Protein AF-0000000085163314 (afdb_homodimer)

Structure (mmCIF, N/CA/C/O backbone):
data_AF-0000000085163314-model_v1
#
loop_
_entity.id
_entity.type
_entity.pdbx_description
1 polymer 'UDP-glucose 4-epimerase'
#
loop_
_atom_site.group_PDB
_atom_site.id
_atom_site.type_symbol
_atom_site.label_atom_id
_atom_site.label_alt_id
_atom_site.label_comp_id
_atom_site.label_asym_id
_atom_site.label_entity_id
_atom_site.label_seq_id
_atom_site.pdbx_PDB_ins_code
_atom_site.Cartn_x
_atom_site.Cartn_y
_atom_site.Cartn_z
_atom_site.occupancy
_atom_site.B_iso_or_equiv
_atom_site.auth_seq_id
_atom_site.auth_comp_id
_atom_site.auth_asym_id
_atom_site.auth_atom_id
_atom_site.pdbx_PDB_model_num
ATOM 1 N N . MET A 1 1 ? 26.562 -18.359 -7.746 1 85.06 1 MET A N 1
ATOM 2 C CA . MET A 1 1 ? 25.188 -17.859 -7.719 1 85.06 1 MET A CA 1
ATOM 3 C C . MET A 1 1 ? 24.25 -18.922 -7.148 1 85.06 1 MET A C 1
ATOM 5 O O . MET A 1 1 ? 24.266 -20.078 -7.586 1 85.06 1 MET A O 1
ATOM 9 N N . ALA A 1 2 ? 23.703 -18.656 -6.047 1 96.19 2 ALA A N 1
ATOM 10 C CA . ALA A 1 2 ? 22.75 -19.578 -5.438 1 96.19 2 ALA A CA 1
ATOM 11 C C . ALA A 1 2 ? 21.375 -18.922 -5.281 1 96.19 2 ALA A C 1
ATOM 13 O O . ALA A 1 2 ? 21.266 -17.703 -5.23 1 96.19 2 ALA A O 1
ATOM 14 N N . PHE A 1 3 ? 20.406 -19.781 -5.359 1 98.44 3 PHE A N 1
ATOM 15 C CA . PHE A 1 3 ? 19.047 -19.328 -5.168 1 98.44 3 PHE A CA 1
ATOM 16 C C . PHE A 1 3 ? 18.625 -19.453 -3.709 1 98.44 3 PHE A C 1
ATOM 18 O O . PHE A 1 3 ? 18.922 -20.469 -3.062 1 98.44 3 PHE A O 1
ATOM 25 N N . ARG A 1 4 ? 18.031 -18.406 -3.135 1 98.56 4 ARG A N 1
ATOM 26 C CA . ARG A 1 4 ? 17.375 -18.438 -1.839 1 98.56 4 ARG A CA 1
ATOM 27 C C . ARG A 1 4 ? 15.859 -18.266 -1.997 1 98.56 4 ARG A C 1
ATOM 29 O O . ARG A 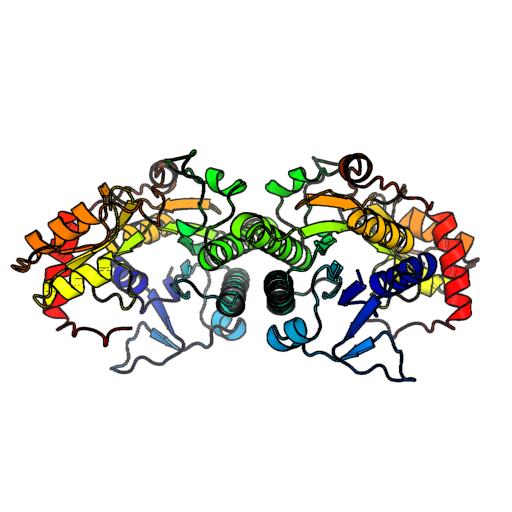1 4 ? 15.398 -17.25 -2.539 1 98.56 4 ARG A O 1
ATOM 36 N N . ILE A 1 5 ? 15.102 -19.25 -1.49 1 98.31 5 ILE A N 1
ATOM 37 C CA . ILE A 1 5 ? 13.68 -19.297 -1.825 1 98.31 5 ILE A CA 1
ATOM 38 C C . ILE A 1 5 ? 12.844 -19.219 -0.548 1 98.31 5 ILE A C 1
ATOM 40 O O . ILE A 1 5 ? 12.953 -20.094 0.319 1 98.31 5 ILE A O 1
ATOM 44 N N . THR A 1 6 ? 12.062 -18.172 -0.422 1 97 6 THR A N 1
ATOM 45 C CA . THR A 1 6 ? 10.969 -18.234 0.545 1 97 6 THR A CA 1
ATOM 46 C C . THR A 1 6 ? 9.711 -18.812 -0.093 1 97 6 THR A C 1
ATOM 48 O O . THR A 1 6 ? 9.461 -18.609 -1.283 1 97 6 THR A O 1
ATOM 51 N N . GLY A 1 7 ? 8.93 -19.547 0.738 1 93.81 7 GLY A N 1
ATOM 52 C CA . GLY A 1 7 ? 7.762 -20.188 0.165 1 93.81 7 GLY A CA 1
ATOM 53 C C . GLY A 1 7 ? 8.102 -21.391 -0.697 1 93.81 7 GLY A C 1
ATOM 54 O O . GLY A 1 7 ? 7.32 -21.781 -1.564 1 93.81 7 GLY A O 1
ATOM 55 N N . GLY A 1 8 ? 9.281 -21.938 -0.494 1 93.62 8 GLY A N 1
ATOM 56 C CA . GLY A 1 8 ? 9.773 -23.031 -1.317 1 93.62 8 GLY A CA 1
ATOM 57 C C . GLY A 1 8 ? 9.031 -24.328 -1.086 1 93.62 8 GLY A C 1
ATOM 58 O O . GLY A 1 8 ? 9.125 -25.266 -1.893 1 93.62 8 GLY A O 1
ATOM 59 N N . THR A 1 9 ? 8.289 -24.438 -0.004 1 89.38 9 THR A N 1
ATOM 60 C CA . THR A 1 9 ? 7.559 -25.656 0.309 1 89.38 9 THR A CA 1
ATOM 61 C C . THR A 1 9 ? 6.125 -25.578 -0.208 1 89.38 9 THR A C 1
ATOM 63 O O . THR A 1 9 ? 5.375 -26.562 -0.123 1 89.38 9 THR A O 1
ATOM 66 N N . GLY A 1 10 ? 5.758 -24.469 -0.712 1 90.56 10 GLY A N 1
ATOM 67 C CA . GLY A 1 10 ? 4.43 -24.312 -1.284 1 90.56 10 GLY A CA 1
ATOM 68 C C . GLY A 1 10 ? 4.332 -24.797 -2.715 1 90.56 10 GLY A C 1
ATOM 69 O O . GLY A 1 10 ? 5.289 -25.359 -3.252 1 90.56 10 GLY A O 1
ATOM 70 N N . LEU A 1 11 ? 3.199 -24.625 -3.334 1 91.88 11 LEU A N 1
ATOM 71 C CA . LEU A 1 11 ? 2.914 -25.141 -4.676 1 91.88 11 LEU A CA 1
ATOM 72 C C . LEU A 1 11 ? 3.975 -24.656 -5.668 1 91.88 11 LEU A C 1
ATOM 74 O O . LEU A 1 11 ? 4.707 -25.484 -6.23 1 91.88 11 LEU A O 1
ATOM 78 N N . LEU A 1 12 ? 4.074 -23.328 -5.812 1 95.75 12 LEU A N 1
ATOM 79 C CA . LEU A 1 12 ? 4.98 -22.797 -6.816 1 95.75 12 LEU A CA 1
ATOM 80 C C . LEU A 1 12 ? 6.434 -23.062 -6.441 1 95.75 12 LEU A C 1
ATOM 82 O O . LEU A 1 12 ? 7.262 -23.344 -7.312 1 95.75 12 LEU A O 1
ATOM 86 N N . GLY A 1 13 ? 6.707 -23.016 -5.141 1 95.62 13 GLY A N 1
ATOM 87 C CA . GLY A 1 13 ? 8.055 -23.281 -4.668 1 95.62 13 GLY A CA 1
ATOM 88 C C . GLY A 1 13 ? 8.539 -24.688 -5.012 1 95.62 13 GLY A C 1
ATOM 89 O O . GLY A 1 13 ? 9.68 -24.859 -5.434 1 95.62 13 GLY A O 1
ATOM 90 N N . ARG A 1 14 ? 7.723 -25.656 -4.852 1 93.25 14 ARG A N 1
ATOM 91 C CA . ARG A 1 14 ? 8.078 -27.047 -5.156 1 93.25 14 ARG A CA 1
ATOM 92 C C . ARG A 1 14 ? 8.375 -27.219 -6.641 1 93.25 14 ARG A C 1
ATOM 94 O O . ARG A 1 14 ? 9.344 -27.875 -7.012 1 93.25 14 ARG A O 1
ATOM 101 N N . TYR A 1 15 ? 7.555 -26.641 -7.469 1 96.44 15 TYR A N 1
ATOM 102 C CA . TYR A 1 15 ? 7.793 -26.734 -8.906 1 96.44 15 TYR A CA 1
ATOM 103 C C . TYR A 1 15 ? 9.078 -26.016 -9.289 1 96.44 15 TYR A C 1
ATOM 105 O O . TYR A 1 15 ? 9.805 -26.469 -10.18 1 96.44 15 TYR A O 1
ATOM 113 N N . PHE A 1 16 ? 9.398 -24.922 -8.633 1 97.94 16 PHE A N 1
ATOM 114 C CA . PHE A 1 16 ? 10.578 -24.156 -8.984 1 97.94 16 PHE A CA 1
ATOM 115 C C . PHE A 1 16 ? 11.852 -24.891 -8.578 1 97.94 16 PHE A C 1
ATOM 117 O O . PHE A 1 16 ? 12.852 -24.859 -9.289 1 97.94 16 PHE A O 1
ATOM 124 N N . THR A 1 17 ? 11.812 -25.531 -7.379 1 96.69 17 THR A N 1
ATOM 125 C CA . THR A 1 17 ? 12.992 -26.281 -6.961 1 96.69 17 THR A CA 1
ATOM 126 C C . THR A 1 17 ? 13.289 -27.406 -7.945 1 96.69 17 THR A C 1
ATOM 128 O O . THR A 1 17 ? 14.453 -27.75 -8.18 1 96.69 17 THR A O 1
ATOM 131 N N . GLU A 1 18 ? 12.25 -27.984 -8.555 1 95.94 18 GLU A N 1
ATOM 132 C CA . GLU A 1 18 ? 12.445 -29 -9.586 1 95.94 18 GLU A CA 1
ATOM 133 C C . GLU A 1 18 ? 13.148 -28.406 -10.812 1 95.94 18 GLU A C 1
ATOM 135 O O . GLU A 1 18 ? 14.039 -29.031 -11.383 1 95.94 18 GLU A O 1
ATOM 140 N N . VAL A 1 19 ? 12.711 -27.219 -11.195 1 97.19 19 VAL A N 1
ATOM 141 C CA . VAL A 1 19 ? 13.344 -26.531 -12.32 1 97.19 19 VAL A CA 1
ATOM 142 C C . VAL A 1 19 ? 14.812 -26.281 -12.008 1 97.19 19 VAL A C 1
ATOM 144 O O . VAL A 1 19 ? 15.68 -26.484 -12.875 1 97.19 19 VAL A O 1
ATOM 147 N N . LEU A 1 20 ? 15.102 -25.875 -10.789 1 97.75 20 LEU A N 1
ATOM 148 C CA . LEU A 1 20 ? 16.484 -25.594 -10.391 1 97.75 20 LEU A CA 1
ATOM 149 C C . LEU A 1 20 ? 17.312 -26.875 -10.43 1 97.75 20 LEU A C 1
ATOM 151 O O . LEU A 1 20 ? 18.469 -26.844 -10.859 1 97.75 20 LEU A O 1
ATOM 155 N N . GLN A 1 21 ? 16.75 -27.953 -9.992 1 96.25 21 GLN A N 1
ATOM 156 C CA . GLN A 1 21 ? 17.453 -29.234 -10.023 1 96.25 21 GLN A CA 1
ATOM 157 C C . GLN A 1 21 ? 17.766 -29.641 -11.461 1 96.25 21 GLN A C 1
ATOM 159 O O . GLN A 1 21 ? 18.859 -30.141 -11.742 1 96.25 21 GLN A O 1
ATOM 164 N N . GLU A 1 22 ? 16.859 -29.438 -12.305 1 96.31 22 GLU A N 1
ATOM 165 C CA . GLU A 1 22 ? 17.047 -29.766 -13.711 1 96.31 22 GLU A CA 1
ATOM 166 C C . GLU A 1 22 ? 18.203 -28.969 -14.312 1 96.31 22 GLU A C 1
ATOM 168 O O . GLU A 1 22 ? 18.906 -29.453 -15.203 1 96.31 22 GLU A O 1
ATOM 173 N N . HIS A 1 23 ? 18.391 -27.781 -13.844 1 96.31 23 HIS A N 1
ATOM 174 C CA . HIS A 1 23 ? 19.438 -26.922 -14.367 1 96.31 23 HIS A CA 1
ATOM 175 C C . HIS A 1 23 ? 20.719 -27.062 -13.555 1 96.31 23 HIS A C 1
ATOM 177 O O . HIS A 1 23 ? 21.719 -26.391 -13.828 1 96.31 23 HIS A O 1
ATOM 183 N N . GLY A 1 24 ? 20.734 -27.875 -12.523 1 96.12 24 GLY A N 1
ATOM 184 C CA . GLY A 1 24 ? 21.906 -28.078 -11.68 1 96.12 24 GLY A CA 1
ATOM 185 C C . GLY A 1 24 ? 22.266 -26.859 -10.859 1 96.12 24 GLY A C 1
ATOM 186 O O . GLY A 1 24 ? 23.453 -26.625 -10.578 1 96.12 24 GLY A O 1
ATOM 187 N N . SER A 1 25 ? 21.266 -26.078 -10.531 1 96.25 25 SER A N 1
ATOM 188 C CA . SER A 1 25 ? 21.516 -24.844 -9.789 1 96.25 25 SER A CA 1
ATOM 189 C C . SER A 1 25 ? 21.469 -25.094 -8.281 1 96.25 25 SER A C 1
ATOM 191 O O . SER A 1 25 ? 20.656 -25.875 -7.801 1 96.25 25 SER A O 1
ATOM 193 N N . ASP A 1 26 ? 22.344 -24.422 -7.578 1 96.38 26 ASP A N 1
ATOM 194 C CA . ASP A 1 26 ? 22.328 -24.484 -6.117 1 96.38 26 ASP A CA 1
ATOM 195 C C . ASP A 1 26 ? 21.188 -23.625 -5.551 1 96.38 26 ASP A C 1
ATOM 197 O O . ASP A 1 26 ? 20.922 -22.531 -6.039 1 96.38 26 ASP A O 1
ATOM 201 N N . TYR A 1 27 ? 20.531 -24.234 -4.582 1 97.5 27 TYR A N 1
ATOM 202 C CA . TYR A 1 27 ? 19.438 -23.469 -3.98 1 97.5 27 TYR A CA 1
ATOM 203 C C . TYR A 1 27 ? 19.25 -23.844 -2.52 1 97.5 27 TYR A C 1
ATOM 205 O O . TYR A 1 27 ? 19.719 -24.891 -2.078 1 97.5 27 TYR A O 1
ATOM 213 N N . THR A 1 28 ? 18.688 -22.953 -1.745 1 96.25 28 THR A N 1
ATOM 214 C CA . THR A 1 28 ? 18.25 -23.156 -0.365 1 96.25 28 THR A CA 1
ATOM 215 C C . THR A 1 28 ? 16.812 -22.703 -0.169 1 96.25 28 THR A C 1
ATOM 217 O O . THR A 1 28 ? 16.438 -21.594 -0.577 1 96.25 28 THR A O 1
ATOM 220 N N . VAL A 1 29 ? 16.031 -23.594 0.431 1 96.62 29 VAL A N 1
ATOM 221 C CA . VAL A 1 29 ? 14.656 -23.266 0.787 1 96.62 29 VAL A CA 1
ATOM 222 C C . VAL A 1 29 ? 14.602 -22.766 2.23 1 96.62 29 VAL A C 1
ATOM 224 O O . VAL A 1 29 ? 15.078 -23.438 3.145 1 96.62 29 VAL A O 1
ATOM 227 N N . LEU A 1 30 ? 14.031 -21.578 2.389 1 96.31 30 LEU A N 1
ATOM 228 C CA . LEU A 1 30 ? 13.867 -21 3.715 1 96.31 30 LEU A CA 1
ATOM 229 C C . LEU A 1 30 ? 12.484 -21.328 4.281 1 96.31 30 LEU A C 1
ATOM 231 O O . LEU A 1 30 ? 11.477 -21.219 3.58 1 96.31 30 LEU A O 1
ATOM 235 N N . SER A 1 31 ? 12.453 -21.766 5.539 1 92.56 31 SER A N 1
ATOM 236 C CA . SER A 1 31 ? 11.188 -22.094 6.188 1 92.56 31 SER A CA 1
ATOM 237 C C . SER A 1 31 ? 11.227 -21.766 7.676 1 92.56 31 SER A C 1
ATOM 239 O O . SER A 1 31 ? 12.297 -21.75 8.289 1 92.56 31 SER A O 1
ATOM 241 N N . ARG A 1 32 ? 9.984 -21.438 8.211 1 89.56 32 ARG A N 1
ATOM 242 C CA . ARG A 1 32 ? 9.906 -21.188 9.648 1 89.56 32 ARG A CA 1
ATOM 243 C C . ARG A 1 32 ? 10.039 -22.484 10.438 1 89.56 32 ARG A C 1
ATOM 245 O O . ARG A 1 32 ? 10.414 -22.469 11.609 1 89.56 32 ARG A O 1
ATOM 252 N N . LYS A 1 33 ? 9.594 -23.547 9.867 1 81.75 33 LYS A N 1
ATOM 253 C CA . LYS A 1 33 ? 9.625 -24.844 10.539 1 81.75 33 LYS A CA 1
ATOM 254 C C . LYS A 1 33 ? 10.664 -25.766 9.914 1 81.75 33 LYS A C 1
ATOM 256 O O . LYS A 1 33 ? 10.93 -25.672 8.711 1 81.75 33 LYS A O 1
ATOM 261 N N . LEU A 1 34 ? 11.312 -26.453 10.883 1 69.62 34 LEU A N 1
ATOM 262 C CA . LEU A 1 34 ? 12.25 -27.469 10.398 1 69.62 34 LEU A CA 1
ATOM 263 C C . LEU A 1 34 ? 11.508 -28.625 9.75 1 69.62 34 LEU A C 1
ATOM 265 O O . LEU A 1 34 ? 10.422 -28.984 10.188 1 69.62 34 LEU A O 1
ATOM 269 N N . GLY A 1 35 ? 11.625 -28.828 8.484 1 61.84 35 GLY A N 1
ATOM 270 C CA . GLY A 1 35 ? 11 -29.953 7.816 1 61.84 35 GLY A CA 1
ATOM 271 C C . GLY A 1 35 ? 11.039 -31.234 8.633 1 61.84 35 GLY A C 1
ATOM 272 O O . GLY A 1 35 ? 11.883 -31.375 9.523 1 61.84 35 GLY A O 1
ATOM 273 N N . ALA A 1 36 ? 9.773 -31.844 8.805 1 52.97 36 ALA A N 1
ATOM 274 C CA . ALA A 1 36 ? 9.711 -33.094 9.57 1 52.97 36 ALA A CA 1
ATOM 275 C C . ALA A 1 36 ? 10.875 -34 9.227 1 52.97 36 ALA A C 1
ATOM 277 O O . ALA A 1 36 ? 11.539 -34.531 10.117 1 52.97 36 ALA A O 1
ATOM 278 N N . GLN A 1 37 ? 10.719 -34.562 8.039 1 47.38 37 GLN A N 1
ATOM 279 C CA . GLN A 1 37 ? 11.445 -35.781 7.668 1 47.38 37 GLN A CA 1
ATOM 280 C C . GLN A 1 37 ? 12.766 -35.438 6.984 1 47.38 37 GLN A C 1
ATOM 282 O O . GLN A 1 37 ? 12.781 -34.812 5.918 1 47.38 37 GLN A O 1
ATOM 287 N N . GLY A 1 38 ? 13.906 -35.969 7.492 1 54.16 38 GLY A N 1
ATOM 288 C CA . GLY A 1 38 ? 15.297 -36.094 7.094 1 54.16 38 GLY A CA 1
ATOM 289 C C . GLY A 1 38 ? 15.938 -34.781 6.73 1 54.16 38 GLY A C 1
ATOM 290 O O . GLY A 1 38 ? 15.234 -33.781 6.527 1 54.16 38 GLY A O 1
ATOM 291 N N . VAL A 1 39 ? 17.234 -34.594 6.961 1 57.91 39 VAL A N 1
ATOM 292 C CA . VAL A 1 39 ? 18.125 -33.469 6.734 1 57.91 39 VAL A CA 1
ATOM 293 C C . VAL A 1 39 ? 18.062 -33.031 5.27 1 57.91 39 VAL A C 1
ATOM 295 O O . VAL A 1 39 ? 18.516 -33.781 4.383 1 57.91 39 VAL A O 1
ATOM 298 N N . ASP A 1 40 ? 16.906 -32.375 4.77 1 67.31 40 ASP A N 1
ATOM 299 C CA . ASP A 1 40 ? 17 -31.781 3.443 1 67.31 40 ASP A CA 1
ATOM 300 C C . ASP A 1 40 ? 18.094 -30.719 3.396 1 67.31 40 ASP A C 1
ATOM 302 O O . ASP A 1 40 ? 18 -29.688 4.066 1 67.31 40 ASP A O 1
ATOM 306 N N . SER A 1 41 ? 19.141 -31.109 2.787 1 78 41 SER A N 1
ATOM 307 C CA . SER A 1 41 ? 20.344 -30.281 2.723 1 78 41 SER A CA 1
ATOM 308 C C . SER A 1 41 ? 20.047 -28.938 2.072 1 78 41 SER A C 1
ATOM 310 O O . SER A 1 41 ? 20.844 -28 2.186 1 78 41 SER A O 1
ATOM 312 N N . HIS A 1 42 ? 18.844 -28.859 1.527 1 89.94 42 HIS A N 1
ATOM 313 C CA . HIS A 1 42 ? 18.547 -27.609 0.833 1 89.94 42 HIS A CA 1
ATOM 314 C C . HIS A 1 42 ? 17.578 -26.75 1.643 1 89.94 42 HIS A C 1
ATOM 316 O O . HIS A 1 42 ? 17.047 -25.75 1.132 1 89.94 42 HIS A O 1
ATOM 322 N N . ARG A 1 43 ? 17.359 -27.094 2.938 1 92.06 43 ARG A N 1
ATOM 323 C CA . ARG A 1 43 ? 16.422 -26.328 3.738 1 92.06 43 ARG A CA 1
ATOM 324 C C . ARG A 1 43 ? 17.109 -25.688 4.934 1 92.06 43 ARG A C 1
ATOM 326 O O . ARG A 1 43 ? 17.922 -26.328 5.613 1 92.06 43 ARG A O 1
ATOM 333 N N . ILE A 1 44 ? 16.844 -24.469 5.168 1 92.88 44 ILE A N 1
ATOM 334 C CA . ILE A 1 44 ? 17.344 -23.734 6.32 1 92.88 44 ILE A CA 1
ATOM 335 C C . ILE A 1 44 ? 16.172 -23.125 7.102 1 92.88 44 ILE A C 1
ATOM 337 O O . ILE A 1 44 ? 15.242 -22.578 6.508 1 92.88 44 ILE A O 1
ATOM 341 N N . GLN A 1 45 ? 16.188 -23.281 8.367 1 93.44 45 GLN A N 1
ATOM 342 C CA . GLN A 1 45 ? 15.18 -22.672 9.227 1 93.44 45 GLN A CA 1
ATOM 343 C C . GLN A 1 45 ? 15.5 -21.203 9.5 1 93.44 45 GLN A C 1
ATOM 345 O O . GLN A 1 45 ? 16.656 -20.844 9.734 1 93.44 45 GLN A O 1
ATOM 350 N N . THR A 1 46 ? 14.516 -20.328 9.445 1 94.88 46 THR A N 1
ATOM 351 C CA . THR A 1 46 ? 14.672 -18.891 9.703 1 94.88 46 THR A CA 1
ATOM 352 C C . THR A 1 46 ? 13.359 -18.281 10.188 1 94.88 46 THR A C 1
ATOM 354 O O . THR A 1 46 ? 12.281 -18.75 9.82 1 94.88 46 THR A O 1
ATOM 357 N N . ASP A 1 47 ? 13.414 -17.281 11.031 1 94.44 47 ASP A N 1
ATOM 358 C CA . ASP A 1 47 ? 12.234 -16.516 11.43 1 94.44 47 ASP A CA 1
ATOM 359 C C . ASP A 1 47 ? 11.992 -15.344 10.484 1 94.44 47 ASP A C 1
ATOM 361 O O . ASP A 1 47 ? 11.109 -14.516 10.734 1 94.44 47 ASP A O 1
ATOM 365 N N . TYR A 1 48 ? 12.781 -15.219 9.508 1 94.88 48 TYR A N 1
ATOM 366 C CA . TYR A 1 48 ? 12.68 -14.234 8.438 1 94.88 48 TYR A CA 1
ATOM 367 C C . TYR A 1 48 ? 12.953 -12.828 8.953 1 94.88 48 TYR A C 1
ATOM 369 O O . TYR A 1 48 ? 12.555 -11.836 8.336 1 94.88 48 TYR A O 1
ATOM 377 N N . SER A 1 49 ? 13.578 -12.719 10.148 1 95.88 49 SER A N 1
ATOM 378 C CA . SER A 1 49 ? 14.062 -11.406 10.57 1 95.88 49 SER A CA 1
ATOM 379 C C . SER A 1 49 ? 15.156 -10.898 9.641 1 95.88 49 SER A C 1
ATOM 381 O O . SER A 1 49 ? 15.836 -11.688 8.977 1 95.88 49 SER A O 1
ATOM 383 N N . LYS A 1 50 ? 15.273 -9.602 9.602 1 95.5 50 LYS A N 1
ATOM 384 C CA . LYS A 1 50 ? 16.328 -9.023 8.773 1 95.5 50 LYS A CA 1
ATOM 385 C C . LYS A 1 50 ? 17.688 -9.609 9.141 1 95.5 50 LYS A C 1
ATOM 387 O O . LYS A 1 50 ? 18.469 -9.992 8.258 1 95.5 50 LYS A O 1
ATOM 392 N N . THR A 1 51 ? 17.953 -9.711 10.422 1 96.81 51 THR A N 1
ATOM 393 C CA . THR A 1 51 ? 19.219 -10.227 10.906 1 96.81 51 THR A CA 1
ATOM 394 C C . THR A 1 51 ? 19.438 -11.664 10.445 1 96.81 51 THR A C 1
ATOM 396 O O . THR A 1 51 ? 20.516 -12.016 9.969 1 96.81 51 THR A O 1
ATOM 399 N N . SER A 1 52 ? 18.453 -12.445 10.586 1 97.56 52 SER A N 1
ATOM 400 C CA . SER A 1 52 ? 18.562 -13.844 10.156 1 97.56 52 SER A CA 1
ATOM 401 C C . SER A 1 52 ? 18.812 -13.945 8.656 1 97.56 52 SER A C 1
ATOM 403 O O . SER A 1 52 ? 19.688 -14.703 8.227 1 97.56 52 SER A O 1
ATOM 405 N N . LEU A 1 53 ? 18.141 -13.18 7.879 1 98.25 53 LEU A N 1
ATOM 406 C CA . LEU A 1 53 ? 18.281 -13.219 6.426 1 98.25 53 LEU A CA 1
ATOM 407 C C . LEU A 1 53 ? 19.656 -12.727 5.996 1 98.25 53 LEU A C 1
ATOM 409 O O . LEU A 1 53 ? 20.25 -13.266 5.055 1 98.25 53 LEU A O 1
ATOM 413 N N . GLU A 1 54 ? 20.172 -11.75 6.684 1 97.94 54 GLU A N 1
ATOM 414 C CA . GLU A 1 54 ? 21.5 -11.242 6.383 1 97.94 54 GLU A CA 1
ATOM 415 C C . GLU A 1 54 ? 22.562 -12.305 6.625 1 97.94 54 GLU A C 1
ATOM 417 O O . GLU A 1 54 ? 23.625 -12.297 5.98 1 97.94 54 GLU A O 1
ATOM 422 N N . THR A 1 55 ? 22.266 -13.148 7.547 1 97.56 55 THR A N 1
ATOM 423 C CA . THR A 1 55 ? 23.203 -14.227 7.824 1 97.56 55 THR A CA 1
ATOM 424 C C . THR A 1 55 ? 23.141 -15.297 6.738 1 97.56 55 THR A C 1
ATOM 426 O O . THR A 1 55 ? 24.156 -15.938 6.426 1 97.56 55 THR A O 1
ATOM 429 N N . ILE A 1 56 ? 22.016 -15.43 6.105 1 97.44 56 ILE A N 1
ATOM 430 C CA . ILE A 1 56 ? 21.781 -16.5 5.141 1 97.44 56 ILE A CA 1
ATOM 431 C C . ILE A 1 56 ? 22.188 -16.031 3.744 1 97.44 56 ILE A C 1
ATOM 433 O O . ILE A 1 56 ? 22.812 -16.797 2.992 1 97.44 56 ILE A O 1
ATOM 437 N N . PHE A 1 57 ? 21.812 -14.82 3.344 1 98.5 57 PHE A N 1
ATOM 438 C CA . PHE A 1 57 ? 22.062 -14.297 2.004 1 98.5 57 PHE A CA 1
ATOM 439 C C . PHE A 1 57 ? 23.547 -14.047 1.776 1 98.5 57 PHE A C 1
ATOM 441 O O . PHE A 1 57 ? 24.281 -13.75 2.719 1 98.5 57 PHE A O 1
ATOM 448 N N . GLN A 1 58 ? 2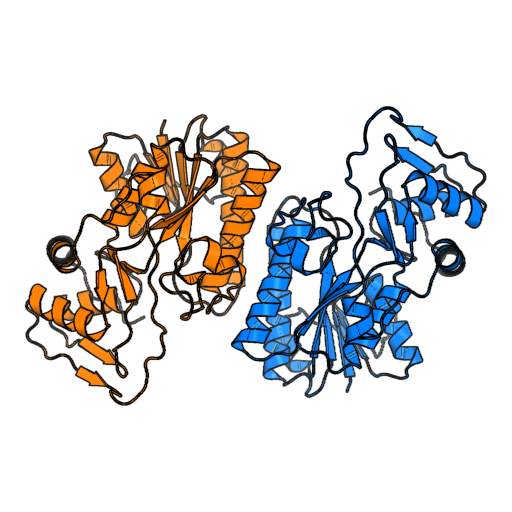3.984 -14.242 0.573 1 98.19 58 GLN A N 1
ATOM 449 C CA . GLN A 1 58 ? 25.359 -13.992 0.16 1 98.19 58 GLN A CA 1
ATOM 450 C C . GLN A 1 58 ? 25.406 -13.141 -1.108 1 98.19 58 GLN A C 1
ATOM 452 O O . GLN A 1 58 ? 24.406 -13.023 -1.823 1 98.19 58 GLN A O 1
ATOM 457 N N . GLU A 1 59 ? 26.547 -12.641 -1.31 1 98 59 GLU A N 1
ATOM 458 C CA . GLU A 1 59 ? 26.766 -11.844 -2.512 1 98 59 GLU A CA 1
ATOM 459 C C . GLU A 1 59 ? 26.422 -12.633 -3.771 1 98 59 GLU A C 1
ATOM 461 O O . GLU A 1 59 ? 26.75 -13.82 -3.873 1 98 59 GLU A O 1
ATOM 466 N N . ASP A 1 60 ? 25.688 -12.008 -4.684 1 97.12 60 ASP A N 1
ATOM 467 C CA . ASP A 1 60 ? 25.375 -12.523 -6.012 1 97.12 60 ASP A CA 1
ATOM 468 C C . ASP A 1 60 ? 24.281 -13.578 -5.949 1 97.12 60 ASP A C 1
ATOM 470 O O . ASP A 1 60 ? 23.922 -14.18 -6.965 1 97.12 60 ASP A O 1
ATOM 474 N N . ASP A 1 61 ? 23.641 -13.773 -4.738 1 98.31 61 ASP A N 1
ATOM 475 C CA . ASP A 1 61 ? 22.484 -14.648 -4.648 1 98.31 61 ASP A CA 1
ATOM 476 C C . ASP A 1 61 ? 21.312 -14.102 -5.469 1 98.31 61 ASP A C 1
ATOM 478 O O . ASP A 1 61 ? 21.234 -12.891 -5.699 1 98.31 61 ASP A O 1
ATOM 482 N N . VAL A 1 62 ? 20.484 -15.016 -5.965 1 98.5 62 VAL A N 1
ATOM 483 C CA . VAL A 1 62 ? 19.156 -14.672 -6.477 1 98.5 62 VAL A CA 1
ATOM 484 C C . VAL A 1 62 ? 18.094 -15.047 -5.449 1 98.5 62 VAL A C 1
ATOM 486 O O . VAL A 1 62 ? 17.969 -16.219 -5.066 1 98.5 62 VAL A O 1
ATOM 489 N N . ILE A 1 63 ? 17.422 -14.055 -4.973 1 98.75 63 ILE A N 1
ATOM 490 C CA . ILE A 1 63 ? 16.375 -14.289 -3.984 1 98.75 63 ILE A CA 1
ATOM 491 C C . ILE A 1 63 ? 15.031 -14.461 -4.691 1 98.75 63 ILE A C 1
ATOM 493 O O . ILE A 1 63 ? 14.656 -13.648 -5.543 1 98.75 63 ILE A O 1
ATOM 497 N N . VAL A 1 64 ? 14.336 -15.531 -4.434 1 98.81 64 VAL A N 1
ATOM 498 C CA . VAL A 1 64 ? 13 -15.781 -4.965 1 98.81 64 VAL A CA 1
ATOM 499 C C . VAL A 1 64 ? 11.984 -15.773 -3.826 1 98.81 64 VAL A C 1
ATOM 501 O O . VAL A 1 64 ? 11.922 -16.719 -3.037 1 98.81 64 VAL A O 1
ATOM 504 N N . HIS A 1 65 ? 11.227 -14.711 -3.793 1 98.56 65 HIS A N 1
ATOM 505 C CA . HIS A 1 65 ? 10.266 -14.516 -2.715 1 98.56 65 HIS A CA 1
ATOM 506 C C . HIS A 1 65 ? 8.867 -14.969 -3.135 1 98.56 65 HIS A C 1
ATOM 508 O O . HIS A 1 65 ? 8.102 -14.18 -3.695 1 98.56 65 HIS A O 1
ATOM 514 N N . LEU A 1 66 ? 8.484 -16.156 -2.668 1 97.19 66 LEU A N 1
ATOM 515 C CA . LEU A 1 66 ? 7.191 -16.734 -3.025 1 97.19 66 LEU A CA 1
ATOM 516 C C . LEU A 1 66 ? 6.285 -16.844 -1.805 1 97.19 66 LEU A C 1
ATOM 518 O O . LEU A 1 66 ? 5.098 -17.141 -1.933 1 97.19 66 LEU A O 1
ATOM 522 N N . ALA A 1 67 ? 6.867 -16.609 -0.64 1 93.12 67 ALA A N 1
ATOM 523 C CA . ALA A 1 67 ? 6.078 -16.734 0.583 1 93.12 67 ALA A CA 1
ATOM 524 C C . ALA A 1 67 ? 4.934 -15.734 0.611 1 93.12 67 ALA A C 1
ATOM 526 O O . ALA A 1 67 ? 5.113 -14.57 0.264 1 93.12 67 ALA A O 1
ATOM 527 N N . GLY A 1 68 ? 3.84 -16.109 1.015 1 85.62 68 GLY A N 1
ATOM 528 C CA . GLY A 1 68 ? 2.662 -15.273 1.146 1 85.62 68 GLY A CA 1
ATOM 529 C C . GLY A 1 68 ? 1.392 -16.062 1.406 1 85.62 68 GLY A C 1
ATOM 530 O O . GLY A 1 68 ? 1.353 -17.266 1.197 1 85.62 68 GLY A O 1
ATOM 531 N N . GLY A 1 69 ? 0.467 -15.391 2.033 1 75.62 69 GLY A N 1
ATOM 532 C CA . GLY A 1 69 ? -0.83 -16 2.262 1 75.62 69 GLY A CA 1
ATOM 533 C C . GLY A 1 69 ? -1.736 -15.953 1.046 1 75.62 69 GLY A C 1
ATOM 534 O O . GLY A 1 69 ? -1.69 -15 0.27 1 75.62 69 GLY A O 1
ATOM 535 N N . ARG A 1 70 ? -2.225 -17.219 0.703 1 65.5 70 ARG A N 1
ATOM 536 C CA . ARG A 1 70 ? -3.188 -17.234 -0.395 1 65.5 70 ARG A CA 1
ATOM 537 C C . ARG A 1 70 ? -4.617 -17.156 0.13 1 65.5 70 ARG A C 1
ATOM 539 O O . ARG A 1 70 ? -4.895 -17.578 1.257 1 65.5 70 ARG A O 1
ATOM 546 N N . GLY A 1 71 ? -5.43 -16.5 -0.623 1 66.44 71 GLY A N 1
ATOM 547 C CA . GLY A 1 71 ? -6.859 -16.484 -0.37 1 66.44 71 GLY A CA 1
ATOM 548 C C . GLY A 1 71 ? -7.34 -15.203 0.281 1 66.44 71 GLY A C 1
ATOM 549 O O . GLY A 1 71 ? -6.543 -14.453 0.848 1 66.44 71 GLY A O 1
ATOM 550 N N . PRO A 1 72 ? -8.531 -14.992 0.153 1 71.94 72 PRO A N 1
ATOM 551 C CA . PRO A 1 72 ? -9.133 -13.758 0.654 1 71.94 72 PRO A CA 1
ATOM 552 C C . PRO A 1 72 ? -9.227 -13.727 2.178 1 71.94 72 PRO A C 1
ATOM 554 O O . PRO A 1 72 ? -9.625 -14.711 2.797 1 71.94 72 PRO A O 1
ATOM 557 N N . GLN A 1 73 ? -8.531 -12.82 2.779 1 79.62 73 GLN A N 1
ATOM 558 C CA . GLN A 1 73 ? -8.695 -12.5 4.195 1 79.62 73 GLN A CA 1
ATOM 559 C C . GLN A 1 73 ? -9.484 -11.211 4.379 1 79.62 73 GLN A C 1
ATOM 561 O O . GLN A 1 73 ? -9.477 -10.344 3.506 1 79.62 73 GLN A O 1
ATOM 566 N N . GLN A 1 74 ? -10.148 -11.211 5.492 1 82.81 74 GLN A N 1
ATOM 567 C CA . GLN A 1 74 ? -10.977 -10.039 5.742 1 82.81 74 GLN A CA 1
ATOM 568 C C . GLN A 1 74 ? -10.18 -8.945 6.441 1 82.81 74 GLN A C 1
ATOM 570 O O . GLN A 1 74 ? -10.484 -7.758 6.293 1 82.81 74 GLN A O 1
ATOM 575 N N . ASP A 1 75 ? -9.234 -9.398 7.145 1 87.25 75 ASP A N 1
ATOM 576 C CA . ASP A 1 75 ? -8.453 -8.43 7.91 1 87.25 75 ASP A CA 1
ATOM 577 C C . ASP A 1 75 ? -7.121 -8.125 7.219 1 87.25 75 ASP A C 1
ATOM 579 O O . ASP A 1 75 ? -6.359 -9.039 6.898 1 87.25 75 ASP A O 1
ATOM 583 N N . ILE A 1 76 ? -6.848 -6.836 7.105 1 89 76 ILE A N 1
ATOM 584 C CA . ILE A 1 76 ? -5.656 -6.387 6.398 1 89 76 ILE A CA 1
ATOM 585 C C . ILE A 1 76 ? -4.406 -6.828 7.16 1 89 76 ILE A C 1
ATOM 587 O O . ILE A 1 76 ? -3.33 -6.953 6.574 1 89 76 ILE A O 1
ATOM 591 N N . SER A 1 77 ? -4.566 -7.074 8.492 1 82.69 77 SER A N 1
ATOM 592 C CA . SER A 1 77 ? -3.445 -7.461 9.336 1 82.69 77 SER A CA 1
ATOM 593 C C . SER A 1 77 ? -2.865 -8.805 8.906 1 82.69 77 SER A C 1
ATOM 595 O O . SER A 1 77 ? -1.694 -9.094 9.156 1 82.69 77 SER A O 1
ATOM 597 N N . ALA A 1 78 ? -3.68 -9.539 8.266 1 80.94 78 ALA A N 1
ATOM 598 C CA . ALA A 1 78 ? -3.186 -10.812 7.75 1 80.94 78 ALA A CA 1
ATOM 599 C C . ALA A 1 78 ? -2.135 -10.594 6.668 1 80.94 78 ALA A C 1
ATOM 601 O O . ALA A 1 78 ? -1.284 -11.453 6.438 1 80.94 78 ALA A O 1
ATOM 602 N N . TYR A 1 79 ? -2.207 -9.414 6.066 1 85.12 79 TYR A N 1
ATOM 603 C CA . TYR A 1 79 ? -1.335 -9.148 4.926 1 85.12 79 TYR A CA 1
ATOM 604 C C . TYR A 1 79 ? -0.177 -8.242 5.324 1 85.12 79 TYR A C 1
ATOM 606 O O . TYR A 1 79 ? 0.855 -8.211 4.648 1 85.12 79 TYR A O 1
ATOM 614 N N . THR A 1 80 ? -0.314 -7.527 6.383 1 84.25 80 THR A N 1
ATOM 615 C CA . THR A 1 80 ? 0.729 -6.582 6.77 1 84.25 80 THR A CA 1
ATOM 616 C C . THR A 1 80 ? 1.984 -7.324 7.223 1 84.25 80 THR A C 1
ATOM 618 O O . THR A 1 80 ? 3.096 -6.809 7.09 1 84.25 80 THR A O 1
ATOM 621 N N . GLU A 1 81 ? 1.857 -8.492 7.676 1 85 81 GLU A N 1
ATOM 622 C CA . GLU A 1 81 ? 3.018 -9.32 7.992 1 85 81 GLU A CA 1
ATOM 623 C C . GLU A 1 81 ? 3.814 -9.656 6.734 1 85 81 GLU A C 1
ATOM 625 O O . GLU A 1 81 ? 5.043 -9.758 6.781 1 85 81 GLU A O 1
ATOM 630 N N . GLU A 1 82 ? 3.15 -9.758 5.68 1 90.75 82 GLU A N 1
ATOM 631 C CA . GLU A 1 82 ? 3.811 -10.047 4.41 1 90.75 82 GLU A CA 1
ATOM 632 C C . GLU A 1 82 ? 4.617 -8.852 3.918 1 90.75 82 GLU A C 1
ATOM 634 O O . GLU A 1 82 ? 5.676 -9.016 3.305 1 90.75 82 GLU A O 1
ATOM 639 N N . LEU A 1 83 ? 4.086 -7.684 4.191 1 93.44 83 LEU A N 1
ATOM 640 C CA . LEU A 1 83 ? 4.812 -6.473 3.826 1 93.44 83 LEU A CA 1
ATOM 641 C C . LEU A 1 83 ? 6.121 -6.367 4.598 1 93.44 83 LEU A C 1
ATOM 643 O O . LEU A 1 83 ? 7.152 -5.992 4.035 1 93.44 83 LEU A O 1
ATOM 647 N N . GLN A 1 84 ? 6.051 -6.691 5.848 1 93.31 84 GLN A N 1
ATOM 648 C CA . GLN A 1 84 ? 7.254 -6.676 6.672 1 93.31 84 GLN A CA 1
ATOM 649 C C . GLN A 1 84 ? 8.266 -7.711 6.188 1 93.31 84 GLN A C 1
ATOM 651 O O . GLN A 1 84 ? 9.461 -7.43 6.113 1 93.31 84 GLN A O 1
ATOM 656 N N . LEU A 1 85 ? 7.789 -8.844 5.918 1 94.94 85 LEU A N 1
ATOM 657 C CA . LEU A 1 85 ? 8.664 -9.883 5.391 1 94.94 85 LEU A CA 1
ATOM 658 C C . LEU A 1 85 ? 9.344 -9.422 4.109 1 94.94 85 LEU A C 1
ATOM 660 O O . LEU A 1 85 ? 10.555 -9.594 3.949 1 94.94 85 LEU A O 1
ATOM 664 N N . ALA A 1 86 ? 8.594 -8.875 3.219 1 96.75 86 ALA A N 1
ATOM 665 C CA . ALA A 1 86 ? 9.156 -8.367 1.972 1 96.75 86 ALA A CA 1
ATOM 666 C C . ALA A 1 86 ? 10.242 -7.332 2.242 1 96.75 86 ALA A C 1
ATOM 668 O O . ALA A 1 86 ? 11.328 -7.391 1.65 1 96.75 86 ALA A O 1
ATOM 669 N N . GLN A 1 87 ? 9.945 -6.414 3.141 1 97 87 GLN A N 1
ATOM 670 C CA . GLN A 1 87 ? 10.953 -5.406 3.461 1 97 87 GLN A CA 1
ATOM 671 C C . GLN A 1 87 ? 12.227 -6.055 3.986 1 97 87 GLN A C 1
ATOM 673 O O . GLN A 1 87 ? 13.328 -5.672 3.592 1 97 87 GLN A O 1
ATOM 678 N N . ASN A 1 88 ? 12.055 -6.984 4.961 1 97.38 88 ASN A N 1
ATOM 679 C CA . ASN A 1 88 ? 13.227 -7.664 5.5 1 97.38 88 ASN A CA 1
ATOM 680 C C . ASN A 1 88 ? 14.07 -8.297 4.398 1 97.38 88 ASN A C 1
ATOM 682 O O . ASN A 1 88 ? 15.297 -8.227 4.426 1 97.38 88 ASN A O 1
ATOM 686 N N . ILE A 1 89 ? 13.422 -8.883 3.471 1 98.44 89 ILE A N 1
ATOM 687 C CA . ILE A 1 89 ? 14.094 -9.531 2.346 1 98.44 89 ILE A CA 1
ATOM 688 C C . ILE A 1 89 ? 14.836 -8.484 1.521 1 98.44 89 ILE A C 1
ATOM 690 O O . ILE A 1 89 ? 16.016 -8.68 1.181 1 98.44 89 ILE A O 1
ATOM 694 N N . PHE A 1 90 ? 14.188 -7.391 1.192 1 98.31 90 PHE A N 1
ATOM 695 C CA . PHE A 1 90 ? 14.789 -6.352 0.367 1 98.31 90 PHE A CA 1
ATOM 696 C C . PHE A 1 90 ? 15.992 -5.73 1.07 1 98.31 90 PHE A C 1
ATOM 698 O O . PHE A 1 90 ? 17.047 -5.531 0.456 1 98.31 90 PHE A O 1
ATOM 705 N N . GLU A 1 91 ? 15.844 -5.492 2.367 1 98 91 GLU A N 1
ATOM 706 C CA . GLU A 1 91 ? 16.938 -4.898 3.141 1 98 91 GLU A CA 1
ATOM 707 C C . GLU A 1 91 ? 18.125 -5.844 3.223 1 98 91 GLU A C 1
ATOM 709 O O . GLU A 1 91 ? 19.266 -5.418 3.057 1 98 91 GLU A O 1
ATOM 714 N N . ALA A 1 92 ? 17.859 -7.078 3.51 1 98.44 92 ALA A N 1
ATOM 715 C CA . ALA A 1 92 ? 18.922 -8.07 3.584 1 98.44 92 ALA A CA 1
ATOM 716 C C . ALA A 1 92 ? 19.609 -8.242 2.229 1 98.44 92 ALA A C 1
ATOM 718 O O . ALA A 1 92 ? 20.828 -8.352 2.148 1 98.44 92 ALA A O 1
ATOM 719 N N . ALA A 1 93 ? 18.797 -8.328 1.159 1 98.56 93 ALA A N 1
ATOM 720 C CA . ALA A 1 93 ? 19.344 -8.461 -0.189 1 98.56 93 ALA A CA 1
ATOM 721 C C . ALA A 1 93 ? 20.25 -7.285 -0.529 1 98.56 93 ALA A C 1
ATOM 723 O O . ALA A 1 93 ? 21.312 -7.469 -1.143 1 98.56 93 ALA A O 1
ATOM 724 N N . GLN A 1 94 ? 19.812 -6.105 -0.167 1 97.38 94 GLN A N 1
ATOM 725 C CA . GLN A 1 94 ? 20.625 -4.918 -0.382 1 97.38 94 GLN A CA 1
ATOM 726 C C . GLN A 1 94 ? 21.938 -4.992 0.403 1 97.38 94 GLN A C 1
ATOM 728 O O . GLN A 1 94 ? 23.016 -4.789 -0.156 1 97.38 94 GLN A O 1
ATOM 733 N N . ALA A 1 95 ? 21.844 -5.301 1.644 1 97.44 95 ALA A N 1
ATOM 734 C CA . ALA A 1 95 ? 23 -5.344 2.545 1 97.44 95 ALA A CA 1
ATOM 735 C C . ALA A 1 95 ? 24.031 -6.359 2.066 1 97.44 95 ALA A C 1
ATOM 737 O O . ALA A 1 95 ? 25.234 -6.145 2.211 1 97.44 95 ALA A O 1
ATOM 738 N N . LYS A 1 96 ? 23.594 -7.41 1.475 1 98.19 96 LYS A N 1
ATOM 739 C CA . LYS A 1 96 ? 24.484 -8.508 1.112 1 98.19 96 LYS A CA 1
ATOM 740 C C . LYS A 1 96 ? 24.812 -8.484 -0.379 1 98.19 96 LYS A C 1
ATOM 742 O O . LYS A 1 96 ? 25.453 -9.391 -0.895 1 98.19 96 LYS A O 1
ATOM 747 N N . LYS A 1 97 ? 24.297 -7.422 -1.052 1 97.56 97 LYS A N 1
ATOM 748 C CA . LYS A 1 97 ? 24.578 -7.211 -2.469 1 97.56 97 LYS A CA 1
ATOM 749 C C . LYS A 1 97 ? 24.141 -8.414 -3.301 1 97.56 97 LYS A C 1
ATOM 751 O O . LYS A 1 97 ? 24.906 -8.914 -4.129 1 97.56 97 LYS A O 1
ATOM 756 N N . CYS A 1 98 ? 22.953 -8.875 -3.039 1 97.94 98 CYS A N 1
ATOM 757 C CA . CYS A 1 98 ? 22.375 -9.922 -3.869 1 97.94 98 CYS A CA 1
ATOM 758 C C . CYS A 1 98 ? 22.172 -9.438 -5.301 1 97.94 98 CYS A C 1
ATOM 760 O O . CYS A 1 98 ? 22.047 -8.234 -5.543 1 97.94 98 CYS A O 1
ATOM 762 N N . LYS A 1 99 ? 22.203 -10.414 -6.191 1 97.12 99 LYS A N 1
ATOM 763 C CA . LYS A 1 99 ? 22.156 -10.078 -7.609 1 97.12 99 LYS A CA 1
ATOM 764 C C . LYS A 1 99 ? 20.766 -9.562 -8 1 97.12 99 LYS A C 1
ATOM 766 O O . LYS A 1 99 ? 20.656 -8.586 -8.742 1 97.12 99 LYS A O 1
ATOM 771 N N . LYS A 1 100 ? 19.75 -10.289 -7.555 1 97.19 100 LYS A N 1
ATOM 772 C CA . LYS A 1 100 ? 18.375 -10.008 -7.977 1 97.19 100 LYS A CA 1
ATOM 773 C C . LYS A 1 100 ? 17.375 -10.594 -6.996 1 97.19 100 LYS A C 1
ATOM 775 O O . LYS A 1 100 ? 17.672 -11.57 -6.301 1 97.19 100 LYS A O 1
ATOM 780 N N . VAL A 1 101 ? 16.266 -9.898 -6.926 1 98.44 101 VAL A N 1
ATOM 781 C CA . VAL A 1 101 ? 15.117 -10.438 -6.195 1 98.44 101 VAL A CA 1
ATOM 782 C C . VAL A 1 101 ? 13.938 -10.641 -7.145 1 98.44 101 VAL A C 1
ATOM 784 O O . VAL A 1 101 ? 13.594 -9.734 -7.91 1 98.44 101 VAL A O 1
ATOM 787 N N . ILE A 1 102 ? 13.367 -11.797 -7.176 1 98.69 102 ILE A N 1
ATOM 788 C CA . ILE A 1 102 ? 12.141 -12.094 -7.91 1 98.69 102 ILE A CA 1
ATOM 789 C C . ILE A 1 102 ? 10.977 -12.234 -6.93 1 98.69 102 ILE A C 1
ATOM 791 O O . ILE A 1 102 ? 11.039 -13.031 -5.992 1 98.69 102 ILE A O 1
ATOM 795 N N . VAL A 1 103 ? 9.945 -11.469 -7.145 1 98.44 103 VAL A N 1
ATOM 796 C CA . VAL A 1 103 ? 8.828 -11.398 -6.211 1 98.44 103 VAL A CA 1
ATOM 797 C C . VAL A 1 103 ? 7.551 -11.875 -6.898 1 98.44 103 VAL A C 1
ATOM 799 O O . VAL A 1 103 ? 7.258 -11.477 -8.031 1 98.44 103 VAL A O 1
ATOM 802 N N . ALA A 1 104 ? 6.805 -12.719 -6.207 1 97.56 104 ALA A N 1
ATOM 803 C CA . ALA A 1 104 ? 5.516 -13.18 -6.711 1 97.56 104 ALA A CA 1
ATOM 804 C C . ALA A 1 104 ? 4.43 -12.133 -6.504 1 97.56 104 ALA A C 1
ATOM 806 O O . ALA A 1 104 ? 4.172 -11.711 -5.371 1 97.56 104 ALA A O 1
ATOM 807 N N . SER A 1 105 ? 3.869 -11.68 -7.52 1 97.19 105 SER A N 1
ATOM 808 C CA . SER A 1 105 ? 2.645 -10.891 -7.512 1 97.19 105 SER A CA 1
ATOM 809 C C . SER A 1 105 ? 1.483 -11.656 -8.133 1 97.19 105 SER A C 1
ATOM 811 O O . SER A 1 105 ? 1.474 -12.891 -8.117 1 97.19 105 SER A O 1
ATOM 813 N N . SER A 1 106 ? 0.431 -10.953 -8.516 1 95.94 106 SER A N 1
ATOM 814 C CA . SER A 1 106 ? -0.78 -11.695 -8.836 1 95.94 106 SER A CA 1
ATOM 815 C C . SER A 1 106 ? -1.652 -10.93 -9.828 1 95.94 106 SER A C 1
ATOM 817 O O . SER A 1 106 ? -1.684 -9.695 -9.812 1 95.94 106 SER A O 1
ATOM 819 N N . ILE A 1 107 ? -2.393 -11.688 -10.578 1 96.69 107 ILE A N 1
ATOM 820 C CA . ILE A 1 107 ? -3.412 -11.156 -11.477 1 96.69 107 ILE A CA 1
ATOM 821 C C . ILE A 1 107 ? -4.488 -10.438 -10.672 1 96.69 107 ILE A C 1
ATOM 823 O O . ILE A 1 107 ? -5.246 -9.633 -11.219 1 96.69 107 ILE A O 1
ATOM 827 N N . SER A 1 108 ? -4.559 -10.633 -9.375 1 94.44 108 SER A N 1
ATOM 828 C CA . SER A 1 108 ? -5.598 -10.094 -8.516 1 94.44 108 SER A CA 1
ATOM 829 C C . SER A 1 108 ? -5.441 -8.586 -8.336 1 94.44 108 SER A C 1
ATOM 831 O O . SER A 1 108 ? -6.297 -7.934 -7.734 1 94.44 108 SER A O 1
ATOM 833 N N . ILE A 1 109 ? -4.355 -8.008 -8.867 1 95.94 109 ILE A N 1
ATOM 834 C CA . ILE A 1 109 ? -4.172 -6.562 -8.773 1 95.94 109 ILE A CA 1
ATOM 835 C C . ILE A 1 109 ? -5.082 -5.859 -9.773 1 95.94 109 ILE A C 1
ATOM 837 O O . ILE A 1 109 ? -5.348 -4.66 -9.648 1 95.94 109 ILE A O 1
ATOM 841 N N . TYR A 1 110 ? -5.492 -6.617 -10.828 1 96.69 110 TYR A N 1
ATOM 842 C CA . TYR A 1 110 ? -6.352 -6.062 -11.867 1 96.69 110 TYR A CA 1
ATOM 843 C C . TYR A 1 110 ? -7.82 -6.168 -11.477 1 96.69 110 TYR A C 1
ATOM 845 O O . TYR A 1 110 ? -8.188 -6.996 -10.641 1 96.69 110 TYR A O 1
ATOM 853 N N . ALA A 1 111 ? -8.648 -5.293 -12.156 1 95.06 111 ALA A N 1
ATOM 854 C CA . ALA A 1 111 ? -10.047 -5.344 -11.742 1 95.06 111 ALA A CA 1
ATOM 855 C C . ALA A 1 111 ? -10.977 -4.969 -12.898 1 95.06 111 ALA A C 1
ATOM 857 O O . ALA A 1 111 ? -12.133 -5.391 -12.938 1 95.06 111 ALA A O 1
ATOM 858 N N . ASP A 1 112 ? -10.555 -4.199 -13.945 1 93.62 112 ASP A N 1
ATOM 859 C CA . ASP A 1 112 ? -11.445 -3.594 -14.93 1 93.62 112 ASP A CA 1
ATOM 860 C C . ASP A 1 112 ? -11.625 -4.504 -16.141 1 93.62 112 ASP A C 1
ATOM 862 O O . ASP A 1 112 ? -10.719 -4.652 -16.953 1 93.62 112 ASP A O 1
ATOM 866 N N . PRO A 1 113 ? -12.812 -5.012 -16.344 1 92.75 113 PRO A N 1
ATOM 867 C CA . 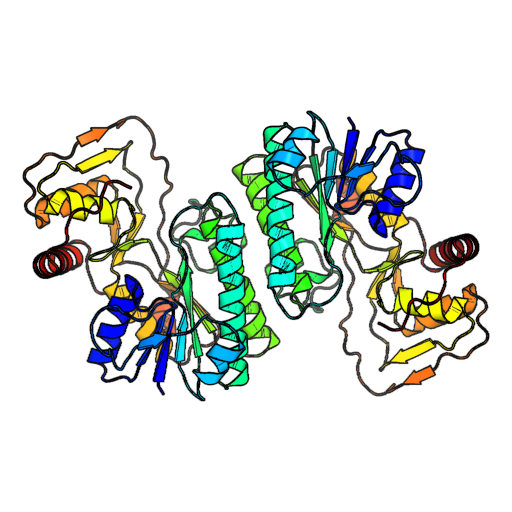PRO A 1 113 ? -13.023 -5.91 -17.484 1 92.75 113 PRO A CA 1
ATOM 868 C C . PRO A 1 113 ? -13 -5.18 -18.828 1 92.75 113 PRO A C 1
ATOM 870 O O . PRO A 1 113 ? -12.836 -5.809 -19.875 1 92.75 113 PRO A O 1
ATOM 873 N N . ASP A 1 114 ? -13.141 -3.912 -18.797 1 93.38 114 ASP A N 1
ATOM 874 C CA . ASP A 1 114 ? -13.211 -3.143 -20.031 1 93.38 114 ASP A CA 1
ATOM 875 C C . ASP A 1 114 ? -11.82 -2.98 -20.656 1 93.38 114 ASP A C 1
ATOM 877 O O . ASP A 1 114 ? -11.695 -2.584 -21.812 1 93.38 114 ASP A O 1
ATOM 881 N N . THR A 1 115 ? -10.836 -3.402 -19.922 1 95 115 THR A N 1
ATOM 882 C CA . THR A 1 115 ? -9.477 -3.215 -20.422 1 95 115 THR A CA 1
ATOM 883 C C . THR A 1 115 ? -8.82 -4.559 -20.719 1 95 115 THR A C 1
ATOM 885 O O . THR A 1 115 ? -7.594 -4.641 -20.844 1 95 115 THR A O 1
ATOM 888 N N . LEU A 1 116 ? -9.531 -5.625 -20.953 1 96.12 116 LEU A N 1
ATOM 889 C CA . LEU A 1 116 ? -9.008 -6.949 -21.266 1 96.12 116 LEU A CA 1
ATOM 890 C C . LEU A 1 116 ? -8.484 -7 -22.688 1 96.12 116 LEU A C 1
ATOM 892 O O . LEU A 1 116 ? -9.055 -6.371 -23.594 1 96.12 116 LEU A O 1
ATOM 896 N N . PRO A 1 117 ? -7.527 -7.789 -22.984 1 97.31 117 PRO A N 1
ATOM 897 C CA . PRO A 1 117 ? -6.656 -8.375 -21.969 1 97.31 117 PRO A CA 1
ATOM 898 C C . PRO A 1 117 ? -5.887 -7.328 -21.172 1 97.31 117 PRO A C 1
ATOM 900 O O . PRO A 1 117 ? -5.504 -6.293 -21.719 1 97.31 117 PRO A O 1
ATOM 903 N N . TRP A 1 118 ? -5.707 -7.586 -19.906 1 97.88 118 TRP A N 1
ATOM 904 C CA . TRP A 1 118 ? -5.031 -6.625 -19.047 1 97.88 118 TRP A CA 1
ATOM 905 C C . TRP A 1 118 ? -3.547 -6.535 -19.375 1 97.88 118 TRP A C 1
ATOM 907 O O . TRP A 1 118 ? -2.867 -7.559 -19.484 1 97.88 118 TRP A O 1
ATOM 917 N N . HIS A 1 119 ? -3.107 -5.344 -19.578 1 97.75 119 HIS A N 1
ATOM 918 C CA . HIS A 1 119 ? -1.688 -5.043 -19.719 1 97.75 119 HIS A CA 1
ATOM 919 C C . HIS A 1 119 ? -1.099 -4.543 -18.391 1 97.75 119 HIS A C 1
ATOM 921 O O . HIS A 1 119 ? -1.835 -4.133 -17.5 1 97.75 119 HIS A O 1
ATOM 927 N N . GLU A 1 120 ? 0.22 -4.613 -18.234 1 97.25 120 GLU A N 1
ATOM 928 C CA . GLU A 1 120 ? 0.849 -4.254 -16.969 1 97.25 120 GLU A CA 1
ATOM 929 C C . GLU A 1 120 ? 0.428 -2.857 -16.516 1 97.25 120 GLU A C 1
ATOM 931 O O . GLU A 1 120 ? 0.203 -2.623 -15.328 1 97.25 120 GLU A O 1
ATOM 936 N N . ASN A 1 121 ? 0.201 -1.952 -17.391 1 93.62 121 ASN A N 1
ATOM 937 C CA . ASN A 1 121 ? -0.146 -0.578 -17.047 1 93.62 121 ASN A CA 1
ATOM 938 C C . ASN A 1 121 ? -1.629 -0.442 -16.703 1 93.62 121 ASN A C 1
ATOM 940 O O . ASN A 1 121 ? -2.059 0.586 -16.188 1 93.62 121 ASN A O 1
ATOM 944 N N . SER A 1 122 ? -2.439 -1.489 -17.031 1 90.38 122 SER A N 1
ATOM 945 C CA . SER A 1 122 ? -3.869 -1.461 -16.734 1 90.38 122 SER A CA 1
ATOM 946 C C . SER A 1 122 ? -4.125 -1.327 -15.242 1 90.38 122 SER A C 1
ATOM 948 O O . SER A 1 122 ? -5.191 -0.869 -14.828 1 90.38 122 SER A O 1
ATOM 950 N N . ALA A 1 123 ? -3.186 -1.688 -14.469 1 90.69 123 ALA A N 1
ATOM 951 C CA . ALA A 1 123 ? -3.373 -1.762 -13.023 1 90.69 123 ALA A CA 1
ATOM 952 C C . ALA A 1 123 ? -3.314 -0.375 -12.391 1 90.69 123 ALA A C 1
ATOM 954 O O . ALA A 1 123 ? -3.703 -0.196 -11.234 1 90.69 123 ALA A O 1
ATOM 955 N N . VAL A 1 124 ? -2.854 0.577 -13.094 1 88.12 124 VAL A N 1
ATOM 956 C CA . VAL A 1 124 ? -2.562 1.896 -12.539 1 88.12 124 VAL A CA 1
ATOM 957 C C . VAL A 1 124 ? -3.836 2.508 -11.961 1 88.12 124 VAL A C 1
ATOM 959 O O . VAL A 1 124 ? -3.83 3.033 -10.844 1 88.12 124 VAL A O 1
ATOM 962 N N . GLU A 1 125 ? -4.91 2.293 -12.57 1 86.94 125 GLU A N 1
ATOM 963 C CA . GLU A 1 125 ? -6.156 2.914 -12.133 1 86.94 125 GLU A CA 1
ATOM 964 C C . GLU A 1 125 ? -7.09 1.892 -11.492 1 86.94 125 GLU A C 1
ATOM 966 O O . GLU A 1 125 ? -8.211 2.223 -11.109 1 86.94 125 GLU A O 1
ATOM 971 N N . ASP A 1 126 ? -6.652 0.744 -11.414 1 93.94 126 ASP A N 1
ATOM 972 C CA . ASP A 1 126 ? -7.527 -0.313 -10.914 1 93.94 126 ASP A CA 1
ATOM 973 C C . ASP A 1 126 ? -7.605 -0.292 -9.391 1 93.94 126 ASP A C 1
ATOM 975 O O . ASP A 1 126 ? -6.598 -0.072 -8.719 1 93.94 126 ASP A O 1
ATOM 979 N N . VAL A 1 127 ? -8.758 -0.504 -8.93 1 95.62 127 VAL A N 1
ATOM 980 C CA . VAL A 1 127 ? -8.984 -0.832 -7.527 1 95.62 127 VAL A CA 1
ATOM 981 C C . VAL A 1 127 ? -9.227 -2.332 -7.379 1 95.62 127 VAL A C 1
ATOM 983 O O . VAL A 1 127 ? -10.281 -2.836 -7.77 1 95.62 127 VAL A O 1
ATOM 986 N N . PRO A 1 128 ? -8.234 -3.018 -6.793 1 94.94 128 PRO A N 1
ATOM 987 C CA . PRO A 1 128 ? -8.383 -4.473 -6.688 1 94.94 128 PRO A CA 1
ATOM 988 C C . PRO A 1 128 ? -9.695 -4.887 -6.031 1 94.94 128 PRO A C 1
ATOM 990 O O . PRO A 1 128 ? -10.25 -4.137 -5.23 1 94.94 128 PRO A O 1
ATOM 993 N N . LYS A 1 129 ? -10.156 -6.09 -6.34 1 92.69 129 LYS A N 1
ATOM 994 C CA . LYS A 1 129 ? -11.461 -6.566 -5.895 1 92.69 129 LYS A CA 1
ATOM 995 C C . LYS A 1 129 ? -11.383 -7.191 -4.504 1 92.69 129 LYS A C 1
ATOM 997 O O . LYS A 1 129 ? -12.406 -7.496 -3.893 1 92.69 129 LYS A O 1
ATOM 1002 N N . SER A 1 130 ? -10.18 -7.41 -4.008 1 92.44 130 SER A N 1
ATOM 1003 C CA . SER A 1 130 ? -9.969 -8.055 -2.715 1 92.44 130 SER A CA 1
ATOM 1004 C C . SER A 1 130 ? -8.797 -7.418 -1.967 1 92.44 130 SER A C 1
ATOM 1006 O O . SER A 1 130 ? -7.957 -6.754 -2.57 1 92.44 130 SER A O 1
ATOM 1008 N N . LEU A 1 131 ? -8.82 -7.641 -0.623 1 93.75 131 LEU A N 1
ATOM 1009 C CA . LEU A 1 131 ? -7.68 -7.195 0.172 1 93.75 131 LEU A CA 1
ATOM 1010 C C . LEU A 1 131 ? -6.41 -7.938 -0.234 1 93.75 131 LEU A C 1
ATOM 1012 O O . LEU A 1 131 ? -5.309 -7.395 -0.132 1 93.75 131 LEU A O 1
ATOM 1016 N N . TYR A 1 132 ? -6.578 -9.164 -0.749 1 93.06 132 TYR A N 1
ATOM 1017 C CA . TYR A 1 132 ? -5.438 -9.891 -1.297 1 93.06 132 TYR A CA 1
ATOM 1018 C C . TYR A 1 132 ? -4.816 -9.125 -2.463 1 93.06 132 TYR A C 1
ATOM 1020 O O . TYR A 1 132 ? -3.605 -8.898 -2.486 1 93.06 132 TYR A O 1
ATOM 1028 N N . GLY A 1 133 ? -5.68 -8.781 -3.418 1 94.38 133 GLY A N 1
ATOM 1029 C CA . GLY A 1 133 ? -5.195 -7.98 -4.531 1 94.38 133 GLY A CA 1
ATOM 1030 C C . GLY A 1 133 ? -4.535 -6.684 -4.094 1 94.38 133 GLY A C 1
ATOM 1031 O O . GLY A 1 133 ? -3.504 -6.289 -4.641 1 94.38 133 GLY A O 1
ATOM 1032 N N . LEU A 1 134 ? -5.125 -6.062 -3.137 1 95 134 LEU A N 1
ATOM 1033 C CA . LEU A 1 134 ? -4.57 -4.824 -2.604 1 95 134 LEU A CA 1
ATOM 1034 C C . LEU A 1 134 ? -3.199 -5.07 -1.98 1 95 134 LEU A C 1
ATOM 1036 O O . LEU A 1 134 ? -2.285 -4.258 -2.141 1 95 134 LEU A O 1
ATOM 1040 N N . ASN A 1 135 ? -3.084 -6.125 -1.262 1 93.69 135 ASN A N 1
ATOM 1041 C CA . ASN A 1 135 ? -1.801 -6.477 -0.664 1 93.69 135 ASN A CA 1
ATOM 1042 C C . ASN A 1 135 ? -0.716 -6.645 -1.724 1 93.69 135 ASN A C 1
ATOM 1044 O O . ASN A 1 135 ? 0.415 -6.188 -1.539 1 93.69 135 ASN A O 1
ATOM 1048 N N . LYS A 1 136 ? -1.018 -7.348 -2.74 1 95.38 136 LYS A N 1
ATOM 1049 C CA . LYS A 1 136 ? -0.036 -7.527 -3.805 1 95.38 136 LYS A CA 1
ATOM 1050 C C . LYS A 1 136 ? 0.339 -6.191 -4.441 1 95.38 136 LYS A C 1
ATOM 1052 O O . LYS A 1 136 ? 1.494 -5.98 -4.82 1 95.38 136 LYS A O 1
ATOM 1057 N N . LYS A 1 137 ? -0.635 -5.34 -4.559 1 95.62 137 LYS A N 1
ATOM 1058 C CA . LYS A 1 137 ? -0.34 -3.988 -5.02 1 95.62 137 LYS A CA 1
ATOM 1059 C C . LYS A 1 137 ? 0.621 -3.281 -4.066 1 95.62 137 LYS A C 1
ATOM 1061 O O . LYS A 1 137 ? 1.534 -2.578 -4.508 1 95.62 137 LYS A O 1
ATOM 1066 N N . TYR A 1 138 ? 0.417 -3.418 -2.764 1 94.69 138 TYR A N 1
ATOM 1067 C CA . TYR A 1 138 ? 1.302 -2.832 -1.763 1 94.69 138 TYR A CA 1
ATOM 1068 C C . TYR A 1 138 ? 2.711 -3.4 -1.883 1 94.69 138 TYR A C 1
ATOM 1070 O O . TYR A 1 138 ? 3.693 -2.656 -1.82 1 94.69 138 TYR A O 1
ATOM 1078 N N . ILE A 1 139 ? 2.793 -4.645 -2.09 1 96 139 ILE A N 1
ATOM 1079 C CA . ILE A 1 139 ? 4.094 -5.297 -2.232 1 96 139 ILE A CA 1
ATOM 1080 C C . ILE A 1 139 ? 4.812 -4.746 -3.463 1 96 139 ILE A C 1
ATOM 1082 O O . ILE A 1 139 ? 6.004 -4.441 -3.406 1 96 139 ILE A O 1
ATOM 1086 N N . GLU A 1 140 ? 4.113 -4.629 -4.559 1 96.94 140 GLU A N 1
ATOM 1087 C CA . GLU A 1 140 ? 4.715 -4.066 -5.762 1 96.94 140 GLU A CA 1
ATOM 1088 C C . GLU A 1 140 ? 5.219 -2.646 -5.516 1 96.94 140 GLU A C 1
ATOM 1090 O O . GLU A 1 140 ? 6.297 -2.271 -5.988 1 96.94 140 GLU A O 1
ATOM 1095 N N . ALA A 1 141 ? 4.391 -1.867 -4.812 1 96.19 141 ALA A N 1
ATOM 1096 C CA . ALA A 1 141 ? 4.816 -0.506 -4.496 1 96.19 141 ALA A CA 1
ATOM 1097 C C . ALA A 1 141 ? 6.098 -0.511 -3.668 1 96.19 141 ALA A C 1
ATOM 1099 O O . ALA A 1 141 ? 6.988 0.315 -3.885 1 96.19 141 ALA A O 1
ATOM 1100 N N . LEU A 1 142 ? 6.18 -1.374 -2.75 1 96.56 142 LEU A N 1
ATOM 1101 C CA . LEU A 1 142 ? 7.379 -1.507 -1.929 1 96.56 142 LEU A CA 1
ATOM 1102 C C . LEU A 1 142 ? 8.578 -1.918 -2.777 1 96.56 142 LEU A C 1
ATOM 1104 O O . LEU A 1 142 ? 9.688 -1.424 -2.574 1 96.56 142 LEU A O 1
ATOM 1108 N N . THR A 1 143 ? 8.344 -2.838 -3.709 1 97.38 143 THR A N 1
ATOM 1109 C CA . THR A 1 143 ? 9.383 -3.248 -4.645 1 97.38 143 THR A CA 1
ATOM 1110 C C . THR A 1 143 ? 9.898 -2.049 -5.434 1 97.38 143 THR A C 1
ATOM 1112 O O . THR A 1 143 ? 11.117 -1.854 -5.547 1 97.38 143 THR A O 1
ATOM 1115 N N . GLU A 1 144 ? 9.023 -1.298 -5.973 1 96.56 144 GLU A N 1
ATOM 1116 C CA . GLU A 1 144 ? 9.406 -0.112 -6.734 1 96.56 144 GLU A CA 1
ATOM 1117 C C . GLU A 1 144 ? 10.203 0.866 -5.871 1 96.56 144 GLU A C 1
ATOM 1119 O O . GLU A 1 144 ? 11.172 1.462 -6.336 1 96.56 144 GLU A O 1
ATOM 1124 N N . TYR A 1 145 ? 9.766 1.021 -4.629 1 96.81 145 TYR A N 1
ATOM 1125 C CA . TYR A 1 145 ? 10.453 1.89 -3.686 1 96.81 145 TYR A CA 1
ATOM 1126 C C . TYR A 1 145 ? 11.914 1.477 -3.533 1 96.81 145 TYR A C 1
ATOM 1128 O O . TYR A 1 145 ? 12.82 2.305 -3.668 1 96.81 145 TYR A O 1
ATOM 1136 N N . TYR A 1 146 ? 12.211 0.234 -3.342 1 97.19 146 TYR A N 1
ATOM 1137 C CA . TYR A 1 146 ? 13.57 -0.234 -3.123 1 97.19 146 TYR A CA 1
ATOM 1138 C C . TYR A 1 146 ? 14.367 -0.232 -4.426 1 97.19 146 TYR A C 1
ATOM 1140 O O . TYR A 1 146 ? 15.578 -0.002 -4.418 1 97.19 146 TYR A O 1
ATOM 1148 N N . SER A 1 147 ? 13.688 -0.474 -5.52 1 97 147 SER A N 1
ATOM 1149 C CA . SER A 1 147 ? 14.359 -0.428 -6.812 1 97 147 SER A CA 1
ATOM 1150 C C . SER A 1 147 ? 14.789 0.993 -7.16 1 97 147 SER A C 1
ATOM 1152 O O . SER A 1 147 ? 15.945 1.229 -7.523 1 97 147 SER A O 1
ATOM 1154 N N . VAL A 1 148 ? 13.906 1.93 -6.988 1 95.12 148 VAL A N 1
ATOM 1155 C CA . VAL A 1 148 ? 14.125 3.309 -7.414 1 95.12 148 VAL A CA 1
ATOM 1156 C C . VAL A 1 148 ? 15.023 4.02 -6.406 1 95.12 148 VAL A C 1
ATOM 1158 O O . VAL A 1 148 ? 15.938 4.754 -6.793 1 95.12 148 VAL A O 1
ATOM 1161 N N . ARG A 1 149 ? 14.852 3.76 -5.152 1 92.56 149 ARG A N 1
ATOM 1162 C CA . ARG A 1 149 ? 15.539 4.547 -4.129 1 92.56 149 ARG A CA 1
ATOM 1163 C C . ARG A 1 149 ? 16.875 3.922 -3.764 1 92.56 149 ARG A C 1
ATOM 1165 O O . ARG A 1 149 ? 17.797 4.625 -3.346 1 92.56 149 ARG A O 1
ATOM 1172 N N . PHE A 1 150 ? 17.016 2.605 -3.963 1 94.5 150 PHE A N 1
ATOM 1173 C CA . PHE A 1 150 ? 18.219 1.954 -3.48 1 94.5 150 PHE A CA 1
ATOM 1174 C C . PHE A 1 150 ? 18.891 1.15 -4.59 1 94.5 150 PHE A C 1
ATOM 1176 O O . PHE A 1 150 ? 19.938 0.538 -4.379 1 94.5 150 PHE A O 1
ATOM 1183 N N . GLY A 1 151 ? 18.25 1.11 -5.711 1 95.75 151 GLY A N 1
ATOM 1184 C CA . GLY A 1 151 ? 18.875 0.484 -6.871 1 95.75 151 GLY A CA 1
ATOM 1185 C C . GLY A 1 151 ? 18.797 -1.031 -6.84 1 95.75 151 GLY A C 1
ATOM 1186 O O . GLY A 1 151 ? 19.5 -1.708 -7.594 1 95.75 151 GLY A O 1
ATOM 1187 N N . LEU A 1 152 ? 18.031 -1.617 -5.914 1 96.88 152 LEU A N 1
ATOM 1188 C CA . LEU A 1 152 ? 17.875 -3.066 -5.859 1 96.88 152 LEU A CA 1
ATOM 1189 C C . LEU A 1 152 ? 17.203 -3.586 -7.129 1 96.88 152 LEU A C 1
ATOM 1191 O O . LEU A 1 152 ? 16.203 -3.031 -7.578 1 96.88 152 LEU A O 1
ATOM 1195 N N . ASP A 1 153 ? 17.812 -4.562 -7.785 1 97.62 153 ASP A N 1
ATOM 1196 C CA . ASP A 1 153 ? 17.219 -5.18 -8.969 1 97.62 153 ASP A CA 1
ATOM 1197 C C . ASP A 1 153 ? 16.094 -6.152 -8.578 1 97.62 153 ASP A C 1
ATOM 1199 O O . ASP A 1 153 ? 16.375 -7.258 -8.102 1 97.62 153 ASP A O 1
ATOM 1203 N N . ILE A 1 154 ? 14.875 -5.777 -8.75 1 98.06 154 ILE A N 1
ATOM 1204 C CA . ILE A 1 154 ? 13.727 -6.586 -8.352 1 98.06 154 ILE A CA 1
ATOM 1205 C C . ILE A 1 154 ? 12.789 -6.781 -9.539 1 98.06 154 ILE A C 1
ATOM 1207 O O . ILE A 1 154 ? 12.414 -5.812 -10.203 1 98.06 154 ILE A O 1
ATOM 1211 N N . ILE A 1 155 ? 12.414 -7.984 -9.859 1 98.19 155 ILE A N 1
ATOM 1212 C CA . ILE A 1 155 ? 11.414 -8.305 -10.867 1 98.19 155 ILE A CA 1
ATOM 1213 C C . ILE A 1 155 ? 10.148 -8.844 -10.195 1 98.19 155 ILE A C 1
ATOM 1215 O O . ILE A 1 155 ? 10.211 -9.797 -9.43 1 98.19 155 ILE A O 1
ATOM 1219 N N . CYS A 1 156 ? 9.062 -8.195 -10.43 1 98.12 156 CYS A N 1
ATOM 1220 C CA . CYS A 1 156 ? 7.766 -8.672 -9.969 1 98.12 156 CYS A CA 1
ATOM 1221 C C . CYS A 1 156 ? 7.055 -9.469 -11.055 1 98.12 156 CYS A C 1
ATOM 1223 O O . CYS A 1 156 ? 6.891 -8.984 -12.18 1 98.12 156 CYS A O 1
ATOM 1225 N N . LEU A 1 157 ? 6.656 -10.641 -10.734 1 98.69 157 LEU A N 1
ATOM 1226 C CA . LEU A 1 157 ? 5.914 -11.477 -11.672 1 98.69 157 LEU A CA 1
ATOM 1227 C C . LEU A 1 157 ? 4.457 -11.617 -11.242 1 98.69 157 LEU A C 1
ATOM 1229 O O . LEU A 1 157 ? 4.164 -12.18 -10.188 1 98.69 157 LEU A O 1
ATOM 1233 N N . ARG A 1 158 ? 3.551 -11.039 -12.031 1 98.62 158 ARG A N 1
ATOM 1234 C CA . ARG A 1 158 ? 2.117 -11.195 -11.805 1 98.62 158 ARG A CA 1
ATOM 1235 C C . ARG A 1 158 ? 1.611 -12.508 -12.398 1 98.62 158 ARG A C 1
ATOM 1237 O O . ARG A 1 158 ? 1.354 -12.594 -13.594 1 98.62 158 ARG A O 1
ATOM 1244 N N . PHE A 1 159 ? 1.435 -13.445 -11.508 1 97.94 159 PHE A N 1
ATOM 1245 C CA . PHE A 1 159 ? 0.988 -14.75 -11.969 1 97.94 159 PHE A CA 1
ATOM 1246 C C . PHE A 1 159 ? -0.526 -14.773 -12.148 1 97.94 159 PHE A C 1
ATOM 1248 O O . PHE A 1 159 ? -1.261 -14.219 -11.328 1 97.94 159 PHE A O 1
ATOM 1255 N N . SER A 1 160 ? -0.978 -15.406 -13.234 1 96.75 160 SER A N 1
ATOM 1256 C CA . SER A 1 160 ? -2.408 -15.656 -13.375 1 96.75 160 SER A CA 1
ATOM 1257 C C . SER A 1 160 ? -2.865 -16.766 -12.438 1 96.75 160 SER A C 1
ATOM 1259 O O . SER A 1 160 ? -2.182 -17.094 -11.461 1 96.75 160 SER A O 1
ATOM 1261 N N . HIS A 1 161 ? -4.062 -17.344 -12.586 1 94.31 161 HIS A N 1
ATOM 1262 C CA . HIS A 1 161 ? -4.648 -18.312 -11.672 1 94.31 161 HIS A CA 1
ATOM 1263 C C . HIS A 1 161 ? -3.855 -19.625 -11.68 1 94.31 161 HIS A C 1
ATOM 1265 O O . HIS A 1 161 ? -4.082 -20.484 -12.523 1 94.31 161 HIS A O 1
ATOM 1271 N N . LEU A 1 162 ? -3.045 -19.766 -10.633 1 94.62 162 LEU A N 1
ATOM 1272 C CA . LEU A 1 162 ? -2.117 -20.891 -10.531 1 94.62 162 LEU A CA 1
ATOM 1273 C C . LEU A 1 162 ? -2.855 -22.172 -10.18 1 94.62 162 LEU A C 1
ATOM 1275 O O . LEU A 1 162 ? -3.773 -22.172 -9.359 1 94.62 162 LEU A O 1
ATOM 1279 N N . PHE A 1 163 ? -2.455 -23.25 -10.836 1 94.44 163 PHE A N 1
ATOM 1280 C CA . PHE A 1 163 ? -2.947 -24.578 -10.453 1 94.44 163 PHE A CA 1
ATOM 1281 C C . PHE A 1 163 ? -1.843 -25.609 -10.562 1 94.44 163 PHE A C 1
ATOM 1283 O O . PHE A 1 163 ? -0.845 -25.406 -11.258 1 94.44 163 PHE A O 1
ATOM 1290 N N . GLY A 1 164 ? -1.916 -26.594 -9.844 1 94 164 GLY A N 1
ATOM 1291 C CA . GLY A 1 164 ? -0.949 -27.672 -9.797 1 94 164 GLY A CA 1
ATOM 1292 C C . GLY A 1 164 ? -1.309 -28.75 -8.797 1 94 164 GLY A C 1
ATOM 1293 O O . GLY A 1 164 ? -2.352 -28.688 -8.141 1 94 164 GLY A O 1
ATOM 1294 N N . ALA A 1 165 ? -0.485 -29.719 -8.711 1 90 165 ALA A N 1
ATOM 1295 C CA . ALA A 1 165 ? -0.763 -30.859 -7.852 1 90 165 ALA A CA 1
ATOM 1296 C C . ALA A 1 165 ? -0.555 -30.516 -6.379 1 90 165 ALA A C 1
ATOM 1298 O O . ALA A 1 165 ? 0.329 -29.719 -6.043 1 90 165 ALA A O 1
ATOM 1299 N N . ASN A 1 166 ? -1.402 -31.016 -5.527 1 81.75 166 ASN A N 1
ATOM 1300 C CA . ASN A 1 166 ? -1.243 -30.984 -4.078 1 81.75 166 ASN A CA 1
ATOM 1301 C C . ASN A 1 166 ? -1.37 -29.562 -3.533 1 81.75 166 ASN A C 1
ATOM 1303 O O . ASN A 1 166 ? -0.624 -29.172 -2.635 1 81.75 166 ASN A O 1
ATOM 1307 N N . GLU A 1 167 ? -2.102 -28.797 -4.242 1 82.81 167 GLU A N 1
ATOM 1308 C CA . GLU A 1 167 ? -2.412 -27.484 -3.688 1 82.81 167 GLU A CA 1
ATOM 1309 C C . GLU A 1 167 ? -3.496 -27.578 -2.619 1 82.81 167 GLU A C 1
ATOM 1311 O O . GLU A 1 167 ? -4.531 -28.219 -2.83 1 82.81 167 GLU A O 1
ATOM 1316 N N . LYS A 1 168 ? -3.225 -26.969 -1.496 1 71.62 168 LYS A N 1
ATOM 1317 C CA . LYS A 1 168 ? -4.094 -27.141 -0.335 1 71.62 168 LYS A CA 1
ATOM 1318 C C . LYS A 1 168 ? -5.23 -26.125 -0.34 1 71.62 168 LYS A C 1
ATOM 1320 O O . LYS A 1 168 ? -6.238 -26.312 0.347 1 71.62 168 LYS A O 1
ATOM 1325 N N . ASN A 1 169 ? -5.102 -25.188 -1.192 1 70.56 169 ASN A N 1
ATOM 1326 C CA . ASN A 1 169 ? -6.172 -24.188 -1.141 1 70.56 169 ASN A CA 1
ATOM 1327 C C . ASN A 1 169 ? -7.418 -24.672 -1.874 1 70.56 169 ASN A C 1
ATOM 1329 O O . ASN A 1 169 ? -7.367 -25.672 -2.604 1 70.56 169 ASN A O 1
ATOM 1333 N N . ASN A 1 170 ? -8.539 -24.016 -1.588 1 70.94 170 ASN A N 1
ATOM 1334 C CA . ASN A 1 170 ? -9.82 -24.469 -2.121 1 70.94 170 ASN A CA 1
ATOM 1335 C C . ASN A 1 170 ? -10.258 -23.609 -3.309 1 70.94 170 ASN A C 1
ATOM 1337 O O . ASN A 1 170 ? -11.445 -23.328 -3.465 1 70.94 170 ASN A O 1
ATOM 1341 N N . TYR A 1 171 ? -9.289 -23.297 -4.09 1 82.56 171 TYR A N 1
ATOM 1342 C CA . TYR A 1 171 ? -9.695 -22.688 -5.348 1 82.56 171 TYR A CA 1
ATOM 1343 C C . TYR A 1 171 ? -10.391 -23.688 -6.254 1 82.56 171 TYR A C 1
ATOM 1345 O O . TYR A 1 171 ? -10.086 -24.891 -6.215 1 82.56 171 TYR A O 1
ATOM 1353 N N . MET A 1 172 ? -11.234 -23.203 -7.012 1 87.5 172 MET A N 1
ATOM 1354 C CA . MET A 1 172 ? -12.164 -24.047 -7.758 1 87.5 172 MET A CA 1
ATOM 1355 C C . MET A 1 172 ? -11.414 -25.141 -8.531 1 87.5 172 MET A C 1
ATOM 1357 O O . MET A 1 172 ? -11.75 -26.312 -8.43 1 87.5 172 MET A O 1
ATOM 1361 N N . ILE A 1 173 ? -10.383 -24.766 -9.25 1 91.31 173 ILE A N 1
ATOM 1362 C CA . ILE A 1 173 ? -9.703 -25.688 -10.141 1 91.31 173 ILE A CA 1
ATOM 1363 C C . ILE A 1 173 ? -9.016 -26.781 -9.32 1 91.31 173 ILE A C 1
ATOM 1365 O O . ILE A 1 173 ? -9.094 -27.969 -9.656 1 91.31 173 ILE A O 1
ATOM 1369 N N . ASN A 1 174 ? -8.367 -26.406 -8.297 1 89.5 174 ASN A N 1
ATOM 1370 C CA . ASN A 1 174 ? -7.707 -27.375 -7.43 1 89.5 174 ASN A CA 1
ATOM 1371 C C . ASN A 1 174 ? -8.719 -28.281 -6.727 1 89.5 174 ASN A C 1
ATOM 1373 O O . ASN A 1 174 ? -8.508 -29.484 -6.605 1 89.5 174 ASN A O 1
ATOM 1377 N N . TYR A 1 175 ? -9.781 -2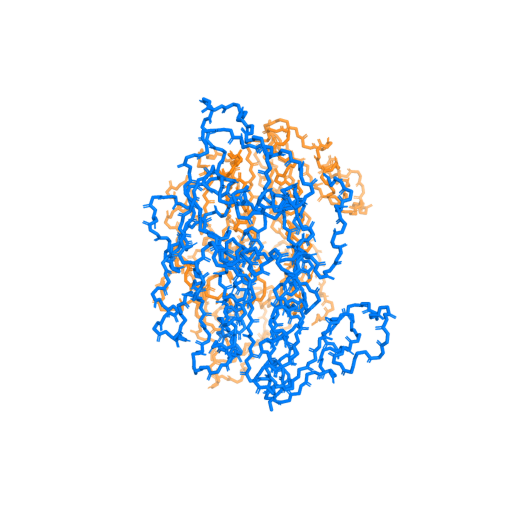7.656 -6.316 1 89.69 175 TYR A N 1
ATOM 1378 C CA . TYR A 1 175 ? -10.859 -28.406 -5.688 1 89.69 175 TYR A CA 1
ATOM 1379 C C . TYR A 1 175 ? -11.477 -29.406 -6.664 1 89.69 175 TYR A C 1
ATOM 1381 O O . TYR A 1 175 ? -11.711 -30.562 -6.312 1 89.69 175 TYR A O 1
ATOM 1389 N N . PHE A 1 176 ? -11.727 -29.016 -7.82 1 94 176 PHE A N 1
ATOM 1390 C CA . PHE A 1 176 ? -12.297 -29.875 -8.852 1 94 176 PHE A CA 1
ATOM 1391 C C . PHE A 1 176 ? -11.383 -31.047 -9.148 1 94 176 PHE A C 1
ATOM 1393 O O . PHE A 1 176 ? -11.844 -32.188 -9.305 1 94 176 PHE A O 1
ATOM 1400 N N . MET A 1 177 ? -10.125 -30.812 -9.242 1 94.12 177 MET A N 1
ATOM 1401 C CA . MET A 1 177 ? -9.164 -31.875 -9.5 1 94.12 177 MET A CA 1
ATOM 1402 C C . MET A 1 177 ? -9.219 -32.938 -8.398 1 94.12 177 MET A C 1
ATOM 1404 O O . MET A 1 177 ? -9.211 -34.125 -8.688 1 94.12 177 MET A O 1
ATOM 1408 N N . ARG A 1 178 ? -9.336 -32.438 -7.242 1 91.38 178 ARG A N 1
ATOM 1409 C CA . ARG A 1 178 ? -9.375 -33.375 -6.117 1 91.38 178 ARG A CA 1
ATOM 1410 C C . ARG A 1 178 ? -10.672 -34.156 -6.109 1 91.38 178 ARG A C 1
ATOM 1412 O O . ARG A 1 178 ? -10.664 -35.375 -5.875 1 91.38 178 ARG A O 1
ATOM 1419 N N . LEU A 1 179 ? -11.773 -33.531 -6.285 1 92.44 179 LEU A N 1
ATOM 1420 C CA . LEU A 1 179 ? -13.062 -34.219 -6.344 1 92.44 179 LEU A CA 1
ATOM 1421 C C . LEU A 1 179 ? -13.062 -35.281 -7.438 1 92.44 179 LEU A C 1
ATOM 1423 O O . LEU A 1 179 ? -13.461 -36.406 -7.195 1 92.44 179 LEU A O 1
ATOM 1427 N N . ALA A 1 180 ? -12.609 -34.938 -8.578 1 94.75 180 ALA A N 1
ATOM 1428 C CA . ALA A 1 180 ? -12.586 -35.844 -9.703 1 94.75 180 ALA A CA 1
ATOM 1429 C C . ALA A 1 180 ? -11.672 -37.031 -9.422 1 94.75 180 ALA A C 1
ATOM 1431 O O . ALA A 1 180 ? -12 -38.188 -9.766 1 94.75 180 ALA A O 1
ATOM 1432 N N . TYR A 1 181 ? -10.531 -36.719 -8.852 1 92.5 181 TYR A N 1
ATOM 1433 C CA . TYR A 1 181 ? -9.578 -37.781 -8.508 1 92.5 181 TYR A CA 1
ATOM 1434 C C . TYR A 1 181 ? -10.203 -38.812 -7.57 1 92.5 181 TYR A C 1
ATOM 1436 O O . TYR A 1 181 ? -9.898 -40 -7.648 1 92.5 181 TYR A O 1
ATOM 1444 N N . LEU A 1 182 ? -11.133 -38.344 -6.785 1 91.31 182 LEU A N 1
ATOM 1445 C CA . LEU A 1 182 ? -11.773 -39.188 -5.785 1 91.31 182 LEU A CA 1
ATOM 1446 C C . LEU A 1 182 ? -13.086 -39.75 -6.309 1 91.31 182 LEU A C 1
ATOM 1448 O O . LEU A 1 182 ? -13.828 -40.406 -5.566 1 91.31 182 LEU A O 1
ATOM 1452 N N . GLY A 1 183 ? -13.367 -39.469 -7.449 1 94.19 183 GLY A N 1
ATOM 1453 C CA . GLY A 1 183 ? -14.586 -39.969 -8.039 1 94.19 183 GLY A CA 1
ATOM 1454 C C . GLY A 1 183 ? -15.844 -39.312 -7.512 1 94.19 183 GLY A C 1
ATOM 1455 O O . GLY A 1 183 ? -16.875 -39.969 -7.32 1 94.19 183 GLY A O 1
ATOM 1456 N N . GLN A 1 184 ? -15.711 -38.062 -7.148 1 95.25 184 GLN A N 1
ATOM 1457 C CA . GLN A 1 184 ? -16.828 -37.281 -6.637 1 95.25 184 GLN A CA 1
ATOM 1458 C C . GLN A 1 184 ? -17.359 -36.312 -7.688 1 95.25 184 GLN A C 1
ATOM 1460 O O . GLN A 1 184 ? -16.625 -35.906 -8.586 1 95.25 184 GLN A O 1
ATOM 1465 N N . PRO A 1 185 ? -18.625 -35.938 -7.602 1 96.81 185 PRO A N 1
ATOM 1466 C CA . PRO A 1 185 ? -19.172 -35 -8.586 1 96.81 185 PRO A CA 1
ATOM 1467 C C . PRO A 1 185 ? -18.625 -33.562 -8.438 1 96.81 185 PRO A C 1
ATOM 1469 O O . PRO A 1 185 ? -18.359 -33.125 -7.316 1 96.81 185 PRO A O 1
ATOM 1472 N N . LEU A 1 186 ? -18.438 -32.938 -9.539 1 96.12 186 LEU A N 1
ATOM 1473 C CA . LEU A 1 186 ? -18.094 -31.516 -9.578 1 96.12 186 LEU A CA 1
ATOM 1474 C C . LEU A 1 186 ? -19.344 -30.656 -9.695 1 96.12 186 LEU A C 1
ATOM 1476 O O . LEU A 1 186 ? -20.266 -30.984 -10.445 1 96.12 186 LEU A O 1
ATOM 1480 N N . THR A 1 187 ? -19.422 -29.594 -8.922 1 94.56 187 THR A N 1
ATOM 1481 C CA . THR A 1 187 ? -20.547 -28.656 -9 1 94.56 187 THR A CA 1
ATOM 1482 C C . THR A 1 187 ? -20.094 -27.297 -9.539 1 94.56 187 THR A C 1
ATOM 1484 O O . THR A 1 187 ? -19.203 -26.672 -8.961 1 94.56 187 THR A O 1
ATOM 1487 N N . VAL A 1 188 ? -20.625 -26.906 -10.664 1 93.81 188 VAL A N 1
ATOM 1488 C CA . VAL A 1 188 ? -20.375 -25.594 -11.234 1 93.81 188 VAL A CA 1
ATOM 1489 C C . VAL A 1 188 ? -21.516 -24.641 -10.883 1 93.81 188 VAL A C 1
ATOM 1491 O O . VAL A 1 188 ? -22.688 -25 -11.008 1 93.81 188 VAL A O 1
ATOM 1494 N N . MET A 1 189 ? -21.125 -23.516 -10.469 1 90.69 189 MET A N 1
ATOM 1495 C CA . MET A 1 189 ? -22.125 -22.547 -10.016 1 90.69 189 MET A CA 1
ATOM 1496 C C . MET A 1 189 ? -22.312 -21.438 -11.039 1 90.69 189 MET A C 1
ATOM 1498 O O . MET A 1 189 ? -21.391 -21.109 -11.789 1 90.69 189 MET A O 1
ATOM 1502 N N . GLY A 1 190 ? -23.578 -20.938 -11.102 1 89.81 190 GLY A N 1
ATOM 1503 C CA . GLY A 1 190 ? -23.875 -19.781 -11.938 1 89.81 190 GLY A CA 1
ATOM 1504 C C . GLY A 1 190 ? -23.844 -20.094 -13.422 1 89.81 190 GLY A C 1
ATOM 1505 O O . GLY A 1 190 ? -23.844 -21.266 -13.812 1 89.81 190 GLY A O 1
ATOM 1506 N N . ALA A 1 191 ? -23.922 -19.078 -14.195 1 88.88 191 ALA A N 1
ATOM 1507 C CA . ALA A 1 191 ? -23.922 -19.25 -15.641 1 88.88 191 ALA A CA 1
ATOM 1508 C C . ALA A 1 191 ? -22.625 -19.906 -16.125 1 88.88 191 ALA A C 1
ATOM 1510 O O . ALA A 1 191 ? -22.625 -20.625 -17.109 1 88.88 191 ALA A O 1
ATOM 1511 N N . SER A 1 192 ? -21.516 -19.562 -15.398 1 89 192 SER A N 1
ATOM 1512 C CA . SER A 1 192 ? -20.219 -20.172 -15.625 1 89 192 SER A CA 1
ATOM 1513 C C . SER A 1 192 ? -19.75 -19.953 -17.062 1 89 192 SER A C 1
ATOM 1515 O O . SER A 1 192 ? -19.266 -20.875 -17.719 1 89 192 SER A O 1
ATOM 1517 N N . ASP A 1 193 ? -19.984 -18.781 -17.5 1 87.44 193 ASP A N 1
ATOM 1518 C CA . ASP A 1 193 ? -19.672 -18.438 -18.875 1 87.44 193 ASP A CA 1
ATOM 1519 C C . ASP A 1 193 ? -18.578 -17.391 -18.953 1 87.44 193 ASP A C 1
ATOM 1521 O O . ASP A 1 193 ? -18.281 -16.859 -20.031 1 87.44 193 ASP A O 1
ATOM 1525 N N . VAL A 1 194 ? -17.984 -17.125 -17.812 1 91.56 194 VAL A N 1
ATOM 1526 C CA . VAL A 1 194 ? -16.922 -16.141 -17.766 1 91.56 194 VAL A CA 1
ATOM 1527 C C . VAL A 1 194 ? -15.562 -16.812 -17.953 1 91.56 194 VAL A C 1
ATOM 1529 O O . VAL A 1 194 ? -15.305 -17.875 -17.359 1 91.56 194 VAL A O 1
ATOM 1532 N N . GLU A 1 195 ? -14.797 -16.188 -18.828 1 94.44 195 GLU A N 1
ATOM 1533 C CA . GLU A 1 195 ? -13.5 -16.766 -19.141 1 94.44 195 GLU A CA 1
ATOM 1534 C C . GLU A 1 195 ? -12.43 -16.297 -18.156 1 94.44 195 GLU A C 1
ATOM 1536 O O . GLU A 1 195 ? -12.336 -15.102 -17.859 1 94.44 195 GLU A O 1
ATOM 1541 N N . ARG A 1 196 ? -11.656 -17.234 -17.672 1 94.81 196 ARG A N 1
ATOM 1542 C CA . ARG A 1 196 ? -10.516 -16.953 -16.812 1 94.81 196 ARG A CA 1
ATOM 1543 C C . ARG A 1 196 ? -9.258 -17.672 -17.312 1 94.81 196 ARG A C 1
ATOM 1545 O O . ARG A 1 196 ? -9.352 -18.703 -17.969 1 94.81 196 ARG A O 1
ATOM 1552 N N . GLU A 1 197 ? -8.203 -17.047 -17.016 1 96.12 197 GLU A N 1
ATOM 1553 C CA . GLU A 1 197 ? -6.91 -17.578 -17.453 1 96.12 197 GLU A CA 1
ATOM 1554 C C . GLU A 1 197 ? -6.266 -18.422 -16.344 1 96.12 197 GLU A C 1
ATOM 1556 O O . GLU A 1 197 ? -6.195 -17.984 -15.195 1 96.12 197 GLU A O 1
ATOM 1561 N N . PHE A 1 198 ? -5.852 -19.641 -16.719 1 95.69 198 PHE A N 1
ATOM 1562 C CA . PHE A 1 198 ? -5.23 -20.547 -15.758 1 95.69 198 PHE A CA 1
ATOM 1563 C C . PHE A 1 198 ? -3.764 -20.781 -16.109 1 95.69 198 PHE A C 1
ATOM 1565 O O . PHE A 1 198 ? -3.418 -20.938 -17.281 1 95.69 198 PHE A O 1
ATOM 1572 N N . LEU A 1 199 ? -2.936 -20.75 -15.109 1 97.38 199 LEU A N 1
ATOM 1573 C CA . LEU A 1 199 ? -1.493 -20.875 -15.281 1 97.38 199 LEU A CA 1
ATOM 1574 C C . LEU A 1 199 ? -0.961 -22.094 -14.539 1 97.38 199 LEU A C 1
ATOM 1576 O O . LEU A 1 199 ? -0.998 -22.141 -13.305 1 97.38 199 LEU A O 1
ATOM 1580 N N . TYR A 1 200 ? -0.504 -23.078 -15.312 1 97.62 200 TYR A N 1
ATOM 1581 C CA . TYR A 1 200 ? 0.117 -24.25 -14.703 1 97.62 200 TYR A CA 1
ATOM 1582 C C . TYR A 1 200 ? 1.365 -23.859 -13.914 1 97.62 200 TYR A C 1
ATOM 1584 O O . TYR A 1 200 ? 2.217 -23.125 -14.422 1 97.62 200 TYR A O 1
ATOM 1592 N N . ALA A 1 201 ? 1.528 -24.375 -12.703 1 97.06 201 ALA A N 1
ATOM 1593 C CA . ALA A 1 201 ? 2.615 -24 -11.805 1 97.06 201 ALA A CA 1
ATOM 1594 C C . ALA A 1 201 ? 3.975 -24.281 -12.438 1 97.06 201 ALA A C 1
ATOM 1596 O O . ALA A 1 201 ? 4.949 -23.562 -12.172 1 97.06 201 ALA A O 1
ATOM 1597 N N . LYS A 1 202 ? 4.059 -25.266 -13.258 1 97.75 202 LYS A N 1
ATOM 1598 C CA . LYS A 1 202 ? 5.316 -25.578 -13.93 1 97.75 202 LYS A CA 1
ATOM 1599 C C . LYS A 1 202 ? 5.711 -24.453 -14.891 1 97.75 202 LYS A C 1
ATOM 1601 O O . LYS A 1 202 ? 6.891 -24.125 -15.008 1 97.75 202 LYS A O 1
ATOM 1606 N N . ASP A 1 203 ? 4.762 -23.953 -15.648 1 98.62 203 ASP A N 1
ATOM 1607 C CA . ASP A 1 203 ? 5.031 -22.812 -16.516 1 98.62 203 ASP A CA 1
ATOM 1608 C C . ASP A 1 203 ? 5.445 -21.578 -15.695 1 98.62 203 ASP A C 1
ATOM 1610 O O . ASP A 1 203 ? 6.348 -20.844 -16.078 1 98.62 203 ASP A O 1
ATOM 1614 N N . ALA A 1 204 ? 4.746 -21.344 -14.578 1 98.56 204 ALA A N 1
ATOM 1615 C CA . ALA A 1 204 ? 5.109 -20.234 -13.695 1 98.56 204 ALA A CA 1
ATOM 1616 C C . ALA A 1 204 ? 6.547 -20.375 -13.195 1 98.56 204 ALA A C 1
ATOM 1618 O O . ALA A 1 204 ? 7.293 -19.406 -13.141 1 98.56 204 ALA A O 1
ATOM 1619 N N . ALA A 1 205 ? 6.895 -21.594 -12.82 1 98.62 205 ALA A N 1
ATOM 1620 C CA . ALA A 1 205 ? 8.25 -21.875 -12.367 1 98.62 205 ALA A CA 1
ATOM 1621 C C . ALA A 1 205 ? 9.273 -21.562 -13.453 1 98.62 205 ALA A C 1
ATOM 1623 O O . ALA A 1 205 ? 10.336 -21 -13.18 1 98.62 205 ALA A O 1
ATOM 1624 N N . GLN A 1 206 ? 8.93 -21.922 -14.656 1 98.38 206 GLN A N 1
ATOM 1625 C CA . GLN A 1 206 ? 9.812 -21.625 -15.781 1 98.38 206 GLN A CA 1
ATOM 1626 C C . GLN A 1 206 ? 9.984 -20.125 -15.961 1 98.38 206 GLN A C 1
ATOM 1628 O O . GLN A 1 206 ? 11.078 -19.656 -16.281 1 98.38 206 GLN A O 1
ATOM 1633 N N . ALA A 1 207 ? 8.914 -19.359 -15.812 1 98.69 207 ALA A N 1
ATOM 1634 C CA . ALA A 1 207 ? 8.992 -17.906 -15.898 1 98.69 207 ALA A CA 1
ATOM 1635 C C . ALA A 1 207 ? 9.969 -17.359 -14.867 1 98.69 207 ALA A C 1
ATOM 1637 O O . ALA A 1 207 ? 10.734 -16.422 -15.156 1 98.69 207 ALA A O 1
ATOM 1638 N N . ILE A 1 208 ? 9.953 -17.906 -13.617 1 98.75 208 ILE A N 1
ATOM 1639 C CA . ILE A 1 208 ? 10.867 -17.469 -12.57 1 98.75 208 ILE A CA 1
ATOM 1640 C C . ILE A 1 208 ? 12.312 -17.734 -13.008 1 98.75 208 ILE A C 1
ATOM 1642 O O . ILE A 1 208 ? 13.172 -16.859 -12.867 1 98.75 208 ILE A O 1
ATOM 1646 N N . TRP A 1 209 ? 12.578 -18.922 -13.531 1 98.38 209 TRP A N 1
ATOM 1647 C CA . TRP A 1 209 ? 13.906 -19.266 -14.016 1 98.38 209 TRP A CA 1
ATOM 1648 C C . TRP A 1 209 ? 14.367 -18.297 -15.094 1 98.38 209 TRP A C 1
ATOM 1650 O O . TRP A 1 209 ? 15.469 -17.734 -15.023 1 98.38 209 TRP A O 1
ATOM 1660 N N . GLN A 1 210 ? 13.508 -18.047 -16.062 1 98.06 210 GLN A N 1
ATOM 1661 C CA . GLN A 1 210 ? 13.852 -17.156 -17.172 1 98.06 210 GLN A CA 1
ATOM 1662 C C . GLN A 1 210 ? 14.117 -15.742 -16.672 1 98.06 210 GLN A C 1
ATOM 1664 O O . GLN A 1 210 ? 15.031 -15.078 -17.156 1 98.06 210 GLN A O 1
ATOM 1669 N N . ALA A 1 211 ? 13.289 -15.281 -15.75 1 98 211 ALA A N 1
ATOM 1670 C CA . ALA A 1 211 ? 13.5 -13.961 -15.164 1 98 211 ALA A CA 1
ATOM 1671 C C . ALA A 1 211 ? 14.859 -13.883 -14.461 1 98 211 ALA A C 1
ATOM 1673 O O . ALA A 1 211 ? 15.523 -12.844 -14.492 1 98 211 ALA A O 1
ATOM 1674 N N . SER A 1 212 ? 15.289 -14.945 -13.805 1 97.31 212 SER A N 1
ATOM 1675 C CA . SER A 1 212 ? 16.547 -14.992 -13.07 1 97.31 212 SER A CA 1
ATOM 1676 C C . SER A 1 212 ? 17.75 -14.953 -14.008 1 97.31 212 SER A C 1
ATOM 1678 O O . SER A 1 212 ? 18.828 -14.516 -13.625 1 97.31 212 SER A O 1
ATOM 1680 N N . GLN A 1 213 ? 17.547 -15.438 -15.227 1 95.06 213 GLN A N 1
ATOM 1681 C CA . GLN A 1 213 ? 18.641 -15.594 -16.172 1 95.06 213 GLN A CA 1
ATOM 1682 C C . GLN A 1 213 ? 18.828 -14.328 -17.016 1 95.06 213 GLN A C 1
ATOM 1684 O O . GLN A 1 213 ? 19.922 -14.094 -17.547 1 95.06 213 GLN A O 1
ATOM 1689 N N . HIS A 1 214 ? 17.797 -13.57 -17.109 1 91.06 214 HIS A N 1
ATOM 1690 C CA . HIS A 1 214 ? 17.828 -12.445 -18.047 1 91.06 214 HIS A CA 1
ATOM 1691 C C . HIS A 1 214 ? 18.312 -11.172 -17.375 1 91.06 214 HIS A C 1
ATOM 1693 O O . HIS A 1 214 ? 18.328 -11.086 -16.141 1 91.06 214 HIS A O 1
ATOM 1699 N N . ASN A 1 215 ? 18.656 -10.195 -18.188 1 90 215 ASN A N 1
ATOM 1700 C CA . ASN A 1 215 ? 19.234 -8.953 -17.688 1 90 215 ASN A CA 1
ATOM 1701 C C . ASN A 1 215 ? 18.172 -7.883 -17.484 1 90 215 ASN A C 1
ATOM 1703 O O . ASN A 1 215 ? 18.5 -6.707 -17.297 1 90 215 ASN A O 1
ATOM 1707 N N . ALA A 1 216 ? 16.969 -8.383 -17.562 1 83.62 216 ALA A N 1
ATOM 1708 C CA . ALA A 1 216 ? 15.898 -7.449 -17.25 1 83.62 216 ALA A CA 1
ATOM 1709 C C . ALA A 1 216 ? 16.016 -6.941 -15.82 1 83.62 216 ALA A C 1
ATOM 1711 O O . ALA A 1 216 ? 16.344 -7.699 -14.906 1 83.62 216 ALA A O 1
ATOM 1712 N N . LYS A 1 217 ? 15.961 -5.582 -15.68 1 86.69 217 LYS A N 1
ATOM 1713 C CA . LYS A 1 217 ? 16.062 -5.031 -14.328 1 86.69 217 LYS A CA 1
ATOM 1714 C C . LYS A 1 217 ? 14.797 -4.262 -13.953 1 86.69 217 LYS A C 1
ATOM 1716 O O . LYS A 1 217 ? 14.227 -3.555 -14.781 1 86.69 217 LYS A O 1
ATOM 1721 N N . SER A 1 218 ? 14.375 -4.504 -12.695 1 90 218 SER A N 1
ATOM 1722 C CA . SER A 1 218 ? 13.336 -3.73 -12.023 1 90 218 SER A CA 1
ATOM 1723 C C . SER A 1 218 ? 12.07 -3.65 -12.867 1 90 218 SER A C 1
ATOM 1725 O O . SER A 1 218 ? 11.539 -2.562 -13.094 1 90 218 SER A O 1
ATOM 1727 N N . LEU A 1 219 ? 11.508 -4.816 -13.234 1 92.81 219 LEU A N 1
ATOM 1728 C CA . LEU A 1 219 ? 10.344 -4.93 -14.102 1 92.81 219 LEU A CA 1
ATOM 1729 C C . LEU A 1 219 ? 9.156 -5.516 -13.352 1 92.81 219 LEU A C 1
ATOM 1731 O O . LEU A 1 219 ? 9.336 -6.203 -12.336 1 92.81 219 LEU A O 1
ATOM 1735 N N . VAL A 1 220 ? 7.996 -5.164 -13.836 1 97.38 220 VAL A N 1
ATOM 1736 C CA . VAL A 1 220 ? 6.75 -5.859 -13.523 1 97.38 220 VAL A CA 1
ATOM 1737 C C . VAL A 1 220 ? 6.227 -6.555 -14.781 1 97.38 220 VAL A C 1
ATOM 1739 O O . VAL A 1 220 ? 6.023 -5.914 -15.812 1 97.38 220 VAL A O 1
ATOM 1742 N N . LEU A 1 221 ? 5.996 -7.891 -14.711 1 98.38 221 LEU A N 1
ATOM 1743 C CA . LEU A 1 221 ? 5.621 -8.648 -15.898 1 98.38 221 LEU A CA 1
ATOM 1744 C C . LEU A 1 221 ? 4.398 -9.516 -15.625 1 98.38 221 LEU A C 1
ATOM 1746 O O . LEU A 1 221 ? 4.293 -10.133 -14.562 1 98.38 221 LEU A O 1
ATOM 1750 N N . ASN A 1 222 ? 3.516 -9.523 -16.578 1 98.62 222 ASN A N 1
ATOM 1751 C CA . ASN A 1 222 ? 2.443 -10.508 -16.594 1 98.62 222 ASN A CA 1
ATOM 1752 C C . ASN A 1 222 ? 2.953 -11.891 -17 1 98.62 222 ASN A C 1
ATOM 1754 O O . ASN A 1 222 ? 3.629 -12.031 -18.016 1 98.62 222 ASN A O 1
ATOM 1758 N N . VAL A 1 223 ? 2.68 -12.852 -16.188 1 98.75 223 VAL A N 1
ATOM 1759 C CA . VAL A 1 223 ? 2.947 -14.242 -16.531 1 98.75 223 VAL A CA 1
ATOM 1760 C C . VAL A 1 223 ? 1.633 -14.961 -16.828 1 98.75 223 VAL A C 1
ATOM 1762 O O . VAL A 1 223 ? 0.984 -15.477 -15.906 1 98.75 223 VAL A O 1
ATOM 1765 N N . LYS A 1 224 ? 1.284 -15.055 -18.062 1 98.06 224 LYS A N 1
ATOM 1766 C CA . LYS A 1 224 ? -0.026 -15.547 -18.469 1 98.06 224 LYS A CA 1
ATOM 1767 C C . LYS A 1 224 ? -0.006 -17.062 -18.688 1 98.06 224 LYS A C 1
ATOM 1769 O O . LYS A 1 224 ? 1.064 -17.656 -18.781 1 98.06 224 LYS A O 1
ATOM 1774 N N . GLY A 1 225 ? -1.147 -17.672 -18.703 1 96.69 225 GLY A N 1
ATOM 1775 C CA . GLY A 1 225 ? -1.308 -19.047 -19.125 1 96.69 225 GLY A CA 1
ATOM 1776 C C . GLY A 1 225 ? -1.542 -19.203 -20.625 1 96.69 225 GLY A C 1
ATOM 1777 O O . GLY A 1 225 ? -1.478 -18.219 -21.359 1 96.69 225 GLY A O 1
ATOM 1778 N N . SER A 1 226 ? -1.711 -20.406 -21.078 1 93 226 SER A N 1
ATOM 1779 C CA . SER A 1 226 ? -1.806 -20.688 -22.516 1 93 226 SER A CA 1
ATOM 1780 C C . SER A 1 226 ? -3.23 -20.5 -23.016 1 93 226 SER A C 1
ATOM 1782 O O . SER A 1 226 ? -3.443 -20.25 -24.203 1 93 226 SER A O 1
ATOM 1784 N N . GLU A 1 227 ? -4.215 -20.609 -22.062 1 92.31 227 GLU A N 1
ATOM 1785 C CA . GLU A 1 227 ? -5.609 -20.656 -22.5 1 92.31 227 GLU A CA 1
ATOM 1786 C C . GLU A 1 227 ? -6.523 -19.984 -21.469 1 92.31 227 GLU A C 1
ATOM 1788 O O . GLU A 1 227 ? -6.188 -19.875 -20.297 1 92.31 227 GLU A O 1
ATOM 1793 N N . THR A 1 228 ? -7.629 -19.453 -22.031 1 96.06 228 THR A N 1
ATOM 1794 C CA . THR A 1 228 ? -8.75 -19.016 -21.203 1 96.06 228 THR A CA 1
ATOM 1795 C C . THR A 1 228 ? -9.891 -20.031 -21.266 1 96.06 228 THR A C 1
ATOM 1797 O O . THR A 1 228 ? -10.188 -20.578 -22.328 1 96.06 228 THR A O 1
ATOM 1800 N N . LEU A 1 229 ? -10.422 -20.297 -20.109 1 96.5 229 LEU A N 1
ATOM 1801 C CA . LEU A 1 229 ? -11.484 -21.297 -20.016 1 96.5 229 LEU A CA 1
ATOM 1802 C C . LEU A 1 229 ? -12.586 -20.828 -19.078 1 96.5 229 LEU A C 1
ATOM 1804 O O . LEU A 1 229 ? -12.32 -20.078 -18.125 1 96.5 229 LEU A O 1
ATOM 1808 N N . THR A 1 230 ? -13.805 -21.266 -19.406 1 95.06 230 THR A N 1
ATOM 1809 C CA . THR A 1 230 ? -14.891 -21.094 -18.453 1 95.06 230 THR A CA 1
ATOM 1810 C C . THR A 1 230 ? -14.82 -22.141 -17.344 1 95.06 230 THR A C 1
ATOM 1812 O O . THR A 1 230 ? -14.148 -23.156 -17.5 1 95.06 230 THR A O 1
ATOM 1815 N N . ASN A 1 231 ? -15.539 -21.812 -16.266 1 93.75 231 ASN A N 1
ATOM 1816 C CA . ASN A 1 231 ? -15.578 -22.781 -15.172 1 93.75 231 ASN A CA 1
ATOM 1817 C C . ASN A 1 231 ? -16.141 -24.125 -15.641 1 93.75 231 ASN A C 1
ATOM 1819 O O . ASN A 1 231 ? -15.68 -25.188 -15.188 1 93.75 231 ASN A O 1
ATOM 1823 N N . LEU A 1 232 ? -17.078 -24.047 -16.516 1 94.38 232 LEU A N 1
ATOM 1824 C CA . LEU A 1 232 ? -17.688 -25.266 -17.047 1 94.38 232 LEU A CA 1
ATOM 1825 C C . LEU A 1 232 ? -16.672 -26.062 -17.875 1 94.38 232 LEU A C 1
ATOM 1827 O O . LEU A 1 232 ? -16.578 -27.281 -17.75 1 94.38 232 LEU A O 1
ATOM 1831 N N . GLU A 1 233 ? -16 -25.406 -18.734 1 96.19 233 GLU A N 1
ATOM 1832 C CA . GLU A 1 233 ? -14.977 -26.062 -19.547 1 96.19 233 GLU A CA 1
ATOM 1833 C C . GLU A 1 233 ? -13.906 -26.703 -18.672 1 96.19 233 GLU A C 1
ATOM 1835 O O . GLU A 1 233 ? -13.422 -27.797 -18.984 1 96.19 233 GLU A O 1
ATOM 1840 N N . VAL A 1 234 ? -13.539 -26 -17.594 1 96.44 234 VAL A N 1
ATOM 1841 C CA . VAL A 1 234 ? -12.562 -26.531 -16.641 1 96.44 234 VAL A CA 1
ATOM 1842 C C . VAL A 1 234 ? -13.086 -27.828 -16.047 1 96.44 234 VAL A C 1
ATOM 1844 O O . VAL A 1 234 ? -12.391 -28.844 -16.047 1 96.44 234 VAL A O 1
ATOM 1847 N N . ALA A 1 235 ? -14.297 -27.781 -15.602 1 96.31 235 ALA A N 1
ATOM 1848 C CA . ALA A 1 235 ? -14.914 -28.953 -14.977 1 96.31 235 ALA A CA 1
ATOM 1849 C C . ALA A 1 235 ? -15 -30.125 -15.953 1 96.31 235 ALA A C 1
ATOM 1851 O O . ALA A 1 235 ? -14.656 -31.25 -15.602 1 96.31 235 ALA A O 1
ATOM 1852 N N . GLU A 1 236 ? -15.422 -29.859 -17.125 1 97.06 236 GLU A N 1
ATOM 1853 C CA . GLU A 1 236 ? -15.594 -30.891 -18.141 1 97.06 236 GLU A CA 1
ATOM 1854 C C . GLU A 1 236 ? -14.25 -31.531 -18.5 1 97.06 236 GLU A C 1
ATOM 1856 O O . GLU A 1 236 ? -14.164 -32.75 -18.641 1 97.06 236 GLU A O 1
ATOM 1861 N N . THR A 1 237 ? -13.266 -30.703 -18.688 1 97.56 237 THR A N 1
ATOM 1862 C CA . THR A 1 237 ? -11.945 -31.203 -19.062 1 97.56 237 THR A CA 1
ATOM 1863 C C . THR A 1 237 ? -11.367 -32.062 -17.938 1 97.56 237 THR A C 1
ATOM 1865 O O . THR A 1 237 ? -10.797 -33.125 -18.203 1 97.56 237 THR A O 1
ATOM 1868 N N . ILE A 1 238 ? -11.5 -31.594 -16.703 1 97.31 238 ILE A N 1
ATOM 1869 C CA . ILE A 1 238 ? -10.992 -32.344 -15.555 1 97.31 238 ILE A CA 1
ATOM 1870 C C . ILE A 1 238 ? -11.695 -33.688 -15.469 1 97.31 238 ILE A C 1
ATOM 1872 O O . ILE A 1 238 ? -11.039 -34.719 -15.328 1 97.31 238 ILE A O 1
ATOM 1876 N N . ASN A 1 239 ? -13.023 -33.688 -15.602 1 97.69 239 ASN A N 1
ATOM 1877 C CA . ASN A 1 239 ? -13.773 -34.938 -15.547 1 97.69 239 ASN A CA 1
ATOM 1878 C C . ASN A 1 239 ? -13.305 -35.906 -16.609 1 97.69 239 ASN A C 1
ATOM 1880 O O . ASN A 1 239 ? -13.125 -37.094 -16.328 1 97.69 239 ASN A O 1
ATOM 1884 N N . ARG A 1 240 ? -13.172 -35.438 -17.734 1 97.62 240 ARG A N 1
ATOM 1885 C CA . ARG A 1 240 ? -12.773 -36.25 -18.859 1 97.62 240 ARG A CA 1
ATOM 1886 C C . ARG A 1 240 ? -11.391 -36.844 -18.656 1 97.62 240 ARG A C 1
ATOM 1888 O O . ARG A 1 240 ? -11.195 -38.062 -18.766 1 97.62 240 ARG A O 1
ATOM 1895 N N . LEU A 1 241 ? -10.43 -36.062 -18.297 1 97.12 241 LEU A N 1
ATOM 1896 C CA . LEU A 1 241 ? -9.031 -36.469 -18.25 1 97.12 241 LEU A CA 1
ATOM 1897 C C . LEU A 1 241 ? -8.758 -37.312 -17 1 97.12 241 LEU A C 1
ATOM 1899 O O . LEU A 1 241 ? -7.852 -38.156 -17 1 97.12 241 LEU A O 1
ATOM 1903 N N . PHE A 1 242 ? -9.539 -37.062 -15.953 1 96.31 242 PHE A N 1
ATOM 1904 C CA . PHE A 1 242 ? -9.367 -37.812 -14.727 1 96.31 242 PHE A CA 1
ATOM 1905 C C . PHE A 1 242 ? -10.234 -39.062 -14.742 1 96.31 242 PHE A C 1
ATOM 1907 O O . PHE A 1 242 ? -10.25 -39.844 -13.773 1 96.31 242 PHE A O 1
ATOM 1914 N N . ASP A 1 243 ? -10.977 -39.25 -15.867 1 96.5 243 ASP A N 1
ATOM 1915 C CA . ASP A 1 243 ? -11.875 -40.375 -16.047 1 96.5 243 ASP A CA 1
ATOM 1916 C C . ASP A 1 243 ? -12.883 -40.469 -14.906 1 96.5 243 ASP A C 1
ATOM 1918 O O . ASP A 1 243 ? -13.07 -41.562 -14.328 1 96.5 243 ASP A O 1
ATOM 1922 N N . ASN A 1 244 ? -13.289 -39.312 -14.461 1 96.56 244 ASN A N 1
ATOM 1923 C CA . ASN A 1 244 ? -14.359 -39.25 -13.461 1 96.56 244 ASN A CA 1
ATOM 1924 C C . ASN A 1 244 ? -15.727 -39.5 -14.094 1 96.56 244 ASN A C 1
ATOM 1926 O O . ASN A 1 244 ? -16.156 -38.719 -14.953 1 96.56 244 ASN A O 1
ATOM 1930 N N . GLN A 1 245 ? -16.438 -40.438 -13.656 1 95.62 245 GLN A N 1
ATOM 1931 C CA . GLN A 1 245 ? -17.688 -40.875 -14.281 1 95.62 245 GLN A CA 1
ATOM 1932 C C . GLN A 1 245 ? -18.875 -40.094 -13.719 1 95.62 245 GLN A C 1
ATOM 1934 O O . GLN A 1 245 ? -19.984 -40.188 -14.25 1 95.62 245 GLN A O 1
ATOM 1939 N N . GLU A 1 246 ? -18.641 -39.312 -12.703 1 96.44 246 GLU A N 1
ATOM 1940 C CA . GLU A 1 246 ? -19.734 -38.562 -12.117 1 96.44 246 GLU A CA 1
ATOM 1941 C C . GLU A 1 246 ? -20.109 -37.375 -13.008 1 96.44 246 GLU A C 1
ATOM 1943 O O . GLU A 1 246 ? -19.234 -36.719 -13.602 1 96.44 246 GLU A O 1
ATOM 1948 N N . PRO A 1 247 ? -21.375 -37.094 -13.102 1 95.56 247 PRO A N 1
ATOM 1949 C CA . PRO A 1 247 ? -21.797 -35.938 -13.914 1 95.56 247 PRO A CA 1
ATOM 1950 C C . PRO A 1 247 ? -21.422 -34.594 -13.281 1 95.56 247 PRO A C 1
ATOM 1952 O O . PRO A 1 247 ? -21.266 -34.5 -12.055 1 95.56 247 PRO A O 1
ATOM 1955 N N . ILE A 1 248 ? -21.297 -33.562 -14.109 1 96.19 248 ILE A N 1
ATOM 1956 C CA . ILE A 1 248 ? -21.125 -32.219 -13.617 1 96.19 248 ILE A CA 1
ATOM 1957 C C . ILE A 1 248 ? -22.484 -31.656 -13.164 1 96.19 248 ILE A C 1
ATOM 1959 O O . ILE A 1 248 ? -23.453 -31.672 -13.93 1 96.19 248 ILE A O 1
ATOM 1963 N N . LYS A 1 249 ? -22.547 -31.234 -11.977 1 96.31 249 LYS A N 1
ATOM 1964 C CA . LYS A 1 249 ? -23.75 -30.625 -11.445 1 96.31 249 LYS A CA 1
ATOM 1965 C C . LYS A 1 249 ? -23.75 -29.109 -11.695 1 96.31 249 LYS A C 1
ATOM 1967 O O . LYS A 1 249 ? -22.734 -28.438 -11.477 1 96.31 249 LYS A O 1
ATOM 1972 N N . ARG A 1 250 ? -24.875 -28.672 -12.258 1 93.81 250 ARG A N 1
ATOM 1973 C CA . ARG A 1 250 ? -25.047 -27.234 -12.469 1 93.81 250 ARG A CA 1
ATOM 1974 C C . ARG A 1 250 ? -26 -26.641 -11.445 1 93.81 250 ARG A C 1
ATOM 1976 O O . ARG A 1 250 ? -27.109 -27.125 -11.258 1 93.81 250 ARG A O 1
ATOM 1983 N N . LYS A 1 251 ? -25.469 -25.688 -10.727 1 92.81 251 LYS A N 1
ATOM 1984 C CA . LYS A 1 251 ? -26.312 -25 -9.758 1 92.81 251 LYS A CA 1
ATOM 1985 C C . LYS A 1 251 ? -26.453 -23.516 -10.117 1 92.81 251 LYS A C 1
ATOM 1987 O O . LYS A 1 251 ? -25.484 -22.859 -10.469 1 92.81 251 LYS A O 1
ATOM 1992 N N . ASP A 1 252 ? -27.703 -22.969 -10.117 1 91.12 252 ASP A N 1
ATOM 1993 C CA . ASP A 1 252 ? -28.016 -21.562 -10.367 1 91.12 252 ASP A CA 1
ATOM 1994 C C . ASP A 1 252 ? -27.5 -21.109 -11.734 1 91.12 252 ASP A C 1
ATOM 1996 O O . ASP A 1 252 ? -26.797 -20.109 -11.836 1 91.12 252 ASP A O 1
ATOM 2000 N N . GLU A 1 253 ? -27.859 -21.859 -12.742 1 89.38 253 GLU A N 1
ATOM 2001 C CA . GLU A 1 253 ? -27.328 -21.656 -14.086 1 89.38 253 GLU A CA 1
ATOM 2002 C C . GLU A 1 253 ? -27.828 -20.359 -14.695 1 89.38 253 GLU A C 1
ATOM 2004 O O . GLU A 1 253 ? -27.25 -19.844 -15.664 1 89.38 253 GLU A O 1
ATOM 2009 N N . ASP A 1 254 ? -28.891 -19.844 -14.055 1 88.38 254 ASP A N 1
ATOM 2010 C CA . ASP A 1 254 ? -29.5 -18.625 -14.602 1 88.38 254 ASP A CA 1
ATOM 2011 C C . ASP A 1 254 ? -28.969 -17.375 -13.906 1 88.38 254 ASP A C 1
ATOM 2013 O O . ASP A 1 254 ? -29.312 -16.25 -14.273 1 88.38 254 ASP A O 1
ATOM 2017 N N . VAL A 1 255 ? -28.125 -17.656 -13 1 88.06 255 VAL A N 1
ATOM 2018 C CA . VAL A 1 255 ? -27.547 -16.547 -12.25 1 88.06 255 VAL A CA 1
ATOM 2019 C C . VAL A 1 255 ? -26.172 -16.203 -12.828 1 88.06 255 VAL A C 1
ATOM 2021 O O . VAL A 1 255 ? -25.359 -17.094 -13.086 1 88.06 255 VAL A O 1
ATOM 2024 N N . SER A 1 256 ? -26.047 -14.867 -13.133 1 83.5 256 SER A N 1
ATOM 2025 C CA . SER A 1 256 ? -24.766 -14.414 -13.648 1 83.5 256 SER A CA 1
ATOM 2026 C C . SER A 1 256 ? -23.625 -14.773 -12.695 1 83.5 256 SER A C 1
ATOM 2028 O O . SER A 1 256 ? -23.828 -14.844 -11.477 1 83.5 256 SER A O 1
ATOM 2030 N N . ASP A 1 257 ? -22.453 -15.008 -13.312 1 80.5 257 ASP A N 1
ATOM 2031 C CA . ASP A 1 257 ? -21.266 -15.344 -12.516 1 80.5 257 ASP A CA 1
ATOM 2032 C C . ASP A 1 257 ? -20.906 -14.203 -11.562 1 80.5 257 ASP A C 1
ATOM 2034 O O . ASP A 1 257 ? -21.078 -13.031 -11.898 1 80.5 257 ASP A O 1
ATOM 2038 N N . PHE A 1 258 ? -20.422 -14.688 -10.414 1 74.5 258 PHE A N 1
ATOM 2039 C CA . PHE A 1 258 ? -19.969 -13.719 -9.422 1 74.5 258 PHE A CA 1
ATOM 2040 C C . PHE A 1 258 ? -18.609 -13.141 -9.805 1 74.5 258 PHE A C 1
ATOM 2042 O O . PHE A 1 258 ? -18.203 -12.102 -9.289 1 74.5 258 PHE A O 1
ATOM 2049 N N . PHE A 1 259 ? -18.016 -13.797 -10.781 1 79.19 259 PHE A N 1
ATOM 2050 C CA . PHE A 1 259 ? -16.672 -13.375 -11.164 1 79.19 259 PHE A CA 1
ATOM 2051 C C . PHE A 1 259 ? -16.688 -12.688 -12.531 1 79.19 259 PHE A C 1
ATOM 2053 O O . PHE A 1 259 ? -17.547 -12.977 -13.367 1 79.19 259 PHE A O 1
ATOM 2060 N N . ALA A 1 260 ? -15.797 -11.758 -12.75 1 87.12 260 ALA A N 1
ATOM 2061 C CA . ALA A 1 260 ? -15.562 -11.125 -14.039 1 87.12 260 ALA A CA 1
ATOM 2062 C C . ALA A 1 260 ? -14.477 -11.859 -14.82 1 87.12 260 ALA A C 1
ATOM 2064 O O . AL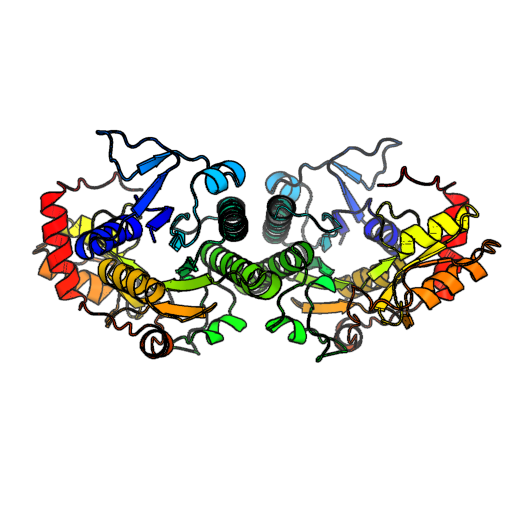A A 1 260 ? -13.703 -12.641 -14.25 1 87.12 260 ALA A O 1
ATOM 2065 N N . PRO A 1 261 ? -14.555 -11.766 -16.172 1 93.94 261 PRO A N 1
ATOM 2066 C CA . PRO A 1 261 ? -13.453 -12.344 -16.938 1 93.94 261 PRO A CA 1
ATOM 2067 C C . PRO A 1 261 ? -12.086 -11.828 -16.484 1 93.94 261 PRO A C 1
ATOM 2069 O O . PRO A 1 261 ? -11.961 -10.664 -16.078 1 93.94 261 PRO A O 1
ATOM 2072 N N . SER A 1 262 ? -11.102 -12.672 -16.531 1 95.94 262 SER A N 1
ATOM 2073 C CA . SER A 1 262 ? -9.781 -12.312 -16.031 1 95.94 262 SER A CA 1
ATOM 2074 C C . SER A 1 262 ? -8.68 -12.992 -16.859 1 95.94 262 SER A C 1
ATOM 2076 O O . SER A 1 262 ? -8.453 -14.195 -16.703 1 95.94 262 SER A O 1
ATOM 2078 N N . TYR A 1 263 ? -8.023 -12.266 -17.703 1 97.69 263 TYR A N 1
ATOM 2079 C CA . TYR A 1 263 ? -6.879 -12.75 -18.469 1 97.69 263 TYR A CA 1
ATOM 2080 C C . TYR A 1 263 ? -5.961 -11.594 -18.859 1 97.69 263 TYR A C 1
ATOM 2082 O O . TYR A 1 263 ? -6.383 -10.438 -18.875 1 97.69 263 TYR A O 1
ATOM 2090 N N . MET A 1 264 ? -4.695 -11.969 -19.062 1 98.25 264 MET A N 1
ATOM 2091 C CA . MET A 1 264 ? -3.678 -10.93 -19.188 1 98.25 264 MET A CA 1
ATOM 2092 C C . MET A 1 264 ? -2.984 -11.008 -20.547 1 98.25 264 MET A C 1
ATOM 2094 O O . MET A 1 264 ? -3.004 -12.047 -21.203 1 98.25 264 MET A O 1
ATOM 2098 N N . ASP A 1 265 ? -2.432 -9.859 -20.969 1 98.25 265 ASP A N 1
ATOM 2099 C CA . ASP A 1 265 ? -1.509 -9.812 -22.094 1 98.25 265 ASP A CA 1
ATOM 2100 C C . ASP A 1 265 ? -0.099 -10.211 -21.672 1 98.25 265 ASP A C 1
ATOM 2102 O O . ASP A 1 265 ? 0.417 -9.711 -20.656 1 98.25 265 ASP A O 1
ATOM 2106 N N . GLY A 1 266 ? 0.526 -11.172 -22.359 1 97.81 266 GLY A N 1
ATOM 2107 C CA . GLY A 1 266 ? 1.826 -11.695 -21.984 1 97.81 266 GLY A CA 1
ATOM 2108 C C . GLY A 1 266 ? 2.955 -11.203 -22.859 1 97.81 266 GLY A C 1
ATOM 2109 O O . GLY A 1 266 ? 4.07 -11.727 -22.812 1 97.81 266 GLY A O 1
ATOM 2110 N N . THR A 1 267 ? 2.807 -10.148 -23.656 1 97.94 267 THR A N 1
ATOM 2111 C CA . THR A 1 267 ? 3.768 -9.688 -24.641 1 97.94 267 THR A CA 1
ATOM 2112 C C . THR A 1 267 ? 5.066 -9.242 -23.969 1 97.94 267 THR A C 1
ATOM 2114 O O . THR A 1 267 ? 6.156 -9.594 -24.422 1 97.94 267 THR A O 1
ATOM 2117 N N . ARG A 1 268 ? 5.02 -8.484 -22.938 1 97.56 268 ARG A N 1
ATOM 2118 C CA . ARG A 1 268 ? 6.215 -7.969 -22.266 1 97.56 268 ARG A CA 1
ATOM 2119 C C . ARG A 1 268 ? 7.074 -9.109 -21.734 1 97.56 268 ARG A C 1
ATOM 2121 O O . ARG A 1 268 ? 8.305 -9.062 -21.828 1 97.56 268 ARG A O 1
ATOM 2128 N N . ALA A 1 269 ? 6.422 -10.094 -21.094 1 98.19 269 ALA A N 1
ATOM 2129 C CA . ALA A 1 269 ? 7.18 -11.242 -20.594 1 98.19 269 ALA A CA 1
ATOM 2130 C C . ALA A 1 269 ? 7.895 -11.969 -21.719 1 98.19 269 ALA A C 1
ATOM 2132 O O . ALA A 1 269 ? 9.023 -12.43 -21.562 1 98.19 269 ALA A O 1
ATOM 2133 N N . GLU A 1 270 ? 7.207 -12.133 -22.859 1 97.75 270 GLU A N 1
ATOM 2134 C CA . GLU A 1 270 ? 7.816 -12.758 -24.016 1 97.75 270 GLU A CA 1
ATOM 2135 C C . GLU A 1 270 ? 9.031 -11.969 -24.5 1 97.75 270 GLU A C 1
ATOM 2137 O O . GLU A 1 270 ? 10.086 -12.547 -24.781 1 97.75 270 GLU A O 1
ATOM 2142 N N . GLU A 1 271 ? 8.898 -10.695 -24.562 1 97.5 271 GLU A N 1
ATOM 2143 C CA . GLU A 1 271 ? 9.945 -9.836 -25.109 1 97.5 271 GLU A CA 1
ATOM 2144 C C . GLU A 1 271 ? 11.102 -9.688 -24.125 1 97.5 271 GLU A C 1
ATOM 2146 O O . GLU A 1 271 ? 12.266 -9.688 -24.531 1 97.5 271 GLU A O 1
ATOM 2151 N N . GLU A 1 272 ? 10.805 -9.57 -22.828 1 97.44 272 GLU A N 1
ATOM 2152 C CA . GLU A 1 272 ? 11.812 -9.188 -21.859 1 97.44 272 GLU A CA 1
ATOM 2153 C C . GLU A 1 272 ? 12.555 -10.414 -21.312 1 97.44 272 GLU A C 1
ATOM 2155 O O . GLU A 1 272 ? 13.766 -10.367 -21.094 1 97.44 272 GLU A O 1
ATOM 2160 N N . ILE A 1 273 ? 11.805 -11.508 -21.078 1 97.62 273 ILE A N 1
ATOM 2161 C CA . ILE A 1 273 ? 12.461 -12.633 -20.422 1 97.62 273 ILE A CA 1
ATOM 2162 C C . ILE A 1 273 ? 12.227 -13.914 -21.219 1 97.62 273 ILE A C 1
ATOM 2164 O O . ILE A 1 273 ? 12.422 -15.016 -20.688 1 97.62 273 ILE A O 1
ATOM 2168 N N . ALA A 1 274 ? 11.656 -13.852 -22.438 1 97.31 274 ALA A N 1
ATOM 2169 C CA . ALA A 1 274 ? 11.461 -14.977 -23.344 1 97.31 274 ALA A CA 1
ATOM 2170 C C . ALA A 1 274 ? 10.516 -16.016 -22.734 1 97.31 274 ALA A C 1
ATOM 2172 O O . ALA A 1 274 ? 10.797 -17.219 -22.781 1 97.31 274 ALA A O 1
ATOM 2173 N N . TYR A 1 275 ? 9.492 -15.531 -22.141 1 98.06 275 TYR A N 1
ATOM 2174 C CA . TYR A 1 275 ? 8.516 -16.453 -21.562 1 98.06 275 TYR A CA 1
ATOM 2175 C C . TYR A 1 275 ? 7.273 -16.547 -22.438 1 98.06 275 TYR A C 1
ATOM 2177 O O . TYR A 1 275 ? 6.691 -15.523 -22.812 1 98.06 275 TYR A O 1
ATOM 2185 N N . THR A 1 276 ? 6.914 -17.734 -22.734 1 97.5 276 THR A N 1
ATOM 2186 C CA . THR A 1 276 ? 5.613 -18.141 -23.25 1 97.5 276 THR A CA 1
ATOM 2187 C C . THR A 1 276 ? 5.141 -19.438 -22.578 1 97.5 276 THR A C 1
ATOM 2189 O O . THR A 1 276 ? 5.945 -20.328 -22.312 1 97.5 276 THR A O 1
ATOM 2192 N N . PRO A 1 277 ? 3.883 -19.484 -22.25 1 97.5 277 PRO A N 1
ATOM 2193 C CA . PRO A 1 277 ? 3.428 -20.734 -21.641 1 97.5 277 PRO A CA 1
ATOM 2194 C C . PRO A 1 277 ? 3.654 -21.938 -22.531 1 97.5 277 PRO A C 1
ATOM 2196 O O . PRO A 1 277 ? 3.492 -21.844 -23.75 1 97.5 277 PRO A O 1
ATOM 2199 N N . ASN A 1 278 ? 4.023 -23.031 -21.938 1 96.56 278 ASN A N 1
ATOM 2200 C CA . ASN A 1 278 ? 4.395 -24.203 -22.719 1 96.56 278 ASN A CA 1
ATOM 2201 C C . ASN A 1 278 ? 3.316 -25.281 -22.641 1 96.56 278 ASN A C 1
ATOM 2203 O O . ASN A 1 278 ? 3.25 -26.156 -23.5 1 96.56 278 ASN A O 1
ATOM 2207 N N . TYR A 1 279 ? 2.475 -25.266 -21.656 1 97.31 279 TYR A N 1
ATOM 2208 C CA . TYR A 1 279 ? 1.524 -26.344 -21.438 1 97.31 279 TYR A CA 1
ATOM 2209 C C . TYR A 1 279 ? 0.106 -25.906 -21.781 1 97.31 279 TYR A C 1
ATOM 2211 O O . TYR A 1 279 ? -0.362 -24.875 -21.297 1 97.31 279 TYR A O 1
ATOM 2219 N N . GLN A 1 280 ? -0.536 -26.75 -22.531 1 96.69 280 GLN A N 1
ATOM 2220 C CA . GLN A 1 280 ? -1.987 -26.641 -22.625 1 96.69 280 GLN A CA 1
ATOM 2221 C C . GLN A 1 280 ? -2.666 -27.188 -21.375 1 96.69 280 GLN A C 1
ATOM 2223 O O . GLN A 1 280 ? -2.076 -27.984 -20.641 1 96.69 280 GLN A O 1
ATOM 2228 N N . PHE A 1 281 ? -3.916 -26.734 -21.203 1 97.25 281 PHE A N 1
ATOM 2229 C CA . PHE A 1 281 ? -4.648 -27.125 -20 1 97.25 281 PHE A CA 1
ATOM 2230 C C . PHE A 1 281 ? -4.734 -28.641 -19.875 1 97.25 281 PHE A C 1
ATOM 2232 O O . PHE A 1 281 ? -4.473 -29.188 -18.797 1 97.25 281 PHE A O 1
ATOM 2239 N N . SER A 1 282 ? -5.023 -29.312 -20.938 1 97.25 282 SER A N 1
ATOM 2240 C CA . SER A 1 282 ? -5.195 -30.75 -20.938 1 97.25 282 SER A CA 1
ATOM 2241 C C . SER A 1 282 ? -3.881 -31.469 -20.625 1 97.25 282 SER A C 1
ATOM 2243 O O . SER A 1 282 ? -3.861 -32.469 -19.891 1 97.25 282 SER A O 1
ATOM 2245 N N . GLU A 1 283 ? -2.748 -30.984 -21.188 1 97.56 283 GLU A N 1
ATOM 2246 C CA . GLU A 1 283 ? -1.435 -31.562 -20.938 1 97.56 283 GLU A CA 1
ATOM 2247 C C . GLU A 1 283 ? -1.04 -31.422 -19.469 1 97.56 283 GLU A C 1
ATOM 2249 O O . GLU A 1 283 ? -0.5 -32.344 -18.875 1 97.56 283 GLU A O 1
ATOM 2254 N N . ALA A 1 284 ? -1.283 -30.234 -18.969 1 97.56 284 ALA A N 1
ATOM 2255 C CA . ALA A 1 284 ? -0.995 -29.984 -17.562 1 97.56 284 ALA A CA 1
ATOM 2256 C C . ALA A 1 284 ? -1.776 -30.922 -16.656 1 97.56 284 ALA A C 1
ATOM 2258 O O . ALA A 1 284 ? -1.22 -31.5 -15.719 1 97.56 284 ALA A O 1
ATOM 2259 N N . LEU A 1 285 ? -3.066 -31.141 -17 1 96.94 285 LEU A N 1
ATOM 2260 C CA . LEU A 1 285 ? -3.928 -31.984 -16.172 1 96.94 285 LEU A CA 1
ATOM 2261 C C . LEU A 1 285 ? -3.447 -33.438 -16.188 1 96.94 285 LEU A C 1
ATOM 2263 O O . LEU A 1 285 ? -3.508 -34.125 -15.172 1 96.94 285 LEU A O 1
ATOM 2267 N N . GLN A 1 286 ? -2.988 -33.875 -17.312 1 96.69 286 GLN A N 1
ATOM 2268 C CA . GLN A 1 286 ? -2.465 -35.25 -17.406 1 96.69 286 GLN A CA 1
ATOM 2269 C C . GLN A 1 286 ? -1.256 -35.438 -16.484 1 96.69 286 GLN A C 1
ATOM 2271 O O . GLN A 1 286 ? -1.16 -36.438 -15.773 1 96.69 286 GLN A O 1
ATOM 2276 N N . GLU A 1 287 ? -0.36 -34.469 -16.547 1 96.06 287 GLU A N 1
ATOM 2277 C CA . GLU A 1 287 ? 0.813 -34.531 -15.672 1 96.06 287 GLU A CA 1
ATOM 2278 C C . GLU A 1 287 ? 0.415 -34.469 -14.203 1 96.06 287 GLU A C 1
ATOM 2280 O O . GLU A 1 287 ? 0.963 -35.219 -13.375 1 96.06 287 GLU A O 1
ATOM 2285 N N . ILE A 1 288 ? -0.513 -33.625 -13.922 1 95.56 288 ILE A N 1
ATOM 2286 C CA . ILE A 1 288 ? -0.948 -33.406 -12.539 1 95.56 288 ILE A CA 1
ATOM 2287 C C . ILE A 1 288 ? -1.599 -34.688 -12.016 1 95.56 288 ILE A C 1
ATOM 2289 O O . ILE A 1 288 ? -1.357 -35.094 -10.875 1 95.56 288 ILE A O 1
ATOM 2293 N N . TYR A 1 289 ? -2.412 -35.344 -12.836 1 94 289 TYR A N 1
ATOM 2294 C CA . TYR A 1 289 ? -3.049 -36.594 -12.445 1 94 289 TYR A CA 1
ATOM 2295 C C . TYR A 1 289 ? -2.01 -37.656 -12.062 1 94 289 TYR A C 1
ATOM 2297 O O . TYR A 1 289 ? -2.148 -38.312 -11.039 1 94 289 TYR A O 1
ATOM 2305 N N . GLN A 1 290 ? -0.977 -37.75 -12.867 1 93.69 290 GLN A N 1
ATOM 2306 C CA . GLN A 1 290 ? 0.093 -38.719 -12.602 1 93.69 290 GLN A CA 1
ATOM 2307 C C . GLN A 1 290 ? 0.806 -38.375 -11.289 1 93.69 290 GLN A C 1
ATOM 2309 O O . GLN A 1 290 ? 1.152 -39.281 -10.523 1 93.69 290 GLN A O 1
ATOM 2314 N N . GLU A 1 291 ? 0.979 -37.125 -11.133 1 91.81 291 GLU A N 1
ATOM 2315 C CA . GLU A 1 291 ? 1.617 -36.688 -9.891 1 91.81 291 GLU A CA 1
ATOM 2316 C C . GLU A 1 291 ? 0.741 -37 -8.688 1 91.81 291 GLU A C 1
ATOM 2318 O O . GLU A 1 291 ? 1.245 -37.406 -7.629 1 91.81 291 GLU A O 1
ATOM 2323 N N . MET A 1 292 ? -0.519 -36.781 -8.781 1 89.38 292 MET A N 1
ATOM 2324 C CA . MET A 1 292 ? -1.461 -37.031 -7.691 1 89.38 292 MET A CA 1
ATOM 2325 C C . MET A 1 292 ? -1.493 -38.531 -7.344 1 89.38 292 MET A C 1
ATOM 2327 O O . MET A 1 292 ? -1.598 -38.875 -6.172 1 89.38 292 MET A O 1
ATOM 2331 N N . GLU A 1 293 ? -1.326 -39.375 -8.289 1 86.94 293 GLU A N 1
ATOM 2332 C CA . GLU A 1 293 ? -1.28 -40.812 -8.078 1 86.94 293 GLU A CA 1
ATOM 2333 C C . GLU A 1 293 ? -0.066 -41.219 -7.242 1 86.94 293 GLU A C 1
ATOM 2335 O O . GLU A 1 293 ? -0.157 -42.094 -6.379 1 86.94 293 GLU A O 1
ATOM 2340 N N . ARG A 1 294 ? 0.946 -40.5 -7.508 1 83.12 294 ARG A N 1
ATOM 2341 C CA . ARG A 1 294 ? 2.189 -40.781 -6.801 1 83.12 294 ARG A CA 1
ATOM 2342 C C . ARG A 1 294 ? 2.127 -40.281 -5.359 1 83.12 294 ARG A C 1
ATOM 2344 O O . ARG A 1 294 ? 2.697 -40.906 -4.461 1 83.12 294 ARG A O 1
ATOM 2351 N N . LEU A 1 295 ? 1.541 -39.156 -5.105 1 71.81 295 LEU A N 1
ATOM 2352 C CA . LEU A 1 295 ? 1.518 -38.531 -3.799 1 71.81 295 LEU A CA 1
ATOM 2353 C C . LEU A 1 295 ? 0.415 -39.094 -2.92 1 71.81 295 LEU A C 1
ATOM 2355 O O . LEU A 1 295 ? 0.377 -38.844 -1.715 1 71.81 295 LEU A O 1
ATOM 2359 N N . ASP A 1 296 ? -0.205 -40.219 -3.225 1 61.47 296 ASP A N 1
ATOM 2360 C CA . ASP A 1 296 ? -1.372 -40.719 -2.514 1 61.47 296 ASP A CA 1
ATOM 2361 C C . ASP A 1 296 ? -2.238 -39.562 -1.986 1 61.47 296 ASP A C 1
ATOM 2363 O O . ASP A 1 296 ? -2.545 -39.531 -0.793 1 61.47 296 ASP A O 1
ATOM 2367 N N . ASP A 1 297 ? -2.387 -38.531 -2.541 1 56.38 297 ASP A N 1
ATOM 2368 C CA . ASP A 1 297 ? -3.08 -37.312 -2.16 1 56.38 297 ASP A CA 1
ATOM 2369 C C . ASP A 1 297 ? -4.465 -37.625 -1.593 1 56.38 297 ASP A C 1
ATOM 2371 O O . ASP A 1 297 ? -5.188 -38.469 -2.125 1 56.38 297 ASP A O 1
ATOM 2375 N N . GLU A 1 298 ? -4.539 -37.5 -0.204 1 53.22 298 GLU A N 1
ATOM 2376 C CA . GLU A 1 298 ? -5.828 -37.688 0.459 1 53.22 298 GLU A CA 1
ATOM 2377 C C . GLU A 1 298 ? -6.672 -36.406 0.366 1 53.22 298 GLU A C 1
ATOM 2379 O O . GLU A 1 298 ? -6.145 -35.344 0.138 1 53.22 298 GLU A O 1
ATOM 2384 N N . LEU A 1 299 ? -7.961 -36.469 0.169 1 51.31 299 LEU A N 1
ATOM 2385 C CA . LEU A 1 299 ? -8.891 -35.344 0.241 1 51.31 299 LEU A CA 1
ATOM 2386 C C . LEU A 1 299 ? -8.641 -34.5 1.49 1 51.31 299 LEU A C 1
ATOM 2388 O O . LEU A 1 299 ? -8.57 -35.031 2.6 1 51.31 299 LEU A O 1
ATOM 2392 N N . PRO A 1 300 ? -8.031 -33.344 1.414 1 47.5 300 PRO A N 1
ATOM 2393 C CA . PRO A 1 300 ? -8.047 -32.562 2.656 1 47.5 300 PRO A CA 1
ATOM 2394 C C . PRO A 1 300 ? -9.445 -32.406 3.232 1 47.5 300 PRO A C 1
ATOM 2396 O O . PRO A 1 300 ? -10.438 -32.531 2.508 1 47.5 300 PRO A O 1
ATOM 2399 N N . GLU A 1 301 ? -9.656 -32.594 4.605 1 40.94 301 GLU A N 1
ATOM 2400 C CA . GLU A 1 301 ? -10.945 -32.281 5.207 1 40.94 301 GLU A CA 1
ATOM 2401 C C . GLU A 1 301 ? -11.523 -31 4.602 1 40.94 301 GLU A C 1
ATOM 2403 O O . GLU A 1 301 ? -10.773 -30.109 4.176 1 40.94 301 GLU A O 1
ATOM 2408 N N . LYS A 1 302 ? -12.75 -31.016 4.094 1 39.12 302 LYS A N 1
ATOM 2409 C CA . LYS A 1 302 ? -13.5 -29.875 3.576 1 39.12 302 LYS A CA 1
ATOM 2410 C C . LYS A 1 302 ? -13.117 -28.578 4.297 1 39.12 302 LYS A C 1
ATOM 2412 O O . LYS A 1 302 ? -13.086 -28.531 5.527 1 39.12 302 LYS A O 1
ATOM 2417 N N . TYR A 1 303 ? -12.273 -27.75 3.832 1 34.59 303 TYR A N 1
ATOM 2418 C CA . TYR A 1 303 ? -12.219 -26.438 4.477 1 34.59 303 TYR A CA 1
ATOM 2419 C C . TYR A 1 303 ? -13.586 -25.766 4.461 1 34.59 303 TYR A C 1
ATOM 2421 O O . TYR A 1 303 ? -14.359 -25.922 3.51 1 34.59 303 TYR A O 1
ATOM 2429 N N . MET B 1 1 ? -25.609 14.953 13.914 1 84.69 1 MET B N 1
ATOM 2430 C CA . MET B 1 1 ? -24.297 14.734 13.297 1 84.69 1 MET B CA 1
ATOM 2431 C C . MET B 1 1 ? -23.172 15.07 14.281 1 84.69 1 MET B C 1
ATOM 2433 O O . MET B 1 1 ? -23.172 16.141 14.891 1 84.69 1 MET B O 1
ATOM 2437 N N . ALA B 1 2 ? -22.469 14.102 14.656 1 96.12 2 ALA B N 1
ATOM 2438 C CA . ALA B 1 2 ? -21.344 14.32 15.562 1 96.12 2 ALA B CA 1
ATOM 2439 C C . ALA B 1 2 ? -20.031 13.898 14.906 1 96.12 2 ALA B C 1
ATOM 2441 O O . ALA B 1 2 ? -20.016 13.086 13.977 1 96.12 2 ALA B O 1
ATOM 2442 N N . PHE B 1 3 ? -19.016 14.586 15.336 1 98.44 3 PHE B N 1
ATOM 2443 C CA . PHE B 1 3 ? -17.688 14.266 14.836 1 98.44 3 PHE B CA 1
ATOM 2444 C C . PHE B 1 3 ? -16.984 13.281 15.773 1 98.44 3 PHE B C 1
ATOM 2446 O O . PHE B 1 3 ? -17.078 13.406 17 1 98.44 3 PHE B O 1
ATOM 2453 N N . ARG B 1 4 ? -16.406 12.219 15.211 1 98.5 4 ARG B N 1
ATOM 2454 C CA . ARG B 1 4 ? -15.508 11.305 15.906 1 98.5 4 ARG B CA 1
ATOM 2455 C C . ARG B 1 4 ? -14.078 11.453 15.398 1 98.5 4 ARG B C 1
ATOM 2457 O O . ARG B 1 4 ? -13.812 11.266 14.203 1 98.5 4 ARG B O 1
ATOM 2464 N N . ILE B 1 5 ? -13.141 11.766 16.328 1 98.31 5 ILE B N 1
ATOM 2465 C CA . ILE B 1 5 ? -11.812 12.172 15.875 1 98.31 5 ILE B CA 1
ATOM 2466 C C . ILE B 1 5 ? -10.766 11.234 16.469 1 98.31 5 ILE B C 1
ATOM 2468 O O . ILE B 1 5 ? -10.633 11.117 17.688 1 98.31 5 ILE B O 1
ATOM 2472 N N . THR B 1 6 ? -10.062 10.539 15.594 1 97 6 THR B N 1
ATOM 2473 C CA . THR B 1 6 ? -8.805 9.938 16.047 1 97 6 THR B CA 1
ATOM 2474 C C . THR B 1 6 ? -7.645 10.906 15.852 1 97 6 THR B C 1
ATOM 2476 O O . THR B 1 6 ? -7.648 11.711 14.914 1 97 6 THR B O 1
ATOM 2479 N N . GLY B 1 7 ? -6.672 10.805 16.766 1 93.81 7 GLY B N 1
ATOM 2480 C CA . GLY B 1 7 ? -5.578 11.758 16.688 1 93.81 7 GLY B CA 1
ATOM 2481 C C . GLY B 1 7 ? -5.969 13.156 17.125 1 93.81 7 GLY B C 1
ATOM 2482 O O . GLY B 1 7 ? -5.336 14.141 16.734 1 93.81 7 GLY B O 1
ATOM 2483 N N . GLY B 1 8 ? -7.027 13.25 17.891 1 93.62 8 GLY B N 1
ATOM 2484 C CA . GLY B 1 8 ? -7.57 14.539 18.312 1 93.62 8 GLY B CA 1
ATOM 2485 C C . GLY B 1 8 ? -6.684 15.266 19.297 1 93.62 8 GLY B C 1
ATOM 2486 O O . GLY B 1 8 ? -6.848 16.469 19.516 1 93.62 8 GLY B O 1
ATOM 2487 N N . THR B 1 9 ? -5.742 14.578 19.906 1 89.31 9 THR B N 1
ATOM 2488 C CA . THR B 1 9 ? -4.863 15.195 20.891 1 89.31 9 THR B CA 1
ATOM 2489 C C . THR B 1 9 ? -3.564 15.672 20.25 1 89.31 9 THR B C 1
ATOM 2491 O O . THR B 1 9 ? -2.73 16.297 20.891 1 89.31 9 THR B O 1
ATOM 2494 N N . GLY B 1 10 ? -3.396 15.359 19.016 1 90.5 10 GLY B N 1
ATOM 2495 C CA . GLY B 1 10 ? -2.221 15.812 18.281 1 90.5 10 GLY B CA 1
ATOM 2496 C C . GLY B 1 10 ? -2.355 17.219 17.75 1 90.5 10 GLY B C 1
ATOM 2497 O O . GLY B 1 10 ? -3.344 17.906 18.031 1 90.5 10 GLY B O 1
ATOM 2498 N N . LEU B 1 11 ? -1.372 17.688 17.031 1 91.75 11 LEU B N 1
ATOM 2499 C CA . LEU B 1 11 ? -1.303 19.062 16.516 1 91.75 11 LEU B CA 1
ATOM 2500 C C . LEU B 1 11 ? -2.568 19.422 15.742 1 91.75 11 LEU B C 1
ATOM 2502 O O . LEU B 1 11 ? -3.322 20.297 16.156 1 91.75 11 LEU B O 1
ATOM 2506 N N . LEU B 1 12 ? -2.811 18.656 14.656 1 95.69 12 LEU B N 1
ATOM 2507 C CA . LEU B 1 12 ? -3.938 19 13.789 1 95.69 12 LEU B CA 1
ATOM 2508 C C . LEU B 1 12 ? -5.262 18.75 14.508 1 95.69 12 LEU B C 1
ATOM 2510 O O . LEU B 1 12 ? -6.215 19.516 14.328 1 95.69 12 LEU B O 1
ATOM 2514 N N . GLY B 1 13 ? -5.289 17.703 15.32 1 95.62 13 GLY B N 1
ATOM 2515 C CA . GLY B 1 13 ? -6.488 17.406 16.078 1 95.62 13 GLY B CA 1
ATOM 2516 C C . GLY B 1 13 ? -6.902 18.516 17.016 1 95.62 13 GLY B C 1
ATOM 2517 O O . GLY B 1 13 ? -8.086 18.859 17.109 1 95.62 13 GLY B O 1
ATOM 2518 N N . ARG B 1 14 ? -5.988 19.094 17.719 1 93.25 14 ARG B N 1
ATOM 2519 C CA . ARG B 1 14 ? -6.273 20.188 18.641 1 93.25 14 ARG B CA 1
ATOM 2520 C C . ARG B 1 14 ? -6.828 21.406 17.906 1 93.25 14 ARG B C 1
ATOM 2522 O O . ARG B 1 14 ? -7.793 22.016 18.359 1 93.25 14 ARG B O 1
ATOM 2529 N N . TYR B 1 15 ? -6.238 21.734 16.797 1 96.38 15 TYR B N 1
ATOM 2530 C CA . TYR B 1 15 ? -6.734 22.859 16.016 1 96.38 15 TYR B CA 1
ATOM 2531 C C . TYR B 1 15 ? -8.133 22.578 15.469 1 96.38 15 TYR B C 1
ATOM 2533 O O . TYR B 1 15 ? -8.969 23.469 15.406 1 96.38 15 TYR B O 1
ATOM 2541 N N . PHE B 1 16 ? -8.406 21.344 15.117 1 97.88 16 PHE B N 1
ATOM 2542 C CA . PHE B 1 16 ? -9.703 21.016 14.531 1 97.88 16 PHE B CA 1
ATOM 2543 C C . PHE B 1 16 ? -10.797 21.062 15.586 1 97.88 16 PHE B C 1
ATOM 2545 O O . PHE B 1 16 ? -11.922 21.5 15.312 1 97.88 16 PHE B O 1
ATOM 2552 N N . THR B 1 17 ? -10.484 20.562 16.797 1 96.62 17 THR B N 1
ATOM 2553 C CA . THR B 1 17 ? -11.492 20.625 17.859 1 96.62 17 THR B CA 1
ATOM 2554 C C . THR B 1 17 ? -11.867 22.078 18.156 1 96.62 17 THR B C 1
ATOM 2556 O O . THR B 1 17 ? -13.016 22.375 18.5 1 96.62 17 THR B O 1
ATOM 2559 N N . GLU B 1 18 ? -10.914 23 18.031 1 95.88 18 GLU B N 1
ATOM 2560 C CA . GLU B 1 18 ? -11.219 24.422 18.203 1 95.88 18 GLU B CA 1
ATOM 2561 C C . GLU B 1 18 ? -12.188 24.906 17.125 1 95.88 18 GLU B C 1
ATOM 2563 O O . GLU B 1 18 ? -13.109 25.672 17.422 1 95.88 18 GLU B O 1
ATOM 2568 N N . VAL B 1 19 ? -11.938 24.484 15.883 1 97.19 19 VAL B N 1
ATOM 2569 C CA . VAL B 1 19 ? -12.828 24.828 14.781 1 97.19 19 VAL B CA 1
ATOM 2570 C C . VAL B 1 19 ? -14.234 24.312 15.07 1 97.19 19 VAL B C 1
ATOM 2572 O O . VAL B 1 19 ? -15.219 25.016 14.844 1 97.19 19 VAL B O 1
ATOM 2575 N N . LEU B 1 20 ? -14.32 23.094 15.578 1 97.75 20 LEU B N 1
ATOM 2576 C CA . LEU B 1 20 ? -15.617 22.484 15.883 1 97.75 20 LEU B CA 1
ATOM 2577 C C . LEU B 1 20 ? -16.328 23.266 16.984 1 97.75 20 LEU B C 1
ATOM 2579 O O . LEU B 1 20 ? -17.547 23.469 16.922 1 97.75 20 LEU B O 1
ATOM 2583 N N . GLN B 1 21 ? -15.594 23.672 17.969 1 96.19 21 GLN B N 1
ATOM 2584 C CA . GLN B 1 21 ? -16.172 24.469 19.047 1 96.19 21 GLN B CA 1
ATOM 2585 C C . GLN B 1 21 ? -16.719 25.797 18.531 1 96.19 21 GLN B C 1
ATOM 2587 O O . GLN B 1 21 ? -17.797 26.234 18.938 1 96.19 21 GLN B O 1
ATOM 2592 N N . GLU B 1 22 ? -16 26.375 17.688 1 96.25 22 GLU B N 1
ATOM 2593 C CA . GLU B 1 22 ? -16.422 27.641 17.078 1 96.25 22 GLU B CA 1
ATOM 2594 C C . GLU B 1 22 ? -17.75 27.484 16.328 1 96.25 22 GLU B C 1
ATOM 2596 O O . GLU B 1 22 ? -18.562 28.406 16.281 1 96.25 22 GLU B O 1
ATOM 2601 N N . HIS B 1 23 ? -17.953 26.344 15.758 1 96.31 23 HIS B N 1
ATOM 2602 C CA . HIS B 1 23 ? -19.156 26.094 14.977 1 96.31 23 HIS B CA 1
ATOM 2603 C C . HIS B 1 23 ? -20.25 25.453 15.828 1 96.31 23 HIS B C 1
ATOM 2605 O O . HIS B 1 23 ? -21.328 25.141 15.328 1 96.31 23 HIS B O 1
ATOM 2611 N N . GLY B 1 24 ? -19.984 25.203 17.094 1 96.12 24 GLY B N 1
ATOM 2612 C CA . GLY B 1 24 ? -20.938 24.594 18 1 96.12 24 GLY B CA 1
ATOM 2613 C C . GLY B 1 24 ? -21.25 23.156 17.641 1 96.12 24 GLY B C 1
ATOM 2614 O O . GLY B 1 24 ? -22.375 22.688 17.875 1 96.12 24 GLY B O 1
ATOM 2615 N N . SER B 1 25 ? -20.281 22.484 17.047 1 96.25 25 SER B N 1
ATOM 2616 C CA . SER B 1 25 ? -20.5 21.109 16.625 1 96.25 25 SER B CA 1
ATOM 2617 C C . SER B 1 25 ? -20.141 20.125 17.734 1 96.25 25 SER B C 1
ATOM 2619 O O . SER B 1 25 ? -19.188 20.328 18.484 1 96.25 25 SER B O 1
ATOM 2621 N N . ASP B 1 26 ? -20.922 19.078 17.844 1 96.31 26 ASP B N 1
ATOM 2622 C CA . ASP B 1 26 ? -20.625 18.016 18.781 1 96.31 26 ASP B CA 1
ATOM 2623 C C . ASP B 1 26 ? -19.484 17.125 18.281 1 96.31 26 ASP B C 1
ATOM 2625 O O . ASP B 1 26 ? -19.422 16.812 17.094 1 96.31 26 ASP B O 1
ATOM 2629 N N . TYR B 1 27 ? -18.594 16.844 19.219 1 97.44 27 TYR B N 1
ATOM 2630 C CA . TYR B 1 27 ? -17.484 15.984 18.797 1 97.44 27 TYR B CA 1
ATOM 2631 C C . TYR B 1 27 ? -16.984 15.133 19.969 1 97.44 27 TYR B C 1
ATOM 2633 O O . TYR B 1 27 ? -17.266 15.438 21.125 1 97.44 27 TYR B O 1
ATOM 2641 N N . THR B 1 28 ? -16.359 14.031 19.656 1 96.19 28 THR B N 1
ATOM 2642 C CA . THR B 1 28 ? -15.672 13.156 20.578 1 96.19 28 THR B CA 1
ATOM 2643 C C . THR B 1 28 ? -14.266 12.836 20.094 1 96.19 28 THR B C 1
ATOM 2645 O O . THR B 1 28 ? -14.086 12.469 18.922 1 96.19 28 THR B O 1
ATOM 2648 N N . VAL B 1 29 ? -13.312 13.008 20.984 1 96.56 29 VAL B N 1
ATOM 2649 C CA . VAL B 1 29 ? -11.93 12.641 20.703 1 96.56 29 VAL B CA 1
ATOM 2650 C C . VAL B 1 29 ? -11.648 11.227 21.203 1 96.56 29 VAL B C 1
ATOM 2652 O O . VAL B 1 29 ? -11.883 10.922 22.375 1 96.56 29 VAL B O 1
ATOM 2655 N N . LEU B 1 30 ? -11.18 10.391 20.297 1 96.25 30 LEU B N 1
ATOM 2656 C CA . LEU B 1 30 ? -10.812 9.023 20.641 1 96.25 30 LEU B CA 1
ATOM 2657 C C . LEU B 1 30 ? -9.336 8.922 20.984 1 96.25 30 LEU B C 1
ATOM 2659 O O . LEU B 1 30 ? -8.484 9.477 20.281 1 96.25 30 LEU B O 1
ATOM 2663 N N . SER B 1 31 ? -9.031 8.25 22.094 1 92.5 31 SER B N 1
ATOM 2664 C CA . SER B 1 31 ? -7.645 8.078 22.516 1 92.5 31 SER B CA 1
ATOM 2665 C C . SER B 1 31 ? -7.434 6.73 23.188 1 92.5 31 SER B C 1
ATOM 2667 O O . SER B 1 31 ? -8.367 6.156 23.75 1 92.5 31 SER B O 1
ATOM 2669 N N . ARG B 1 32 ? -6.148 6.227 23.047 1 89.5 32 ARG B N 1
ATOM 2670 C CA . ARG B 1 32 ? -5.828 4.977 23.734 1 89.5 32 ARG B CA 1
ATOM 2671 C C . ARG B 1 32 ? -5.695 5.199 25.234 1 89.5 32 ARG B C 1
ATOM 2673 O O . ARG B 1 32 ? -5.844 4.262 26.016 1 89.5 32 ARG B O 1
ATOM 2680 N N . LYS B 1 33 ? -5.258 6.336 25.609 1 81.94 33 LYS B N 1
ATOM 2681 C CA . LYS B 1 33 ? -5.051 6.66 27.031 1 81.94 33 LYS B CA 1
ATOM 2682 C C . LYS B 1 33 ? -6.098 7.648 27.531 1 81.94 33 LYS B C 1
ATOM 2684 O O . LYS B 1 33 ? -6.57 8.492 26.766 1 81.94 33 LYS B O 1
ATOM 2689 N N . LEU B 1 34 ? -6.527 7.305 28.766 1 69.38 34 LEU B N 1
ATOM 2690 C CA . LEU B 1 34 ? -7.445 8.25 29.391 1 69.38 34 LEU B CA 1
ATOM 2691 C C . LEU B 1 34 ? -6.734 9.547 29.734 1 69.38 34 LEU B C 1
ATOM 2693 O O . LEU B 1 34 ? -5.555 9.539 30.094 1 69.38 34 LEU B O 1
ATOM 2697 N N . GLY B 1 35 ? -7.047 10.633 29.125 1 61.78 35 GLY B N 1
ATOM 2698 C CA . GLY B 1 35 ? -6.453 11.914 29.469 1 61.78 35 GLY B CA 1
ATOM 2699 C C . GLY B 1 35 ? -6.234 12.102 30.953 1 61.78 35 GLY B C 1
ATOM 2700 O O . GLY B 1 35 ? -6.883 11.445 31.766 1 61.78 35 GLY B O 1
ATOM 2701 N N . ALA B 1 36 ? -4.922 12.477 31.281 1 52.97 36 ALA B N 1
ATOM 2702 C CA . ALA B 1 36 ? -4.602 12.695 32.688 1 52.97 36 ALA B CA 1
ATOM 2703 C C . ALA B 1 36 ? -5.734 13.43 33.406 1 52.97 36 ALA B C 1
ATOM 2705 O O . ALA B 1 36 ? -6.168 13.023 34.5 1 52.97 36 ALA B O 1
ATOM 2706 N N . GLN B 1 37 ? -5.742 14.727 33.094 1 47.25 37 GLN B N 1
ATOM 2707 C CA . GLN B 1 37 ? -6.426 15.711 33.938 1 47.25 37 GLN B CA 1
ATOM 2708 C C . GLN B 1 37 ? -7.867 15.914 33.5 1 47.25 37 GLN B C 1
ATOM 2710 O O . GLN B 1 37 ? -8.109 16.344 32.344 1 47.25 37 GLN B O 1
ATOM 2715 N N . GLY B 1 38 ? -8.852 15.805 34.406 1 53.91 38 GLY B N 1
ATOM 2716 C CA . GLY B 1 38 ? -10.273 16.094 34.5 1 53.91 38 GLY B CA 1
ATOM 2717 C C . GLY B 1 38 ? -11.086 15.453 33.406 1 53.91 38 GLY B C 1
ATOM 2718 O O . GLY B 1 38 ? -10.523 15.008 32.406 1 53.91 38 GLY B O 1
ATOM 2719 N N . VAL B 1 39 ? -12.336 15.062 33.656 1 57.94 39 VAL B N 1
ATOM 2720 C CA . VAL B 1 39 ? -13.344 14.422 32.812 1 57.94 39 VAL B CA 1
ATOM 2721 C C . VAL B 1 39 ? -13.586 15.258 31.562 1 57.94 39 VAL B C 1
ATOM 2723 O O . VAL B 1 39 ? -14.133 16.359 31.641 1 57.94 39 VAL B O 1
ATOM 2726 N N . ASP B 1 40 ? -12.609 15.32 30.547 1 67.19 40 ASP B N 1
ATOM 2727 C CA . ASP B 1 40 ? -12.992 15.93 29.281 1 67.19 40 ASP B CA 1
ATOM 2728 C C . ASP B 1 40 ? -14.164 15.18 28.641 1 67.19 40 ASP B C 1
ATOM 2730 O O . ASP B 1 40 ? -14.039 14.016 28.266 1 67.19 40 ASP B O 1
ATOM 2734 N N . SER B 1 41 ? -15.266 15.797 28.75 1 77.75 41 SER B N 1
ATOM 2735 C CA . SER B 1 41 ? -16.516 15.211 28.297 1 77.75 41 SER B CA 1
ATOM 2736 C C . SER B 1 41 ? -16.469 14.859 26.812 1 77.75 41 SER B C 1
ATOM 2738 O O . SER B 1 41 ? -17.297 14.102 26.312 1 77.75 41 SER B O 1
ATOM 2740 N N . HIS B 1 42 ? -15.406 15.336 26.188 1 89.88 42 HIS B N 1
ATOM 2741 C CA . HIS B 1 42 ? -15.352 15.086 24.75 1 89.88 42 HIS B CA 1
ATOM 2742 C C . HIS B 1 42 ? -14.336 13.992 24.422 1 89.88 42 HIS B C 1
ATOM 2744 O O . HIS B 1 42 ? -13.992 13.797 23.25 1 89.88 42 HIS B O 1
ATOM 2750 N N . ARG B 1 43 ? -13.859 13.242 25.453 1 92 43 ARG B N 1
ATOM 2751 C CA . ARG B 1 43 ? -12.852 12.219 25.188 1 92 43 ARG B CA 1
ATOM 2752 C C . ARG B 1 43 ? -13.367 10.836 25.578 1 92 43 ARG B C 1
ATOM 2754 O O . ARG B 1 43 ? -13.984 10.664 26.625 1 92 43 ARG B O 1
ATOM 2761 N N . ILE B 1 44 ? -13.156 9.906 24.75 1 92.81 44 ILE B N 1
ATOM 2762 C CA . ILE B 1 44 ? -13.5 8.508 24.984 1 92.81 44 ILE B CA 1
ATOM 2763 C C . ILE B 1 44 ? -12.266 7.629 24.797 1 92.81 44 ILE B C 1
ATOM 2765 O O . ILE B 1 44 ? -11.508 7.809 23.844 1 92.81 44 ILE B O 1
ATOM 2769 N N . GLN B 1 45 ? -12.031 6.758 25.719 1 93.38 45 GLN B N 1
ATOM 2770 C CA . GLN B 1 45 ? -10.945 5.797 25.594 1 93.38 45 GLN B CA 1
ATOM 2771 C C . GLN B 1 45 ? -11.344 4.621 24.703 1 93.38 45 GLN B C 1
ATOM 2773 O O . GLN B 1 45 ? -12.461 4.113 24.797 1 93.38 45 GLN B O 1
ATOM 2778 N N . THR B 1 46 ? -10.469 4.172 23.812 1 94.88 46 THR B N 1
ATOM 2779 C CA . THR B 1 46 ? -10.703 3.047 22.922 1 94.88 46 THR B CA 1
ATOM 2780 C C . THR B 1 46 ? -9.383 2.396 22.516 1 94.88 46 THR B C 1
ATOM 2782 O O . THR B 1 46 ? -8.352 3.064 22.453 1 94.88 46 THR B O 1
ATOM 2785 N N . ASP B 1 47 ? -9.375 1.109 22.281 1 94.44 47 ASP B N 1
ATOM 2786 C CA . ASP B 1 47 ? -8.211 0.411 21.734 1 94.44 47 ASP B CA 1
ATOM 2787 C C . ASP B 1 47 ? -8.242 0.397 20.219 1 94.44 47 ASP B C 1
ATOM 2789 O O . ASP B 1 47 ? -7.414 -0.256 19.578 1 94.44 47 ASP B O 1
ATOM 2793 N N . TYR B 1 48 ? -9.211 0.987 19.656 1 94.81 48 TYR B N 1
ATOM 2794 C CA . TYR B 1 48 ? -9.391 1.177 18.219 1 94.81 48 TYR B CA 1
ATOM 2795 C C . TYR B 1 48 ? -9.688 -0.148 17.531 1 94.81 48 TYR B C 1
ATOM 2797 O O . TYR B 1 48 ? -9.508 -0.275 16.312 1 94.81 48 TYR B O 1
ATOM 2805 N N . SER B 1 49 ? -10.086 -1.174 18.312 1 95.81 49 SER B N 1
ATOM 2806 C CA . SER B 1 49 ? -10.594 -2.377 17.672 1 95.81 49 SER B CA 1
ATOM 2807 C C . SER B 1 49 ? -11.883 -2.092 16.906 1 95.81 49 SER B C 1
ATOM 2809 O O . SER B 1 49 ? -12.594 -1.139 17.219 1 95.81 49 SER B O 1
ATOM 2811 N N . LYS B 1 50 ? -12.109 -2.898 15.914 1 95.38 50 LYS B N 1
ATOM 2812 C CA . LYS B 1 50 ? -13.352 -2.732 15.156 1 95.38 50 LYS B CA 1
ATOM 2813 C C . LYS B 1 50 ? -14.562 -2.748 16.078 1 95.38 50 LYS B C 1
ATOM 2815 O O . LYS B 1 50 ? -15.453 -1.902 15.961 1 95.38 50 LYS B O 1
ATOM 2820 N N . THR B 1 51 ? -14.57 -3.68 17 1 96.75 51 THR B N 1
ATOM 2821 C CA . THR B 1 51 ? -15.688 -3.824 17.922 1 96.75 51 THR B CA 1
ATOM 2822 C C . THR B 1 51 ? -15.852 -2.566 18.766 1 96.75 51 THR B C 1
ATOM 2824 O O . THR B 1 51 ? -16.969 -2.066 18.938 1 96.75 51 THR B O 1
ATOM 2827 N N . SER B 1 52 ? -14.805 -2.088 19.266 1 97.56 52 SER B N 1
ATOM 2828 C CA . SER B 1 52 ? -14.859 -0.879 20.094 1 97.56 52 SER B CA 1
ATOM 2829 C C . SER B 1 52 ? -15.375 0.307 19.281 1 97.56 52 SER B C 1
ATOM 2831 O O . SER B 1 52 ? -16.234 1.058 19.75 1 97.56 52 SER B O 1
ATOM 2833 N N . LEU B 1 53 ? -14.93 0.464 18.094 1 98.25 53 LEU B N 1
ATOM 2834 C CA . LEU B 1 53 ? -15.328 1.584 17.25 1 98.25 53 LEU B CA 1
ATOM 2835 C C . LEU B 1 53 ? -16.797 1.477 16.859 1 98.25 53 LEU B C 1
ATOM 2837 O O . LEU B 1 53 ? -17.5 2.488 16.797 1 98.25 53 LEU B O 1
ATOM 2841 N N . GLU B 1 54 ? -17.266 0.288 16.641 1 97.88 54 GLU B N 1
ATOM 2842 C CA . GLU B 1 54 ? -18.672 0.076 16.312 1 97.88 54 GLU B CA 1
ATOM 2843 C C . GLU B 1 54 ? -19.562 0.485 17.469 1 97.88 54 GLU B C 1
ATOM 2845 O O . GLU B 1 54 ? -20.719 0.888 17.266 1 97.88 54 GLU B O 1
ATOM 2850 N N . THR B 1 55 ? -19.031 0.341 18.641 1 97.56 55 THR B N 1
ATOM 2851 C CA . THR B 1 55 ? -19.797 0.742 19.812 1 97.56 55 THR B CA 1
ATOM 2852 C C . THR B 1 55 ? -19.844 2.262 19.938 1 97.56 55 THR B C 1
ATOM 2854 O O . THR B 1 55 ? -20.828 2.824 20.406 1 97.56 55 THR B O 1
ATOM 2857 N N . ILE B 1 56 ? -18.859 2.93 19.422 1 97.38 56 ILE B N 1
ATOM 2858 C CA . ILE B 1 56 ? -18.703 4.371 19.609 1 97.38 56 ILE B CA 1
ATOM 2859 C C . ILE B 1 56 ? -19.406 5.105 18.453 1 97.38 56 ILE B C 1
ATOM 2861 O O . ILE B 1 56 ? -20.078 6.109 18.688 1 97.38 56 ILE B O 1
ATOM 2865 N N . PHE B 1 57 ? -19.234 4.656 17.219 1 98.44 57 PHE B N 1
ATOM 2866 C CA . PHE B 1 57 ? -19.75 5.324 16.031 1 98.44 57 PHE B CA 1
ATOM 2867 C C . PHE B 1 57 ? -21.281 5.211 15.977 1 98.44 57 PHE B C 1
ATOM 2869 O O . PHE B 1 57 ? -21.844 4.234 16.469 1 98.44 57 PHE B O 1
ATOM 2876 N N . GLN B 1 58 ? -21.906 6.207 15.469 1 98.12 58 GLN B N 1
ATOM 2877 C CA . GLN B 1 58 ? -23.359 6.242 15.281 1 98.12 58 GLN B CA 1
ATOM 2878 C C . GLN B 1 58 ? -23.719 6.66 13.852 1 98.12 5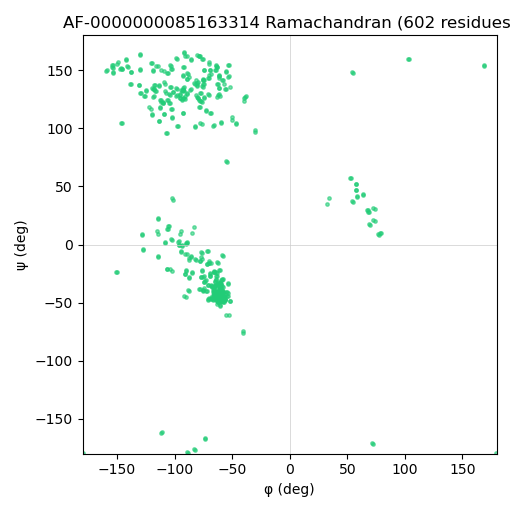8 GLN B C 1
ATOM 2880 O O . GLN B 1 58 ? -22.891 7.223 13.141 1 98.12 58 GLN B O 1
ATOM 2885 N N . GLU B 1 59 ? -24.906 6.383 13.555 1 97.94 59 GLU B N 1
ATOM 2886 C CA . GLU B 1 59 ? -25.422 6.766 12.242 1 97.94 59 GLU B CA 1
ATOM 2887 C C . GLU B 1 59 ? -25.25 8.266 12 1 97.94 59 GLU B C 1
ATOM 2889 O O . GLU B 1 59 ? -25.469 9.07 12.898 1 97.94 59 GLU B O 1
ATOM 2894 N N . ASP B 1 60 ? -24.766 8.625 10.828 1 97.12 60 ASP B N 1
ATOM 2895 C CA . ASP B 1 60 ? -24.656 9.992 10.328 1 97.12 60 ASP B CA 1
ATOM 2896 C C . ASP B 1 60 ? -23.484 10.719 10.969 1 97.12 60 ASP B C 1
ATOM 2898 O O . ASP B 1 60 ? -23.281 11.906 10.734 1 97.12 60 ASP B O 1
ATOM 2902 N N . ASP B 1 61 ? -22.609 9.977 11.742 1 98.31 61 ASP B N 1
ATOM 2903 C CA . ASP B 1 61 ? -21.375 10.57 12.25 1 98.31 61 ASP B CA 1
ATOM 2904 C C . ASP B 1 61 ? -20.438 10.945 11.102 1 98.31 61 ASP B C 1
ATOM 2906 O O . ASP B 1 61 ? -20.5 10.352 10.023 1 98.31 61 ASP B O 1
ATOM 2910 N N . VAL B 1 62 ? -19.641 11.984 11.344 1 98.5 62 VAL B N 1
ATOM 2911 C CA . VAL B 1 62 ? -18.469 12.266 10.508 1 98.5 62 VAL B CA 1
ATOM 2912 C C . VAL B 1 62 ? -17.203 11.82 11.234 1 98.5 62 VAL B C 1
ATOM 2914 O O . VAL B 1 62 ? -16.906 12.289 12.336 1 98.5 62 VAL B O 1
ATOM 2917 N N . ILE B 1 63 ? -16.547 10.875 10.641 1 98.75 63 ILE B N 1
ATOM 2918 C CA . ILE B 1 63 ? -15.312 10.367 11.234 1 98.75 63 ILE B CA 1
ATOM 2919 C C . ILE B 1 63 ? -14.117 11.133 10.672 1 98.75 63 ILE B C 1
ATOM 2921 O O . ILE B 1 63 ? -13.984 11.297 9.461 1 98.75 63 ILE B O 1
ATOM 2925 N N . VAL B 1 64 ? -13.297 11.68 11.523 1 98.81 64 VAL B N 1
ATOM 2926 C CA . VAL B 1 64 ? -12.07 12.359 11.133 1 98.81 64 VAL B CA 1
ATOM 2927 C C . VAL B 1 64 ? -10.859 11.586 11.641 1 98.81 64 VAL B C 1
ATOM 2929 O O . VAL B 1 64 ? -10.562 11.594 12.836 1 98.81 64 VAL B O 1
ATOM 2932 N N . HIS B 1 65 ? -10.203 10.945 10.711 1 98.62 65 HIS B N 1
ATOM 2933 C CA . HIS B 1 65 ? -9.078 10.086 11.055 1 98.62 65 HIS B CA 1
ATOM 2934 C C . HIS B 1 65 ? -7.75 10.812 10.867 1 98.62 65 HIS B C 1
ATOM 2936 O O . HIS B 1 65 ? -7.18 10.797 9.773 1 98.62 65 HIS B O 1
ATOM 2942 N N . LEU B 1 66 ? -7.18 11.258 11.984 1 97.19 66 LEU B N 1
ATOM 2943 C CA . LEU B 1 66 ? -5.938 12.023 11.961 1 97.19 66 LEU B CA 1
ATOM 2944 C C . LEU B 1 66 ? -4.809 11.242 12.625 1 97.19 66 LEU B C 1
ATOM 2946 O O . LEU B 1 66 ? -3.643 11.633 12.539 1 97.19 66 LEU B O 1
ATOM 2950 N N . ALA B 1 67 ? -5.172 10.148 13.281 1 93.12 67 ALA B N 1
ATOM 2951 C CA . ALA B 1 67 ? -4.16 9.375 13.992 1 93.12 67 ALA B CA 1
ATOM 2952 C C . ALA B 1 67 ? -3.121 8.812 13.031 1 93.12 67 ALA B C 1
ATOM 2954 O O . ALA B 1 67 ? -3.467 8.312 11.961 1 93.12 67 ALA B O 1
ATOM 2955 N N . GLY B 1 68 ? -1.938 8.844 13.367 1 85.75 68 GLY B N 1
ATOM 2956 C CA . GLY B 1 68 ? -0.833 8.312 12.586 1 85.75 68 GLY B CA 1
ATOM 2957 C C . GLY B 1 68 ? 0.526 8.727 13.117 1 85.75 68 GLY B C 1
ATOM 2958 O O . GLY B 1 68 ? 0.631 9.672 13.898 1 85.75 68 GLY B O 1
ATOM 2959 N N . GLY B 1 69 ? 1.485 7.902 12.836 1 75.69 69 GLY B N 1
ATOM 2960 C CA . GLY B 1 69 ? 2.85 8.234 13.211 1 75.69 69 GLY B CA 1
ATOM 2961 C C . GLY B 1 69 ? 3.518 9.203 12.25 1 75.69 69 GLY B C 1
ATOM 2962 O O . GLY B 1 69 ? 3.26 9.164 11.047 1 75.69 69 GLY B O 1
ATOM 2963 N N . ARG B 1 70 ? 4.031 10.32 12.898 1 65.44 70 ARG B N 1
ATOM 2964 C CA . ARG B 1 70 ? 4.777 11.242 12.055 1 65.44 70 ARG B CA 1
ATOM 2965 C C . ARG B 1 70 ? 6.266 10.914 12.062 1 65.44 70 ARG B C 1
ATOM 2967 O O . ARG B 1 70 ? 6.777 10.352 13.031 1 65.44 70 ARG B O 1
ATOM 2974 N N . GLY B 1 71 ? 6.875 11.133 10.922 1 66.38 71 GLY B N 1
ATOM 2975 C CA . GLY B 1 71 ? 8.32 11.055 10.805 1 66.38 71 GLY B CA 1
ATOM 2976 C C . GLY B 1 71 ? 8.797 9.781 10.133 1 66.38 71 GLY B C 1
ATOM 2977 O O . GLY B 1 71 ? 8.047 8.805 10.055 1 66.38 71 GLY B O 1
ATOM 2978 N N . PRO B 1 72 ? 9.906 9.852 9.68 1 72.25 72 PRO B N 1
ATOM 2979 C CA . PRO B 1 72 ? 10.477 8.727 8.938 1 72.25 72 PRO B CA 1
ATOM 2980 C C . PRO B 1 72 ? 10.852 7.555 9.836 1 72.25 72 PRO B C 1
ATOM 2982 O O . PRO B 1 72 ? 11.453 7.754 10.898 1 72.25 72 PRO B O 1
ATOM 2985 N N . GLN B 1 73 ? 10.195 6.461 9.664 1 80.06 73 GLN B N 1
ATOM 2986 C CA . GLN B 1 73 ? 10.586 5.195 10.273 1 80.06 73 GLN B CA 1
ATOM 2987 C C . GLN B 1 73 ? 11.281 4.289 9.258 1 80.06 73 GLN B C 1
ATOM 2989 O O . GLN B 1 73 ? 11.039 4.391 8.055 1 80.06 73 GLN B O 1
ATOM 2994 N N . GLN B 1 74 ? 12.133 3.5 9.828 1 83.19 74 GLN B N 1
ATOM 2995 C CA . GLN B 1 74 ? 12.891 2.621 8.945 1 83.19 74 GLN B CA 1
ATOM 2996 C C . GLN B 1 74 ? 12.141 1.317 8.688 1 83.19 74 GLN B C 1
ATOM 2998 O O . GLN B 1 74 ? 12.297 0.699 7.633 1 83.19 74 GLN B O 1
ATOM 3003 N N . ASP B 1 75 ? 11.383 0.996 9.648 1 87.75 75 ASP B N 1
ATOM 3004 C CA . ASP B 1 75 ? 10.672 -0.275 9.531 1 87.75 75 ASP B CA 1
ATOM 3005 C C . ASP B 1 75 ? 9.219 -0.056 9.117 1 87.75 75 ASP B C 1
ATOM 3007 O O . ASP B 1 75 ? 8.5 0.711 9.758 1 87.75 75 ASP B O 1
ATOM 3011 N N . ILE B 1 76 ? 8.82 -0.816 8.117 1 89.38 76 ILE B N 1
ATOM 3012 C CA . ILE B 1 76 ? 7.477 -0.667 7.555 1 89.38 76 ILE B CA 1
ATOM 3013 C C . ILE B 1 76 ? 6.434 -1.077 8.594 1 89.38 76 ILE B C 1
ATOM 3015 O O . ILE B 1 76 ? 5.281 -0.651 8.523 1 89.38 76 ILE B O 1
ATOM 3019 N N . SER B 1 77 ? 6.848 -1.927 9.578 1 83.31 77 SER B N 1
ATOM 3020 C CA . SER B 1 77 ? 5.934 -2.422 10.602 1 83.31 77 SER B CA 1
ATOM 3021 C C . SER B 1 77 ? 5.398 -1.28 11.461 1 83.31 77 SER B C 1
ATOM 3023 O O . SER B 1 77 ? 4.316 -1.392 12.047 1 83.31 77 SER B O 1
ATOM 3025 N N . ALA B 1 78 ? 6.141 -0.254 11.492 1 81.25 78 ALA B N 1
ATOM 3026 C CA . ALA B 1 78 ? 5.668 0.915 12.234 1 81.25 78 ALA B CA 1
ATOM 3027 C C . ALA B 1 78 ? 4.426 1.512 11.578 1 81.25 78 ALA B C 1
ATOM 3029 O O . ALA B 1 78 ? 3.609 2.148 12.242 1 81.25 78 ALA B O 1
ATOM 3030 N N . TYR B 1 79 ? 4.305 1.236 10.297 1 85.44 79 TYR B N 1
ATOM 3031 C CA . TYR B 1 79 ? 3.227 1.861 9.539 1 85.44 79 TYR B CA 1
ATOM 3032 C C . TYR B 1 79 ? 2.082 0.881 9.312 1 85.44 79 TYR B C 1
ATOM 3034 O O . TYR B 1 79 ? 0.943 1.291 9.078 1 85.44 79 TYR B O 1
ATOM 3042 N N . THR B 1 80 ? 2.355 -0.373 9.375 1 84.88 80 THR B N 1
ATOM 3043 C CA . THR B 1 80 ? 1.316 -1.354 9.086 1 84.88 80 THR B CA 1
ATOM 3044 C C . THR B 1 80 ? 0.254 -1.356 10.18 1 84.88 80 THR B C 1
ATOM 3046 O O . THR B 1 80 ? -0.906 -1.69 9.922 1 84.88 80 THR B O 1
ATOM 3049 N N . GLU B 1 81 ? 0.581 -0.958 11.32 1 85.56 81 GLU B N 1
ATOM 3050 C CA . GLU B 1 81 ? -0.412 -0.778 12.375 1 85.56 81 GLU B CA 1
ATOM 3051 C C . GLU B 1 81 ? -1.404 0.324 12.016 1 85.56 81 GLU B C 1
ATOM 3053 O O . GLU B 1 81 ? -2.586 0.24 12.359 1 85.56 81 GLU B O 1
ATOM 3058 N N . GLU B 1 82 ? -0.958 1.256 11.336 1 90.94 82 GLU B N 1
ATOM 3059 C CA . GLU B 1 82 ? -1.821 2.35 10.898 1 90.94 82 GLU B CA 1
ATOM 3060 C C . GLU B 1 82 ? -2.807 1.885 9.828 1 90.94 82 GLU B C 1
ATOM 3062 O O . GLU B 1 82 ? -3.939 2.367 9.773 1 90.94 82 GLU B O 1
ATOM 3067 N N . LEU B 1 83 ? -2.334 0.982 9.008 1 93.38 83 LEU B N 1
ATOM 3068 C CA . LEU B 1 83 ? -3.215 0.422 7.988 1 93.38 83 LEU B CA 1
ATOM 3069 C C . LEU B 1 83 ? -4.363 -0.351 8.633 1 93.38 83 LEU B C 1
ATOM 3071 O O . LEU B 1 83 ? -5.508 -0.249 8.188 1 93.38 83 LEU B O 1
ATOM 3075 N N . GLN B 1 84 ? -4.039 -1.096 9.633 1 93.31 84 GLN B N 1
ATOM 3076 C CA . GLN B 1 84 ? -5.066 -1.838 10.359 1 93.31 84 GLN B CA 1
ATOM 3077 C C . GLN B 1 84 ? -6.055 -0.892 11.039 1 93.31 84 GLN B C 1
ATOM 3079 O O . GLN B 1 84 ? -7.266 -1.12 11 1 93.31 84 GLN B O 1
ATOM 3084 N N . LEU B 1 85 ? -5.535 0.083 11.641 1 94.94 85 LEU B N 1
ATOM 3085 C CA . LEU B 1 85 ? -6.395 1.08 12.273 1 94.94 85 LEU B CA 1
ATOM 3086 C C . LEU B 1 85 ? -7.344 1.7 11.25 1 94.94 85 LEU B C 1
ATOM 3088 O O . LEU B 1 85 ? -8.547 1.825 11.516 1 94.94 85 LEU B O 1
ATOM 3092 N N . ALA B 1 86 ? -6.828 2.082 10.141 1 96.75 86 ALA B N 1
ATOM 3093 C CA . ALA B 1 86 ? -7.652 2.656 9.078 1 96.75 86 ALA B CA 1
ATOM 3094 C C . ALA B 1 86 ? -8.758 1.69 8.664 1 96.75 86 ALA B C 1
ATOM 3096 O O . ALA B 1 86 ? -9.922 2.082 8.547 1 96.75 86 ALA B O 1
ATOM 3097 N N . GLN B 1 87 ? -8.383 0.446 8.469 1 96.94 87 GLN B N 1
ATOM 3098 C CA . GLN B 1 87 ? -9.391 -0.535 8.094 1 96.94 87 GLN B CA 1
ATOM 3099 C C . GLN B 1 87 ? -10.492 -0.629 9.148 1 96.94 87 GLN B C 1
ATOM 3101 O O . GLN B 1 87 ? -11.68 -0.671 8.82 1 96.94 87 GLN B O 1
ATOM 3106 N N . ASN B 1 88 ? -10.062 -0.751 10.43 1 97.38 88 ASN B N 1
ATOM 3107 C CA . ASN B 1 88 ? -11.047 -0.829 11.5 1 97.38 88 ASN B CA 1
ATOM 3108 C C . ASN B 1 88 ? -12.016 0.348 11.461 1 97.38 88 ASN B C 1
ATOM 3110 O O . ASN B 1 88 ? -13.219 0.172 11.648 1 97.38 88 ASN B O 1
ATOM 3114 N N . ILE B 1 89 ? -11.508 1.479 11.203 1 98.44 89 ILE B N 1
ATOM 3115 C CA . ILE B 1 89 ? -12.312 2.691 11.125 1 98.44 89 ILE B CA 1
ATOM 3116 C C . ILE B 1 89 ? -13.289 2.584 9.961 1 98.44 89 ILE B C 1
ATOM 3118 O O . ILE B 1 89 ? -14.484 2.865 10.109 1 98.44 89 ILE B O 1
ATOM 3122 N N . PHE B 1 90 ? -12.812 2.184 8.805 1 98.31 90 PHE B N 1
ATOM 3123 C CA . PHE B 1 90 ? -13.648 2.09 7.609 1 98.31 90 PHE B CA 1
ATOM 3124 C C . PHE B 1 90 ? -14.75 1.053 7.801 1 98.31 90 PHE B C 1
ATOM 3126 O O . PHE B 1 90 ? -15.906 1.302 7.465 1 98.31 90 PHE B O 1
ATOM 3133 N N . GLU B 1 91 ? -14.391 -0.072 8.391 1 98 91 GLU B N 1
ATOM 3134 C CA . GLU B 1 91 ? -15.359 -1.135 8.625 1 98 91 GLU B CA 1
ATOM 3135 C C . GLU B 1 91 ? -16.438 -0.696 9.617 1 98 91 GLU B C 1
ATOM 3137 O O . GLU B 1 91 ? -17.625 -0.942 9.406 1 98 91 GLU B O 1
ATOM 3142 N N . ALA B 1 92 ? -15.992 -0.096 10.688 1 98.38 92 ALA B N 1
ATOM 3143 C CA . ALA B 1 92 ? -16.938 0.391 11.688 1 98.38 92 ALA B CA 1
ATOM 3144 C C . ALA B 1 92 ? -17.844 1.477 11.102 1 98.38 92 ALA B C 1
ATOM 3146 O O . ALA B 1 92 ? -19.047 1.499 11.367 1 98.38 92 ALA B O 1
ATOM 3147 N N . ALA B 1 93 ? -17.25 2.412 10.352 1 98.56 93 ALA B N 1
ATOM 3148 C CA . ALA B 1 93 ? -18.016 3.477 9.719 1 98.56 93 ALA B CA 1
ATOM 3149 C C . ALA B 1 93 ? -19.078 2.902 8.789 1 98.56 93 ALA B C 1
ATOM 3151 O O . ALA B 1 93 ? -20.203 3.398 8.742 1 98.56 93 ALA B O 1
ATOM 3152 N N . GLN B 1 94 ? -18.688 1.907 8.031 1 97.31 94 GLN B N 1
ATOM 3153 C CA . GLN B 1 94 ? -19.641 1.235 7.145 1 97.31 94 GLN B CA 1
ATOM 3154 C C . GLN B 1 94 ? -20.75 0.573 7.934 1 97.31 94 GLN B C 1
ATOM 3156 O O . GLN B 1 94 ? -21.938 0.771 7.633 1 97.31 94 GLN B O 1
ATOM 3161 N N . ALA B 1 95 ? -20.422 -0.171 8.922 1 97.38 95 ALA B N 1
ATOM 3162 C CA . ALA B 1 95 ? -21.359 -0.931 9.727 1 97.38 95 ALA B CA 1
ATOM 3163 C C . ALA B 1 95 ? -22.375 -0.006 10.398 1 97.38 95 ALA B C 1
ATOM 3165 O O . ALA B 1 95 ? -23.547 -0.361 10.555 1 97.38 95 ALA B O 1
ATOM 3166 N N . LYS B 1 96 ? -21.953 1.161 10.75 1 98.12 96 LYS B N 1
ATOM 3167 C CA . LYS B 1 96 ? -22.812 2.061 11.531 1 98.12 96 LYS B CA 1
ATOM 3168 C C . LYS B 1 96 ? -23.406 3.154 10.648 1 98.12 96 LYS B C 1
ATOM 3170 O O . LYS B 1 96 ? -24.047 4.078 11.141 1 98.12 96 LYS B O 1
ATOM 3175 N N . LYS B 1 97 ? -23.125 3.031 9.328 1 97.56 97 LYS B N 1
ATOM 3176 C CA . LYS B 1 97 ? -23.672 3.951 8.344 1 97.56 97 LYS B CA 1
ATOM 3177 C C . LYS B 1 97 ? -23.297 5.395 8.656 1 97.56 97 LYS B C 1
ATOM 3179 O O . LYS B 1 97 ? -24.156 6.281 8.672 1 97.56 97 LYS B O 1
ATOM 3184 N N . CYS B 1 98 ? -22.062 5.594 8.945 1 97.94 98 CYS B N 1
ATOM 3185 C CA . CYS B 1 98 ? -21.547 6.949 9.117 1 97.94 98 CYS B CA 1
ATOM 3186 C C . CYS B 1 98 ? -21.656 7.746 7.824 1 97.94 98 CYS B C 1
ATOM 3188 O O . CYS B 1 98 ? -21.688 7.168 6.738 1 97.94 98 CYS B O 1
ATOM 3190 N N . LYS B 1 99 ? -21.766 9.039 8.023 1 97.12 99 LYS B N 1
ATOM 3191 C CA . LYS B 1 99 ? -22.016 9.906 6.875 1 97.12 99 LYS B CA 1
ATOM 3192 C C . LYS B 1 99 ? -20.781 9.992 5.984 1 97.12 99 LYS B C 1
ATOM 3194 O O . LYS B 1 99 ? -20.875 9.922 4.758 1 97.12 99 LYS B O 1
ATOM 3199 N N . LYS B 1 100 ? -19.641 10.219 6.613 1 97.12 100 LYS B N 1
ATOM 3200 C CA . LYS B 1 100 ? -18.406 10.484 5.879 1 97.12 100 LYS B CA 1
ATOM 3201 C C . LYS B 1 100 ? -17.188 10.195 6.742 1 97.12 100 LYS B C 1
ATOM 3203 O O . LYS B 1 100 ? -17.25 10.25 7.973 1 97.12 100 LYS B O 1
ATOM 3208 N N . VAL B 1 101 ? -16.141 9.805 6.062 1 98.5 101 VAL B N 1
ATOM 3209 C CA . VAL B 1 101 ? -14.836 9.688 6.711 1 98.5 101 VAL B CA 1
ATOM 3210 C C . VAL B 1 101 ? -13.844 10.641 6.051 1 98.5 101 VAL B C 1
ATOM 3212 O O . VAL B 1 101 ? -13.727 10.672 4.824 1 98.5 101 VAL B O 1
ATOM 3215 N N . ILE B 1 102 ? -13.195 11.453 6.801 1 98.69 102 ILE B N 1
ATOM 3216 C CA . ILE B 1 102 ? -12.109 12.305 6.336 1 98.69 102 ILE B CA 1
ATOM 3217 C C . ILE B 1 102 ? -10.773 11.766 6.836 1 98.69 102 ILE B C 1
ATOM 3219 O O . ILE B 1 102 ? -10.586 11.562 8.039 1 98.69 102 ILE B O 1
ATOM 3223 N N . VAL B 1 103 ? -9.867 11.523 5.914 1 98.44 103 VAL B N 1
ATOM 3224 C CA . VAL B 1 103 ? -8.609 10.867 6.234 1 98.44 103 VAL B CA 1
ATOM 3225 C C . VAL B 1 103 ? -7.441 11.805 5.93 1 98.44 103 VAL B C 1
ATOM 3227 O O . VAL B 1 103 ? -7.406 12.438 4.867 1 98.44 103 VAL B O 1
ATOM 3230 N N . ALA B 1 104 ? -6.512 11.891 6.859 1 97.56 104 ALA B N 1
ATOM 3231 C CA . ALA B 1 104 ? -5.305 12.68 6.656 1 97.56 104 ALA B CA 1
ATOM 3232 C C . ALA B 1 104 ? -4.301 11.938 5.777 1 97.56 104 ALA B C 1
ATOM 3234 O O . ALA B 1 104 ? -3.867 10.836 6.117 1 97.56 104 ALA B O 1
ATOM 3235 N N . SER B 1 105 ? -3.992 12.469 4.695 1 97.25 105 SER B N 1
ATOM 3236 C CA . SER B 1 105 ? -2.863 12.062 3.863 1 97.25 105 SER B CA 1
ATOM 3237 C C . SER B 1 105 ? -1.773 13.125 3.848 1 97.25 105 SER B C 1
ATOM 3239 O O . SER B 1 105 ? -1.647 13.906 4.793 1 97.25 105 SER B O 1
ATOM 3241 N N . SER B 1 106 ? -0.883 13.062 2.861 1 96 106 SER B N 1
ATOM 3242 C CA . SER B 1 106 ? 0.308 13.898 3 1 96 106 SER B CA 1
ATOM 3243 C C . SER B 1 106 ? 0.911 14.234 1.64 1 96 106 SER B C 1
ATOM 3245 O O . SER B 1 106 ? 0.833 13.43 0.707 1 96 106 SER B O 1
ATOM 3247 N N . ILE B 1 107 ? 1.566 15.352 1.623 1 96.69 107 ILE B N 1
ATOM 3248 C CA . ILE B 1 107 ? 2.352 15.781 0.472 1 96.69 107 ILE B CA 1
ATOM 3249 C C . ILE B 1 107 ? 3.488 14.789 0.222 1 96.69 107 ILE B C 1
ATOM 3251 O O . ILE B 1 107 ? 4.055 14.75 -0.871 1 96.69 107 ILE B O 1
ATOM 3255 N N . SER B 1 108 ? 3.814 13.945 1.172 1 94.44 108 SER B N 1
ATOM 3256 C CA . SER B 1 108 ? 4.945 13.023 1.102 1 94.44 108 SER B CA 1
ATOM 3257 C C . SER B 1 108 ? 4.688 11.906 0.099 1 94.44 108 SER B C 1
ATOM 3259 O O . SER B 1 108 ? 5.578 11.102 -0.181 1 94.44 108 SER B O 1
ATOM 3261 N N . ILE B 1 109 ? 3.482 11.844 -0.475 1 95.94 109 ILE B N 1
ATOM 3262 C CA . ILE B 1 109 ? 3.186 10.828 -1.482 1 95.94 109 ILE B CA 1
ATOM 3263 C C . ILE B 1 109 ? 3.832 11.219 -2.811 1 95.94 109 ILE B C 1
ATOM 3265 O O . ILE B 1 109 ? 4.016 10.375 -3.689 1 95.94 109 ILE B O 1
ATOM 3269 N N . TYR B 1 110 ? 4.102 12.539 -2.965 1 96.75 110 TYR B N 1
ATOM 3270 C CA . TYR B 1 110 ? 4.699 13.047 -4.195 1 96.75 110 TYR B CA 1
ATOM 3271 C C . TYR B 1 110 ? 6.219 12.945 -4.148 1 96.75 110 TYR B C 1
ATOM 3273 O O . TYR B 1 110 ? 6.809 12.875 -3.066 1 96.75 110 TYR B O 1
ATOM 3281 N N . ALA B 1 111 ? 6.816 12.969 -5.406 1 95.12 111 ALA B N 1
ATOM 3282 C CA . ALA B 1 111 ? 8.273 12.812 -5.375 1 95.12 111 ALA B CA 1
ATOM 3283 C C . ALA B 1 111 ? 8.93 13.531 -6.547 1 95.12 111 ALA B C 1
ATOM 3285 O O . ALA B 1 111 ? 10.094 13.93 -6.469 1 95.12 111 ALA B O 1
ATOM 3286 N N . ASP B 1 112 ? 8.25 13.797 -7.699 1 93.69 112 ASP B N 1
ATOM 3287 C CA . ASP B 1 112 ? 8.883 14.234 -8.938 1 93.69 112 ASP B CA 1
ATOM 3288 C C . ASP B 1 112 ? 8.914 15.758 -9.031 1 93.69 112 ASP B C 1
ATOM 3290 O O . ASP B 1 112 ? 7.887 16.391 -9.25 1 93.69 112 ASP B O 1
ATOM 3294 N N . PRO B 1 113 ? 10.086 16.344 -8.992 1 92.75 113 PRO B N 1
ATOM 3295 C CA . PRO B 1 113 ? 10.156 17.797 -9.055 1 92.75 113 PRO B CA 1
ATOM 3296 C C . PRO B 1 113 ? 9.828 18.359 -10.438 1 92.75 113 PRO B C 1
ATOM 3298 O O . PRO B 1 113 ? 9.539 19.547 -10.578 1 92.75 113 PRO B O 1
ATOM 3301 N N . ASP B 1 114 ? 9.859 17.531 -11.414 1 93.5 114 ASP B N 1
ATOM 3302 C CA . ASP B 1 114 ? 9.625 18 -12.781 1 93.5 114 ASP B CA 1
ATOM 3303 C C . ASP B 1 114 ? 8.141 18.234 -13.031 1 93.5 114 ASP B C 1
ATOM 3305 O O . ASP B 1 114 ? 7.766 18.859 -14.023 1 93.5 114 ASP B O 1
ATOM 3309 N N . THR B 1 115 ? 7.344 17.875 -12.078 1 95.06 115 THR B N 1
ATOM 3310 C CA . THR B 1 115 ? 5.906 18.016 -12.273 1 95.06 115 THR B CA 1
ATOM 3311 C C . THR B 1 115 ? 5.32 19.047 -11.312 1 95.06 115 THR B C 1
ATOM 3313 O O . THR B 1 115 ? 4.109 19.078 -11.086 1 95.06 115 THR B O 1
ATOM 3316 N N . LEU B 1 116 ? 6.066 19.969 -10.773 1 96.12 116 LEU B N 1
ATOM 3317 C CA . LEU B 1 116 ? 5.609 21.016 -9.859 1 96.12 116 LEU B CA 1
ATOM 3318 C C . LEU B 1 116 ? 4.832 22.094 -10.609 1 96.12 116 LEU B C 1
ATOM 3320 O O . LEU B 1 116 ? 5.16 22.406 -11.75 1 96.12 116 LEU B O 1
ATOM 3324 N N . PRO B 1 117 ? 3.918 22.734 -10.016 1 97.38 117 PRO B N 1
ATOM 3325 C CA . PRO B 1 117 ? 3.312 22.25 -8.766 1 97.38 117 PRO B CA 1
ATOM 3326 C C . PRO B 1 117 ? 2.613 20.906 -8.93 1 97.38 117 PRO B C 1
ATOM 3328 O O . PRO B 1 117 ? 2.041 20.625 -9.984 1 97.38 117 PRO B O 1
ATOM 3331 N N . TRP B 1 118 ? 2.688 20.094 -7.906 1 97.88 118 TRP B N 1
ATOM 3332 C CA . TRP B 1 118 ? 2.105 18.766 -7.977 1 97.88 118 TRP B CA 1
ATOM 3333 C C . TRP B 1 118 ? 0.583 18.828 -7.973 1 97.88 118 TRP B C 1
ATOM 3335 O O . TRP B 1 118 ? -0.013 19.516 -7.133 1 97.88 118 TRP B O 1
ATOM 3345 N N . HIS B 1 119 ? 0.008 18.156 -8.914 1 97.75 119 HIS B N 1
ATOM 3346 C CA . HIS B 1 119 ? -1.434 17.953 -8.961 1 97.75 119 HIS B CA 1
ATOM 3347 C C . HIS B 1 119 ? -1.809 16.578 -8.414 1 97.75 119 HIS B C 1
ATOM 3349 O O . HIS B 1 119 ? -0.956 15.695 -8.312 1 97.75 119 HIS B O 1
ATOM 3355 N N . GLU B 1 120 ? -3.062 16.375 -8.016 1 97.19 120 GLU B N 1
ATOM 3356 C CA . GLU B 1 120 ? -3.473 15.133 -7.387 1 97.19 120 GLU B CA 1
ATOM 3357 C C . GLU B 1 120 ? -3.104 13.93 -8.25 1 97.19 120 GLU B C 1
ATOM 3359 O O . GLU B 1 120 ? -2.688 12.891 -7.734 1 97.19 120 GLU B O 1
ATOM 3364 N N . ASN B 1 121 ? -3.123 14.047 -9.523 1 93.5 121 ASN B N 1
ATOM 3365 C CA . ASN B 1 121 ? -2.84 12.93 -10.422 1 93.5 121 ASN B CA 1
ATOM 3366 C C . ASN B 1 121 ? -1.339 12.719 -10.602 1 93.5 121 ASN B C 1
ATOM 3368 O O . ASN B 1 121 ? -0.91 11.703 -11.141 1 93.5 121 ASN B O 1
ATOM 3372 N N . SER B 1 122 ? -0.516 13.711 -10.156 1 90.38 122 SER B N 1
ATOM 3373 C CA . SER B 1 122 ? 0.935 13.594 -10.273 1 90.38 122 SER B CA 1
ATOM 3374 C C . SER B 1 122 ? 1.456 12.391 -9.492 1 90.38 122 SER B C 1
ATOM 3376 O O . SER B 1 122 ? 2.537 11.875 -9.789 1 90.38 122 SER B O 1
ATOM 3378 N N . ALA B 1 123 ? 0.719 11.953 -8.562 1 90.19 123 ALA B N 1
ATOM 3379 C CA . ALA B 1 123 ? 1.187 10.914 -7.648 1 90.19 123 ALA B CA 1
ATOM 3380 C C . ALA B 1 123 ? 1.123 9.539 -8.297 1 90.19 123 ALA B C 1
ATOM 3382 O O . ALA B 1 123 ? 1.706 8.578 -7.789 1 90.19 123 ALA B O 1
ATOM 3383 N N . VAL B 1 124 ? 0.46 9.414 -9.367 1 87.81 124 VAL B N 1
ATOM 3384 C CA . VAL B 1 124 ? 0.158 8.125 -9.969 1 87.81 124 VAL B CA 1
ATOM 3385 C C . VAL B 1 124 ? 1.457 7.398 -10.312 1 87.81 124 VAL B C 1
ATOM 3387 O O . VAL B 1 124 ? 1.61 6.211 -10.008 1 87.81 124 VAL B O 1
ATOM 3390 N N . GLU B 1 125 ? 2.418 8.086 -10.719 1 86.75 125 GLU B N 1
ATOM 3391 C CA . GLU B 1 125 ? 3.664 7.461 -11.156 1 86.75 125 GLU B CA 1
ATOM 3392 C C . GLU B 1 125 ? 4.789 7.715 -10.148 1 86.75 125 GLU B C 1
ATOM 3394 O O . GLU B 1 125 ? 5.926 7.301 -10.367 1 86.75 125 GLU B O 1
ATOM 3399 N N . ASP B 1 126 ? 4.473 8.344 -9.148 1 93.94 126 ASP B N 1
ATOM 3400 C CA . ASP B 1 126 ? 5.516 8.727 -8.195 1 93.94 126 ASP B CA 1
ATOM 3401 C C . ASP B 1 126 ? 5.875 7.562 -7.277 1 93.94 126 ASP B C 1
ATOM 3403 O O . ASP B 1 126 ? 4.996 6.816 -6.836 1 93.94 126 ASP B O 1
ATOM 3407 N N . VAL B 1 127 ? 7.098 7.449 -7.051 1 95.62 127 VAL B N 1
ATOM 3408 C CA . VAL B 1 127 ? 7.613 6.613 -5.969 1 95.62 127 VAL B CA 1
ATOM 3409 C C . VAL B 1 127 ? 8.016 7.492 -4.785 1 95.62 127 VAL B C 1
ATOM 3411 O O . VAL B 1 127 ? 9.016 8.203 -4.848 1 95.62 127 VAL B O 1
ATOM 3414 N N . PRO B 1 128 ? 7.219 7.395 -3.713 1 94.94 128 PRO B N 1
ATOM 3415 C CA . PRO B 1 128 ? 7.512 8.266 -2.57 1 94.94 128 PRO B CA 1
ATOM 3416 C C . PRO B 1 128 ? 8.953 8.141 -2.092 1 94.94 128 PRO B C 1
ATOM 3418 O O . PRO B 1 128 ? 9.586 7.102 -2.275 1 94.94 128 PRO B O 1
ATOM 3421 N N . LYS B 1 129 ? 9.469 9.203 -1.455 1 92.81 129 LYS B N 1
ATOM 3422 C CA . LYS B 1 129 ? 10.867 9.281 -1.063 1 92.81 129 LYS B CA 1
ATOM 3423 C C . LYS B 1 129 ? 11.102 8.625 0.292 1 92.81 129 LYS B C 1
ATOM 3425 O O . LYS B 1 129 ? 12.25 8.445 0.713 1 92.81 129 LYS B O 1
ATOM 3430 N N . SER B 1 130 ? 10.039 8.281 0.993 1 92.5 130 SER B N 1
ATOM 3431 C CA . SER B 1 130 ? 10.133 7.695 2.328 1 92.5 130 SER B CA 1
ATOM 3432 C C . SER B 1 130 ? 9.07 6.617 2.531 1 92.5 130 SER B C 1
ATOM 3434 O O . SER B 1 130 ? 8.078 6.566 1.806 1 92.5 130 SER B O 1
ATOM 3436 N N . LEU B 1 131 ? 9.359 5.742 3.533 1 93.81 131 LEU B N 1
ATOM 3437 C CA . LEU B 1 131 ? 8.352 4.75 3.906 1 93.81 131 LEU B CA 1
ATOM 3438 C C . LEU B 1 131 ? 7.102 5.422 4.457 1 93.81 131 LEU B C 1
ATOM 3440 O O . LEU B 1 131 ? 5.996 4.898 4.312 1 93.81 131 LEU B O 1
ATOM 3444 N N . TYR B 1 132 ? 7.281 6.621 5.039 1 93.12 132 TYR B N 1
ATOM 3445 C CA . TYR B 1 132 ? 6.125 7.402 5.465 1 93.12 132 TYR B CA 1
ATOM 3446 C C . TYR B 1 132 ? 5.23 7.742 4.277 1 93.12 132 TYR B C 1
ATOM 3448 O O . TYR B 1 132 ? 4.02 7.508 4.32 1 93.12 132 TYR B O 1
ATOM 3456 N N . GLY B 1 133 ? 5.859 8.312 3.254 1 94.38 133 GLY B N 1
ATOM 3457 C CA . GLY B 1 133 ? 5.102 8.609 2.047 1 94.38 133 GLY B CA 1
ATOM 3458 C C . GLY B 1 133 ? 4.43 7.383 1.457 1 94.38 133 GLY B C 1
ATOM 3459 O O . GLY B 1 133 ? 3.281 7.449 1.011 1 94.38 133 GLY B O 1
ATOM 3460 N N . LEU B 1 134 ? 5.133 6.305 1.465 1 95 134 LEU B N 1
ATOM 3461 C CA . LEU B 1 134 ? 4.578 5.055 0.958 1 95 134 LEU B CA 1
ATOM 3462 C C . LEU B 1 134 ? 3.375 4.617 1.788 1 95 134 LEU B C 1
ATOM 3464 O O . LEU B 1 134 ? 2.379 4.141 1.24 1 95 134 LEU B O 1
ATOM 3468 N N . ASN B 1 135 ? 3.49 4.738 3.062 1 93.69 135 ASN B N 1
ATOM 3469 C CA . ASN B 1 135 ? 2.377 4.391 3.939 1 93.69 135 ASN B CA 1
ATOM 3470 C C . ASN B 1 135 ? 1.131 5.211 3.613 1 93.69 135 ASN B C 1
ATOM 3472 O O . ASN B 1 135 ? 0.02 4.68 3.594 1 93.69 135 ASN B O 1
ATOM 3476 N N . LYS B 1 136 ? 1.299 6.465 3.465 1 95.38 136 LYS B N 1
ATOM 3477 C CA . LYS B 1 136 ? 0.155 7.309 3.129 1 95.38 136 LYS B CA 1
ATOM 3478 C C . LYS B 1 136 ? -0.452 6.898 1.789 1 95.38 136 LYS B C 1
ATOM 3480 O O . LYS B 1 136 ? -1.671 6.945 1.613 1 95.38 136 LYS B O 1
ATOM 3485 N N . LYS B 1 137 ? 0.402 6.527 0.881 1 95.62 137 LYS B N 1
ATOM 3486 C CA . LYS B 1 137 ? -0.097 5.98 -0.379 1 95.62 137 LYS B CA 1
ATOM 3487 C C . LYS B 1 137 ? -0.919 4.719 -0.143 1 95.62 137 LYS B C 1
ATOM 3489 O O . LYS B 1 137 ? -1.958 4.52 -0.777 1 95.62 137 LYS B O 1
ATOM 3494 N N . TYR B 1 138 ? -0.451 3.834 0.728 1 94.62 138 TYR B N 1
ATOM 3495 C CA . TYR B 1 138 ? -1.18 2.617 1.07 1 94.62 138 TYR B CA 1
ATOM 3496 C C . TYR B 1 138 ? -2.531 2.949 1.692 1 94.62 138 TYR B C 1
ATOM 3498 O O . TYR B 1 138 ? -3.545 2.336 1.351 1 94.62 138 TYR B O 1
ATOM 3506 N N . ILE B 1 139 ? -2.543 3.904 2.535 1 96 139 ILE B N 1
ATOM 3507 C CA . ILE B 1 139 ? -3.783 4.316 3.184 1 96 139 ILE B CA 1
ATOM 3508 C C . ILE B 1 139 ? -4.766 4.836 2.137 1 96 139 ILE B C 1
ATOM 3510 O O . ILE B 1 139 ? -5.949 4.492 2.162 1 96 139 ILE B O 1
ATOM 3514 N N . GLU B 1 140 ? -4.297 5.652 1.231 1 96.94 140 GLU B N 1
ATOM 3515 C CA . GLU B 1 140 ? -5.164 6.152 0.168 1 96.94 140 GLU B CA 1
ATOM 3516 C C . GLU B 1 140 ? -5.734 5.004 -0.663 1 96.94 140 GLU B C 1
ATOM 3518 O O . GLU B 1 140 ? -6.906 5.027 -1.04 1 96.94 140 GLU B O 1
ATOM 3523 N N . ALA B 1 141 ? -4.859 4.043 -0.973 1 96.12 141 ALA B N 1
ATOM 3524 C CA . ALA B 1 141 ? -5.34 2.891 -1.732 1 96.12 141 ALA B CA 1
ATOM 3525 C C . ALA B 1 141 ? -6.438 2.15 -0.973 1 96.12 141 ALA B C 1
ATOM 3527 O O . ALA B 1 141 ? -7.422 1.705 -1.567 1 96.12 141 ALA B O 1
ATOM 3528 N N . LEU B 1 142 ? -6.266 2.006 0.278 1 96.5 142 LEU B N 1
ATOM 3529 C CA . LEU B 1 142 ? -7.273 1.364 1.115 1 96.5 142 LEU B CA 1
ATOM 3530 C C . LEU B 1 142 ? -8.57 2.17 1.122 1 96.5 142 LEU B C 1
ATOM 3532 O O . LEU B 1 142 ? -9.664 1.6 1.082 1 96.5 142 LEU B O 1
ATOM 3536 N N . THR B 1 143 ? -8.43 3.488 1.194 1 97.38 143 THR B N 1
ATOM 3537 C CA . THR B 1 143 ? -9.586 4.375 1.113 1 97.38 143 THR B CA 1
ATOM 3538 C C . THR B 1 143 ? -10.352 4.148 -0.189 1 97.38 143 THR B C 1
ATOM 3540 O O . THR B 1 143 ? -11.578 4.004 -0.18 1 97.38 143 THR B O 1
ATOM 3543 N N . GLU B 1 144 ? -9.656 4.148 -1.26 1 96.56 144 GLU B N 1
ATOM 3544 C CA . GLU B 1 144 ? -10.281 3.928 -2.562 1 96.56 144 GLU B CA 1
ATOM 3545 C C . GLU B 1 144 ? -10.977 2.574 -2.619 1 96.56 144 GLU B C 1
ATOM 3547 O O . GLU B 1 144 ? -12.07 2.457 -3.178 1 96.56 144 GLU B O 1
ATOM 3552 N N . TYR B 1 145 ? -10.336 1.567 -2.051 1 96.75 145 TYR B N 1
ATOM 3553 C CA . TYR B 1 145 ? -10.906 0.229 -1.989 1 96.75 145 TYR B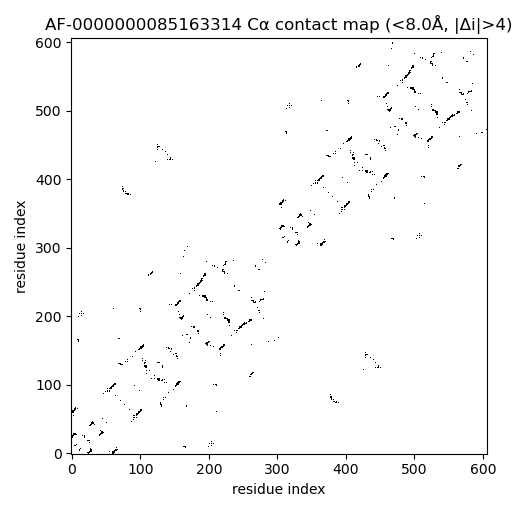 CA 1
ATOM 3554 C C . TYR B 1 145 ? -12.273 0.252 -1.305 1 96.75 145 TYR B C 1
ATOM 3556 O O . TYR B 1 145 ? -13.258 -0.258 -1.847 1 96.75 145 TYR B O 1
ATOM 3564 N N . TYR B 1 146 ? -12.414 0.884 -0.184 1 97.12 146 TYR B N 1
ATOM 3565 C CA . TYR B 1 146 ? -13.664 0.9 0.566 1 97.12 146 TYR B CA 1
ATOM 3566 C C . TYR B 1 146 ? -14.688 1.817 -0.096 1 97.12 146 TYR B C 1
ATOM 3568 O O . TYR B 1 146 ? -15.891 1.559 -0.038 1 97.12 146 TYR B O 1
ATOM 3576 N N . SER B 1 147 ? -14.203 2.865 -0.724 1 96.94 147 SER B N 1
ATOM 3577 C CA . SER B 1 147 ? -15.117 3.756 -1.437 1 96.94 147 SER B CA 1
ATOM 3578 C C . SER B 1 147 ? -15.727 3.066 -2.652 1 96.94 147 SER B C 1
ATOM 3580 O O . SER B 1 147 ? -16.953 3.084 -2.836 1 96.94 147 SER B O 1
ATOM 3582 N N . VAL B 1 148 ? -14.922 2.402 -3.432 1 95.06 148 VAL B N 1
ATOM 3583 C CA . VAL B 1 148 ? -15.336 1.813 -4.703 1 95.06 148 VAL B CA 1
ATOM 3584 C C . VAL B 1 148 ? -16.094 0.512 -4.445 1 95.06 148 VAL B C 1
ATOM 3586 O O . VAL B 1 148 ? -17.125 0.252 -5.066 1 95.06 148 VAL B O 1
ATOM 3589 N N . ARG B 1 149 ? -15.656 -0.245 -3.49 1 92.38 149 ARG B N 1
ATOM 3590 C CA . ARG B 1 149 ? -16.203 -1.588 -3.318 1 92.38 149 ARG B CA 1
ATOM 3591 C C . ARG B 1 149 ? -17.391 -1.576 -2.365 1 92.38 149 ARG B C 1
ATOM 3593 O O . ARG B 1 149 ? -18.281 -2.422 -2.467 1 92.38 149 ARG B O 1
ATOM 3600 N N . PHE B 1 150 ? -17.438 -0.586 -1.462 1 94.38 150 PHE B N 1
ATOM 3601 C CA . PHE B 1 150 ? -18.469 -0.636 -0.438 1 94.38 150 PHE B CA 1
ATOM 3602 C C . PHE B 1 150 ? -19.266 0.669 -0.4 1 94.38 150 PHE B C 1
ATOM 3604 O O . PHE B 1 150 ? -20.203 0.813 0.389 1 94.38 150 PHE B O 1
ATOM 3611 N N . GLY B 1 151 ? -18.859 1.6 -1.188 1 95.56 151 GLY B N 1
ATOM 3612 C CA . GLY B 1 151 ? -19.625 2.83 -1.325 1 95.56 151 GLY B CA 1
ATOM 3613 C C . GLY B 1 151 ? -19.406 3.793 -0.172 1 95.56 151 GLY B C 1
ATOM 3614 O O . GLY B 1 151 ? -20.172 4.746 -0.003 1 95.56 151 GLY B O 1
ATOM 3615 N N . LEU B 1 152 ? -18.438 3.531 0.702 1 96.81 152 LEU B N 1
ATOM 3616 C CA . LEU B 1 152 ? -18.141 4.441 1.805 1 96.81 152 LEU B CA 1
ATOM 3617 C C . LEU B 1 152 ? -17.688 5.797 1.283 1 96.81 152 LEU B C 1
ATOM 3619 O O . LEU B 1 152 ? -16.844 5.871 0.384 1 96.81 152 LEU B O 1
ATOM 3623 N N . ASP B 1 153 ? -18.297 6.875 1.745 1 97.62 153 ASP B N 1
ATOM 3624 C CA . ASP B 1 153 ? -17.875 8.227 1.372 1 97.62 153 ASP B CA 1
ATOM 3625 C C . ASP B 1 153 ? -16.625 8.648 2.145 1 97.62 153 ASP B C 1
ATOM 3627 O O . ASP B 1 153 ? -16.703 8.969 3.332 1 97.62 153 ASP B O 1
ATOM 3631 N N . ILE B 1 154 ? -15.5 8.648 1.52 1 98.06 154 ILE B N 1
ATOM 3632 C CA . ILE B 1 154 ? -14.227 8.961 2.172 1 98.06 154 ILE B CA 1
ATOM 3633 C C . ILE B 1 154 ? -13.516 10.07 1.403 1 98.06 154 ILE B C 1
ATOM 3635 O O . ILE B 1 154 ? -13.344 9.977 0.184 1 98.06 154 ILE B O 1
ATOM 3639 N N . ILE B 1 155 ? -13.102 11.117 2.057 1 98.19 155 ILE B N 1
ATOM 3640 C CA . ILE B 1 155 ? -12.289 12.18 1.481 1 98.19 155 ILE B CA 1
ATOM 3641 C C . ILE B 1 155 ? -10.875 12.125 2.068 1 98.19 155 ILE B C 1
ATOM 3643 O O . ILE B 1 155 ? -10.703 12.148 3.289 1 98.19 155 ILE B O 1
ATOM 3647 N N . CYS B 1 156 ? -9.914 11.984 1.227 1 98.12 156 CYS B N 1
ATOM 3648 C CA . CYS B 1 156 ? -8.516 12.055 1.632 1 98.12 156 CYS B CA 1
ATOM 3649 C C . CYS B 1 156 ? -7.957 13.453 1.425 1 98.12 156 CYS B C 1
ATOM 3651 O O . CYS B 1 156 ? -8.047 14.008 0.328 1 98.12 156 CYS B O 1
ATOM 3653 N N . LEU B 1 157 ? -7.406 14 2.439 1 98.69 157 LEU B N 1
ATOM 3654 C CA . LEU B 1 157 ? -6.781 15.32 2.354 1 98.69 157 LEU B CA 1
ATOM 3655 C C . LEU B 1 157 ? -5.262 15.211 2.441 1 98.69 157 LEU B C 1
ATOM 3657 O O . LEU B 1 157 ? -4.727 14.797 3.471 1 98.69 157 LEU B O 1
ATOM 3661 N N . ARG B 1 158 ? -4.578 15.516 1.349 1 98.62 158 ARG B N 1
ATOM 3662 C CA . ARG B 1 158 ? -3.119 15.57 1.332 1 98.62 158 ARG B CA 1
ATOM 3663 C C . ARG B 1 158 ? -2.615 16.906 1.865 1 98.62 158 ARG B C 1
ATOM 3665 O O . ARG B 1 158 ? -2.574 17.906 1.133 1 98.62 158 ARG B O 1
ATOM 3672 N N . PHE B 1 159 ? -2.189 16.859 3.09 1 97.94 159 PHE B N 1
ATOM 3673 C CA . PHE B 1 159 ? -1.723 18.078 3.715 1 97.94 159 PHE B CA 1
ATOM 3674 C C . PHE B 1 159 ? -0.275 18.375 3.334 1 97.94 159 PHE B C 1
ATOM 3676 O O . PHE B 1 159 ? 0.548 17.453 3.273 1 97.94 159 PHE B O 1
ATOM 3683 N N . SER B 1 160 ? 0.013 19.641 3.057 1 96.81 160 SER B N 1
ATOM 3684 C CA . SER B 1 160 ? 1.408 20.031 2.898 1 96.81 160 SER B CA 1
ATOM 3685 C C . SER B 1 160 ? 2.127 20.078 4.242 1 96.81 160 SER B C 1
ATOM 3687 O O . SER B 1 160 ? 1.663 19.484 5.219 1 96.81 160 SER B O 1
ATOM 3689 N N . HIS B 1 161 ? 3.33 20.656 4.355 1 94.38 161 HIS B N 1
ATOM 3690 C CA . HIS B 1 161 ? 4.156 20.641 5.559 1 94.38 161 HIS B CA 1
ATOM 3691 C C . HIS B 1 161 ? 3.498 21.422 6.691 1 94.38 161 HIS B C 1
ATOM 3693 O O . HIS B 1 161 ? 3.637 22.641 6.777 1 94.38 161 HIS B O 1
ATOM 3699 N N . LEU B 1 162 ? 2.916 20.641 7.625 1 94.62 162 LEU B N 1
ATOM 3700 C CA . LEU B 1 162 ? 2.127 21.219 8.711 1 94.62 162 LEU B CA 1
ATOM 3701 C C . LEU B 1 162 ? 3.031 21.844 9.766 1 94.62 162 LEU B C 1
ATOM 3703 O O . LEU B 1 162 ? 4.082 21.297 10.094 1 94.62 162 LEU B O 1
ATOM 3707 N N . PHE B 1 163 ? 2.625 23 10.234 1 94.38 163 PHE B N 1
ATOM 3708 C CA . PHE B 1 163 ? 3.295 23.609 11.383 1 94.38 163 PHE B CA 1
ATOM 3709 C C . PHE B 1 163 ? 2.287 24.266 12.312 1 94.38 163 PHE B C 1
ATOM 3711 O O . PHE B 1 163 ? 1.165 24.578 11.906 1 94.38 163 PHE B O 1
ATOM 3718 N N . GLY B 1 164 ? 2.568 24.359 13.5 1 93.88 164 GLY B N 1
ATOM 3719 C CA . GLY B 1 164 ? 1.726 24.938 14.531 1 93.88 164 GLY B CA 1
ATOM 3720 C C . GLY B 1 164 ? 2.359 24.906 15.906 1 93.88 164 GLY B C 1
ATOM 3721 O O . GLY B 1 164 ? 3.488 24.438 16.062 1 93.88 164 GLY B O 1
ATOM 3722 N N . ALA B 1 165 ? 1.665 25.391 16.844 1 89.88 165 ALA B N 1
ATOM 3723 C CA . ALA B 1 165 ? 2.199 25.516 18.188 1 89.88 165 ALA B CA 1
ATOM 3724 C C . ALA B 1 165 ? 2.238 24.156 18.891 1 89.88 165 ALA B C 1
ATOM 3726 O O . ALA B 1 165 ? 1.367 23.312 18.672 1 89.88 165 ALA B O 1
ATOM 3727 N N . ASN B 1 166 ? 3.271 23.906 19.656 1 81.56 166 ASN B N 1
ATOM 3728 C CA . ASN B 1 166 ? 3.385 22.781 20.562 1 81.56 166 ASN B CA 1
ATOM 3729 C C . ASN B 1 166 ? 3.48 21.453 19.812 1 81.56 166 ASN B C 1
ATOM 3731 O O . ASN B 1 166 ? 2.883 20.453 20.234 1 81.56 166 ASN B O 1
ATOM 3735 N N . GLU B 1 167 ? 3.99 21.547 18.656 1 82.56 167 GLU B N 1
ATOM 3736 C CA . GLU B 1 167 ? 4.277 20.297 17.953 1 82.56 167 GLU B CA 1
ATOM 3737 C C . GLU B 1 167 ? 5.551 19.641 18.484 1 82.56 167 GLU B C 1
ATOM 3739 O O . GLU B 1 167 ? 6.582 20.312 18.641 1 82.56 167 GLU B O 1
ATOM 3744 N N . LYS B 1 168 ? 5.434 18.375 18.781 1 71.31 168 LYS B N 1
ATOM 3745 C CA . LYS B 1 168 ? 6.52 17.688 19.484 1 71.31 168 LYS B CA 1
ATOM 3746 C C . LYS B 1 168 ? 7.539 17.141 18.484 1 71.31 168 LYS B C 1
ATOM 3748 O O . LYS B 1 168 ? 8.672 16.828 18.859 1 71.31 168 LYS B O 1
ATOM 3753 N N . ASN B 1 169 ? 7.145 17.141 17.281 1 70.06 169 ASN B N 1
ATOM 3754 C CA . ASN B 1 169 ? 8.109 16.562 16.359 1 70.06 169 ASN B CA 1
ATOM 3755 C C . ASN B 1 169 ? 9.227 17.547 16.016 1 70.06 169 ASN B C 1
ATOM 3757 O O . ASN B 1 169 ? 9.125 18.734 16.312 1 70.06 169 ASN B O 1
ATOM 3761 N N . ASN B 1 170 ? 10.312 17.016 15.492 1 70.5 170 ASN B N 1
ATOM 3762 C CA . ASN B 1 170 ? 11.508 17.812 15.25 1 70.5 170 ASN B CA 1
ATOM 3763 C C . ASN B 1 170 ? 11.641 18.203 13.781 1 70.5 170 ASN B C 1
ATOM 3765 O O . ASN B 1 170 ? 12.742 18.219 13.234 1 70.5 170 ASN B O 1
ATOM 3769 N N . TYR B 1 171 ? 10.523 18.5 13.227 1 82.44 171 TYR B N 1
ATOM 3770 C CA . TYR B 1 171 ? 10.633 19.078 11.898 1 82.44 171 TYR B CA 1
ATOM 3771 C C . TYR B 1 171 ? 11.242 20.484 11.969 1 82.44 171 TYR B C 1
ATOM 3773 O O . TYR B 1 171 ? 11.055 21.203 12.945 1 82.44 171 TYR B O 1
ATOM 3781 N N . MET B 1 172 ? 11.883 20.812 10.969 1 87.31 172 MET B N 1
ATOM 3782 C CA . MET B 1 172 ? 12.734 22 10.969 1 87.31 172 MET B CA 1
ATOM 3783 C C . MET B 1 172 ? 11.961 23.219 11.445 1 87.31 172 MET B C 1
ATOM 3785 O O . MET B 1 172 ? 12.406 23.938 12.344 1 87.31 172 MET B O 1
ATOM 3789 N N . ILE B 1 173 ? 10.773 23.438 10.906 1 91.19 173 ILE B N 1
ATOM 3790 C CA . ILE B 1 173 ? 10.031 24.672 11.188 1 91.19 173 ILE B CA 1
ATOM 3791 C C . ILE B 1 173 ? 9.602 24.688 12.648 1 91.19 173 ILE B C 1
ATOM 3793 O O . ILE B 1 173 ? 9.719 25.719 13.328 1 91.19 173 ILE B O 1
ATOM 3797 N N . ASN B 1 174 ? 9.125 23.625 13.125 1 89.25 174 ASN B N 1
ATOM 3798 C CA . ASN B 1 174 ? 8.727 23.531 14.523 1 89.25 174 ASN B CA 1
ATOM 3799 C C . ASN B 1 174 ? 9.922 23.656 15.461 1 89.25 174 ASN B C 1
ATOM 3801 O O . ASN B 1 174 ? 9.836 24.328 16.484 1 89.25 174 ASN B O 1
ATOM 3805 N N . TYR B 1 175 ? 10.977 23.047 15.047 1 89.44 175 TYR B N 1
ATOM 3806 C CA . TYR B 1 175 ? 12.211 23.141 15.812 1 89.44 175 TYR B CA 1
ATOM 3807 C C . TYR B 1 175 ? 12.727 24.578 15.844 1 89.44 175 TYR B C 1
ATOM 3809 O O . TYR B 1 175 ? 13.133 25.078 16.891 1 89.44 175 TYR B O 1
ATOM 3817 N N . PHE B 1 176 ? 12.734 25.203 14.773 1 93.94 176 PHE B N 1
ATOM 3818 C CA . PHE B 1 176 ? 13.18 26.594 14.672 1 93.94 176 PHE B CA 1
ATOM 3819 C C . PHE B 1 176 ? 12.336 27.5 15.555 1 93.94 176 PHE B C 1
ATOM 3821 O O . PHE B 1 176 ? 12.859 28.391 16.219 1 93.94 176 PHE B O 1
ATOM 3828 N N . MET B 1 177 ? 11.07 27.312 15.555 1 94 177 MET B N 1
ATOM 3829 C CA . MET B 1 177 ? 10.18 28.125 16.375 1 94 177 MET B CA 1
ATOM 3830 C C . MET B 1 177 ? 10.523 27.969 17.859 1 94 177 MET B C 1
ATOM 3832 O O . MET B 1 177 ? 10.57 28.953 18.594 1 94 177 MET B O 1
ATOM 3836 N N . ARG B 1 178 ? 10.812 26.781 18.188 1 91.25 178 ARG B N 1
ATOM 3837 C CA . ARG B 1 178 ? 11.141 26.531 19.578 1 91.25 178 ARG B CA 1
ATOM 3838 C C . ARG B 1 178 ? 12.484 27.156 19.953 1 91.25 178 ARG B C 1
ATOM 3840 O O . ARG B 1 178 ? 12.625 27.75 21.016 1 91.25 178 ARG B O 1
ATOM 3847 N N . LEU B 1 179 ? 13.469 26.969 19.156 1 92.38 179 LEU B N 1
ATOM 3848 C CA . LEU B 1 179 ? 14.781 27.562 19.391 1 92.38 179 LEU B CA 1
ATOM 3849 C C . LEU B 1 179 ? 14.68 29.078 19.516 1 92.38 179 LEU B C 1
ATOM 3851 O O . LEU B 1 179 ? 15.219 29.656 20.453 1 92.38 179 LEU B O 1
ATOM 3855 N N . ALA B 1 180 ? 14 29.672 18.641 1 94.81 180 ALA B N 1
ATOM 3856 C CA . ALA B 1 180 ? 13.844 31.125 18.641 1 94.81 180 ALA B CA 1
ATOM 3857 C C . ALA B 1 180 ? 13.109 31.609 19.891 1 94.81 180 ALA B C 1
ATOM 3859 O O . ALA B 1 180 ? 13.469 32.625 20.469 1 94.81 180 ALA B O 1
ATOM 3860 N N . TYR B 1 181 ? 12.07 30.859 20.219 1 92.56 181 TYR B N 1
ATOM 3861 C CA . TYR B 1 181 ? 11.289 31.203 21.406 1 92.56 181 TYR B CA 1
ATOM 3862 C C . TYR B 1 181 ? 12.172 31.203 22.641 1 92.56 181 TYR B C 1
ATOM 3864 O O . TYR B 1 181 ? 11.961 32 23.562 1 92.56 181 TYR B O 1
ATOM 3872 N N . LEU B 1 182 ? 13.188 30.391 22.609 1 91.38 182 LEU B N 1
ATOM 3873 C CA . LEU B 1 182 ? 14.062 30.234 23.766 1 91.38 182 LEU B CA 1
ATOM 3874 C C . LEU B 1 182 ? 15.305 31.094 23.625 1 91.38 182 LEU B C 1
ATOM 3876 O O . LEU B 1 182 ? 16.234 31.016 24.438 1 91.38 182 LEU B O 1
ATOM 3880 N N . GLY B 1 183 ? 15.359 31.797 22.625 1 94.19 183 GLY B N 1
ATOM 3881 C CA . GLY B 1 183 ? 16.484 32.688 22.422 1 94.19 183 GLY B CA 1
ATOM 3882 C C . GLY B 1 183 ? 17.75 31.953 22.016 1 94.19 183 GLY B C 1
ATOM 3883 O O . GLY B 1 183 ? 18.859 32.312 22.438 1 94.19 183 GLY B O 1
ATOM 3884 N N . GLN B 1 184 ? 17.578 30.859 21.328 1 95.19 184 GLN B N 1
ATOM 3885 C CA . GLN B 1 184 ? 18.703 30.078 20.844 1 95.19 184 GLN B CA 1
ATOM 3886 C C . GLN B 1 184 ? 18.938 30.281 19.344 1 95.19 184 GLN B C 1
ATOM 3888 O O . GLN B 1 184 ? 18.016 30.656 18.625 1 95.19 184 GLN B O 1
ATOM 3893 N N . PRO B 1 185 ? 20.156 30.078 18.875 1 96.81 185 PRO B N 1
ATOM 3894 C CA . PRO B 1 185 ? 20.438 30.281 17.453 1 96.81 185 PRO B CA 1
ATOM 3895 C C . PRO B 1 185 ? 19.797 29.203 16.562 1 96.81 185 PRO B C 1
ATOM 3897 O O . PRO B 1 185 ? 19.703 28.047 16.969 1 96.81 185 PRO B O 1
ATOM 3900 N N . LEU B 1 186 ? 19.344 29.609 15.43 1 96.19 186 LEU B N 1
ATOM 3901 C CA . LEU B 1 186 ? 18.859 28.703 14.398 1 96.19 186 LEU B CA 1
ATOM 3902 C C . LEU B 1 186 ? 19.984 28.344 13.43 1 96.19 186 LEU B C 1
ATOM 3904 O O . LEU B 1 186 ? 20.781 29.203 13.047 1 96.19 186 LEU B O 1
ATOM 3908 N N . THR B 1 187 ? 20.125 27.078 13.086 1 94.62 187 THR B N 1
ATOM 3909 C CA . THR B 1 187 ? 21.125 26.641 12.125 1 94.62 187 THR B CA 1
ATOM 3910 C C . THR B 1 187 ? 20.453 26.125 10.852 1 94.62 187 THR B C 1
ATOM 3912 O O . THR B 1 187 ? 19.625 25.219 10.898 1 94.62 187 THR B O 1
ATOM 3915 N N . VAL B 1 188 ? 20.734 26.781 9.75 1 94 188 VAL B N 1
ATOM 3916 C CA . VAL B 1 188 ? 20.266 26.328 8.438 1 94 188 VAL B CA 1
ATOM 3917 C C . VAL B 1 188 ? 21.375 25.562 7.723 1 94 188 VAL B C 1
ATOM 3919 O O . VAL B 1 188 ? 22.516 26 7.699 1 94 188 VAL B O 1
ATOM 3922 N N . MET B 1 189 ? 20.969 24.484 7.184 1 90.88 189 MET B N 1
ATOM 3923 C CA . MET B 1 189 ? 21.953 23.609 6.547 1 90.88 189 MET B CA 1
ATOM 3924 C C . MET B 1 189 ? 21.844 23.688 5.027 1 90.88 189 MET B C 1
ATOM 3926 O O . MET B 1 189 ? 20.781 23.953 4.488 1 90.88 189 MET B O 1
ATOM 3930 N N . GLY B 1 190 ? 23.031 23.531 4.363 1 90 190 GLY B N 1
ATOM 3931 C CA . GLY B 1 190 ? 23.047 23.438 2.912 1 90 190 GLY B CA 1
ATOM 3932 C C . GLY B 1 190 ? 22.766 24.766 2.234 1 90 190 GLY B C 1
ATOM 3933 O O . GLY B 1 190 ? 22.781 25.812 2.881 1 90 190 GLY B O 1
ATOM 3934 N N . ALA B 1 191 ? 22.609 24.719 0.971 1 89.06 191 ALA B N 1
ATOM 3935 C CA . ALA B 1 191 ? 22.344 25.922 0.197 1 89.06 191 ALA B CA 1
ATOM 3936 C C . ALA B 1 191 ? 21.047 26.594 0.647 1 89.06 191 ALA B C 1
ATOM 3938 O O . ALA B 1 191 ? 20.922 27.812 0.608 1 89.06 191 ALA B O 1
ATOM 3939 N N . SER B 1 192 ? 20.078 25.719 1.04 1 89.31 192 SER B N 1
ATOM 3940 C CA . SER B 1 192 ? 18.797 26.172 1.605 1 89.31 192 SER B CA 1
ATOM 3941 C C . SER B 1 192 ? 18.062 27.078 0.641 1 89.31 192 SER B C 1
ATOM 3943 O O . SER B 1 192 ? 17.531 28.125 1.044 1 89.31 192 SER B O 1
ATOM 3945 N N . ASP B 1 193 ? 18.109 26.703 -0.566 1 87.62 193 ASP B N 1
ATOM 3946 C CA . ASP B 1 193 ? 17.516 27.531 -1.619 1 87.62 193 ASP B CA 1
ATOM 3947 C C . ASP B 1 193 ? 16.344 26.797 -2.277 1 87.62 193 ASP B C 1
ATOM 3949 O O . ASP B 1 193 ? 15.805 27.266 -3.287 1 87.62 193 ASP B O 1
ATOM 3953 N N . VAL B 1 194 ? 15.945 25.719 -1.659 1 91.94 194 VAL B N 1
ATOM 3954 C CA . VAL B 1 194 ? 14.828 24.938 -2.189 1 91.94 194 VAL B CA 1
ATOM 3955 C C . VAL B 1 194 ? 13.531 25.406 -1.539 1 91.94 194 VAL B C 1
ATOM 3957 O O . VAL B 1 194 ? 13.469 25.594 -0.322 1 91.94 194 VAL B O 1
ATOM 3960 N N . GLU B 1 195 ? 12.562 25.609 -2.416 1 94.5 195 GLU B N 1
ATOM 3961 C CA . GLU B 1 195 ? 11.281 26.094 -1.927 1 94.5 195 GLU B CA 1
ATOM 3962 C C . GLU B 1 195 ? 10.383 24.953 -1.47 1 94.5 195 GLU B C 1
ATOM 3964 O O . GLU B 1 195 ? 10.242 23.953 -2.172 1 94.5 195 GLU B O 1
ATOM 3969 N N . ARG B 1 196 ? 9.797 25.125 -0.322 1 94.88 196 ARG B N 1
ATOM 3970 C CA . ARG B 1 196 ? 8.828 24.188 0.233 1 94.88 196 ARG B CA 1
ATOM 3971 C C . ARG B 1 196 ? 7.566 24.922 0.688 1 94.88 196 ARG B C 1
ATOM 3973 O O . ARG B 1 196 ? 7.617 26.094 1.049 1 94.88 196 ARG B O 1
ATOM 3980 N N . GLU B 1 197 ? 6.539 24.203 0.605 1 96.19 197 GLU B N 1
ATOM 3981 C CA . GLU B 1 197 ? 5.238 24.75 0.985 1 96.19 197 GLU B CA 1
ATOM 3982 C C . GLU B 1 197 ? 4.891 24.391 2.428 1 96.19 197 GLU B C 1
ATOM 3984 O O . GLU B 1 197 ? 4.996 23.234 2.83 1 96.19 197 GLU B O 1
ATOM 3989 N N . PHE B 1 198 ? 4.527 25.422 3.203 1 95.69 198 PHE B N 1
ATOM 3990 C CA . PHE B 1 198 ? 4.176 25.219 4.605 1 95.69 198 PHE B CA 1
ATOM 3991 C C . PHE B 1 198 ? 2.697 25.516 4.836 1 95.69 198 PHE B C 1
ATOM 3993 O O . PHE B 1 198 ? 2.152 26.469 4.277 1 95.69 198 PHE B O 1
ATOM 4000 N N . LEU B 1 199 ? 2.066 24.672 5.598 1 97.31 199 LEU B N 1
ATOM 4001 C CA . LEU B 1 199 ? 0.634 24.75 5.855 1 97.31 199 LEU B CA 1
ATOM 4002 C C . LEU B 1 199 ? 0.361 24.938 7.348 1 97.31 199 LEU B C 1
ATOM 4004 O O . LEU B 1 199 ? 0.632 24.031 8.141 1 97.31 199 LEU B O 1
ATOM 4008 N N . TYR B 1 200 ? -0.145 26.125 7.699 1 97.56 200 TYR B N 1
ATOM 4009 C CA . TYR B 1 200 ? -0.534 26.359 9.086 1 97.56 200 TYR B CA 1
ATOM 4010 C C . TYR B 1 200 ? -1.643 25.391 9.508 1 97.56 200 TYR B C 1
ATOM 4012 O O . TYR B 1 200 ? -2.641 25.234 8.797 1 97.56 200 TYR B O 1
ATOM 4020 N N . ALA B 1 201 ? -1.532 24.781 10.68 1 97 201 ALA B N 1
ATOM 4021 C CA . ALA B 1 201 ? -2.459 23.75 11.156 1 97 201 ALA B CA 1
ATOM 4022 C C . ALA B 1 201 ? -3.883 24.297 11.234 1 97 201 ALA B C 1
ATOM 4024 O O . ALA B 1 201 ? -4.848 23.562 11.047 1 97 201 ALA B O 1
ATOM 4025 N N . LYS B 1 202 ? -4.023 25.562 11.5 1 97.69 202 LYS B N 1
ATOM 4026 C CA . LYS B 1 202 ? -5.352 26.156 11.555 1 97.69 202 LYS B CA 1
ATOM 4027 C C . LYS B 1 202 ? -6.02 26.141 10.18 1 97.69 202 LYS B C 1
ATOM 4029 O O . LYS B 1 202 ? -7.227 25.906 10.078 1 97.69 202 LYS B O 1
ATOM 4034 N N . ASP B 1 203 ? -5.281 26.469 9.141 1 98.56 203 ASP B N 1
ATOM 4035 C CA . ASP B 1 203 ? -5.812 26.359 7.781 1 98.56 203 ASP B CA 1
ATOM 4036 C C . ASP B 1 203 ? -6.176 24.922 7.445 1 98.56 203 ASP B C 1
ATOM 4038 O O . ASP B 1 203 ? -7.203 24.656 6.816 1 98.56 203 ASP B O 1
ATOM 4042 N N . ALA B 1 204 ? -5.309 23.984 7.812 1 98.56 204 ALA B N 1
ATOM 4043 C CA . ALA B 1 204 ? -5.594 22.562 7.598 1 98.56 204 ALA B CA 1
ATOM 4044 C C . ALA B 1 204 ? -6.895 22.156 8.289 1 98.56 204 ALA B C 1
ATOM 4046 O O . ALA B 1 204 ? -7.699 21.406 7.723 1 98.56 204 ALA B O 1
ATOM 4047 N N . ALA B 1 205 ? -7.047 22.625 9.516 1 98.62 205 ALA B N 1
ATOM 4048 C CA . ALA B 1 205 ? -8.266 22.344 10.266 1 98.62 205 ALA B CA 1
ATOM 4049 C C . ALA B 1 205 ? -9.5 22.875 9.547 1 98.62 205 ALA B C 1
ATOM 4051 O O . ALA B 1 205 ? -10.539 22.219 9.5 1 98.62 205 ALA B O 1
ATOM 4052 N N . GLN B 1 206 ? -9.359 24.047 9.016 1 98.38 206 GLN B N 1
ATOM 4053 C CA . GLN B 1 206 ? -10.461 24.625 8.25 1 98.38 206 GLN B CA 1
ATOM 4054 C C . GLN B 1 206 ? -10.797 23.781 7.027 1 98.38 206 GLN B C 1
ATOM 4056 O O . GLN B 1 206 ? -11.969 23.625 6.676 1 98.38 206 GLN B O 1
ATOM 4061 N N . ALA B 1 207 ? -9.789 23.281 6.344 1 98.69 207 ALA B N 1
ATOM 4062 C CA . ALA B 1 207 ? -10.016 22.406 5.199 1 98.69 207 ALA B CA 1
ATOM 4063 C C . ALA B 1 207 ? -10.82 21.172 5.602 1 98.69 207 ALA B C 1
ATOM 4065 O O . ALA B 1 207 ? -11.703 20.734 4.859 1 98.69 207 ALA B O 1
ATOM 4066 N N . ILE B 1 208 ? -10.523 20.562 6.785 1 98.75 208 ILE B N 1
ATOM 4067 C CA . ILE B 1 208 ? -11.258 19.422 7.289 1 98.75 208 ILE B CA 1
ATOM 4068 C C . ILE B 1 208 ? -12.727 19.781 7.484 1 98.75 208 ILE B C 1
ATOM 4070 O O . ILE B 1 208 ? -13.625 19.047 7.07 1 98.75 208 ILE B O 1
ATOM 4074 N N . TRP B 1 209 ? -12.977 20.938 8.117 1 98.38 209 TRP B N 1
ATOM 4075 C CA . TRP B 1 209 ? -14.336 21.406 8.336 1 98.38 209 TRP B CA 1
ATOM 4076 C C . TRP B 1 209 ? -15.078 21.562 7.008 1 98.38 209 TRP B C 1
ATOM 4078 O O . TRP B 1 209 ? -16.188 21.047 6.852 1 98.38 209 TRP B O 1
ATOM 4088 N N . GLN B 1 210 ? -14.445 22.219 6.055 1 98.12 210 GLN B N 1
ATOM 4089 C CA . GLN B 1 210 ? -15.07 22.453 4.758 1 98.12 210 GLN B CA 1
ATOM 4090 C C . GLN B 1 210 ? -15.359 21.141 4.035 1 98.12 210 GLN B C 1
ATOM 4092 O O . GLN B 1 210 ? -16.406 21 3.404 1 98.12 210 GLN B O 1
ATOM 4097 N N . ALA B 1 211 ? -14.422 20.203 4.102 1 98 211 ALA B N 1
ATOM 4098 C CA . ALA B 1 211 ? -14.641 18.891 3.51 1 98 211 ALA B CA 1
ATOM 4099 C C . ALA B 1 211 ? -15.836 18.188 4.148 1 98 211 ALA B C 1
ATOM 4101 O O . ALA B 1 211 ? -16.594 17.484 3.467 1 98 211 ALA B O 1
ATOM 4102 N N . SER B 1 212 ? -16.031 18.344 5.445 1 97.38 212 SER B N 1
ATOM 4103 C CA . SER B 1 212 ? -17.125 17.703 6.176 1 97.38 212 SER B CA 1
ATOM 4104 C C . SER B 1 212 ? -18.469 18.297 5.789 1 97.38 212 SER B C 1
ATOM 4106 O O . SER B 1 212 ? -19.5 17.609 5.891 1 97.38 212 SER B O 1
ATOM 4108 N N . GLN B 1 213 ? -18.469 19.547 5.363 1 95.19 213 GLN B N 1
ATOM 4109 C CA . GLN B 1 213 ? -19.703 20.25 5.094 1 95.19 213 GLN B CA 1
ATOM 4110 C C . GLN B 1 213 ? -20.156 20.062 3.648 1 95.19 213 GLN B C 1
ATOM 4112 O O . GLN B 1 213 ? -21.344 20.219 3.332 1 95.19 213 GLN B O 1
ATOM 4117 N N . HIS B 1 214 ? -19.234 19.734 2.799 1 91.5 214 HIS B N 1
ATOM 4118 C CA . HIS B 1 214 ? -19.531 19.719 1.37 1 91.5 214 HIS B CA 1
ATOM 4119 C C . HIS B 1 214 ? -20 18.344 0.919 1 91.5 214 HIS B C 1
ATOM 4121 O O . HIS B 1 214 ? -19.797 17.344 1.618 1 91.5 214 HIS B O 1
ATOM 4127 N N . ASN B 1 215 ? -20.578 18.297 -0.254 1 90.31 215 ASN B N 1
ATOM 4128 C CA . ASN B 1 215 ? -21.172 17.062 -0.777 1 90.31 215 ASN B CA 1
ATOM 4129 C C . ASN B 1 215 ? -20.188 16.312 -1.676 1 90.31 215 ASN B C 1
ATOM 4131 O O . ASN B 1 215 ? -20.578 15.367 -2.355 1 90.31 215 ASN B O 1
ATOM 4135 N N . ALA B 1 216 ? -18.984 16.828 -1.623 1 83.56 216 ALA B N 1
ATOM 4136 C CA . ALA B 1 216 ? -17.969 16.078 -2.355 1 83.56 216 ALA B CA 1
ATOM 4137 C C . ALA B 1 216 ? -17.812 14.664 -1.808 1 83.56 216 ALA B C 1
ATOM 4139 O O . ALA B 1 216 ? -17.875 14.453 -0.593 1 83.56 216 ALA B O 1
ATOM 4140 N N . LYS B 1 217 ? -17.891 13.672 -2.744 1 86.25 217 LYS B N 1
ATOM 4141 C CA . LYS B 1 217 ? -17.781 12.289 -2.285 1 86.25 217 LYS B CA 1
ATOM 4142 C C . LYS B 1 217 ? -16.547 11.617 -2.881 1 86.25 217 LYS B C 1
ATOM 4144 O O . LYS B 1 217 ? -16.219 11.82 -4.051 1 86.25 217 LYS B O 1
ATOM 4149 N N . SER B 1 218 ? -15.867 10.859 -1.981 1 89.69 218 SER B N 1
ATOM 4150 C CA . SER B 1 218 ? -14.797 9.938 -2.35 1 89.69 218 SER B CA 1
ATOM 4151 C C . SER B 1 218 ? -13.727 10.641 -3.188 1 89.69 218 SER B C 1
ATOM 4153 O O . SER B 1 218 ? -13.359 10.156 -4.258 1 89.69 218 SER B O 1
ATOM 4155 N N . LEU B 1 219 ? -13.125 11.727 -2.643 1 92.69 219 LEU B N 1
ATOM 4156 C CA . LEU B 1 219 ? -12.141 12.555 -3.318 1 92.69 219 LEU B CA 1
ATOM 4157 C C . LEU B 1 219 ? -10.789 12.477 -2.617 1 92.69 219 LEU B C 1
ATOM 4159 O O . LEU B 1 219 ? -10.719 12.125 -1.437 1 92.69 219 LEU B O 1
ATOM 4163 N N . VAL B 1 220 ? -9.781 12.711 -3.406 1 97.38 220 VAL B N 1
ATOM 4164 C CA . VAL B 1 220 ? -8.445 13.039 -2.916 1 97.38 220 VAL B CA 1
ATOM 4165 C C . VAL B 1 220 ? -8.109 14.492 -3.264 1 97.38 220 VAL B C 1
ATOM 4167 O O . VAL B 1 220 ? -8.164 14.883 -4.43 1 97.38 220 VAL B O 1
ATOM 4170 N N . LEU B 1 221 ? -7.75 15.32 -2.248 1 98.38 221 LEU B N 1
ATOM 4171 C CA . LEU B 1 221 ? -7.539 16.75 -2.479 1 98.38 221 LEU B CA 1
ATOM 4172 C C . LEU B 1 221 ? -6.211 17.203 -1.88 1 98.38 221 LEU B C 1
ATOM 4174 O O . LEU B 1 221 ? -5.855 16.797 -0.77 1 98.38 221 LEU B O 1
ATOM 4178 N N . ASN B 1 222 ? -5.523 18 -2.635 1 98.62 222 ASN B N 1
ATOM 4179 C CA . ASN B 1 222 ? -4.387 18.734 -2.092 1 98.62 222 ASN B CA 1
ATOM 4180 C C . ASN B 1 222 ? -4.84 19.891 -1.198 1 98.62 222 ASN B C 1
ATOM 4182 O O . ASN B 1 222 ? -5.684 20.703 -1.598 1 98.62 222 ASN B O 1
ATOM 4186 N N . VAL B 1 223 ? -4.332 19.922 -0.013 1 98.75 223 VAL B N 1
ATOM 4187 C CA . VAL B 1 223 ? -4.535 21.062 0.878 1 98.75 223 VAL B CA 1
ATOM 4188 C C . VAL B 1 223 ? -3.238 21.859 0.999 1 98.75 223 VAL B C 1
ATOM 4190 O O . VAL B 1 223 ? -2.387 21.547 1.837 1 98.75 223 VAL B O 1
ATOM 4193 N N . LYS B 1 224 ? -3.123 22.875 0.229 1 98.06 224 LYS B N 1
ATOM 4194 C CA . LYS B 1 224 ? -1.877 23.625 0.099 1 98.06 224 LYS B CA 1
ATOM 4195 C C . LYS B 1 224 ? -1.801 24.75 1.128 1 98.06 224 LYS B C 1
ATOM 4197 O O . LYS B 1 224 ? -2.812 25.125 1.729 1 98.06 224 LYS B O 1
ATOM 4202 N N . GLY B 1 225 ? -0.636 25.266 1.363 1 96.75 225 GLY B N 1
ATOM 4203 C CA . GLY B 1 225 ? -0.437 26.484 2.127 1 96.75 225 GLY B CA 1
ATOM 4204 C C . GLY B 1 225 ? -0.476 27.734 1.271 1 96.75 225 GLY B C 1
ATOM 4205 O O . GLY B 1 225 ? -0.772 27.672 0.076 1 96.75 225 GLY B O 1
ATOM 4206 N N . SER B 1 226 ? -0.281 28.891 1.874 1 93 226 SER B N 1
ATOM 4207 C CA . SER B 1 226 ? -0.432 30.172 1.186 1 93 226 SER B CA 1
ATOM 4208 C C . SER B 1 226 ? 0.846 30.547 0.448 1 93 226 SER B C 1
ATOM 4210 O O . SER B 1 226 ? 0.805 31.312 -0.52 1 93 226 SER B O 1
ATOM 4212 N N . GLU B 1 227 ? 2 29.984 0.938 1 92.12 227 GLU B N 1
ATOM 4213 C CA . GLU B 1 227 ? 3.281 30.453 0.429 1 92.12 227 GLU B CA 1
ATOM 4214 C C . GLU B 1 227 ? 4.309 29.328 0.381 1 92.12 227 GLU B C 1
ATOM 4216 O O . GLU B 1 227 ? 4.191 28.344 1.109 1 92.12 227 GLU B O 1
ATOM 4221 N N . THR B 1 228 ? 5.238 29.516 -0.571 1 96.06 228 THR B N 1
ATOM 4222 C CA . THR B 1 228 ? 6.445 28.688 -0.596 1 96.06 228 THR B CA 1
ATOM 4223 C C . THR B 1 228 ? 7.645 29.484 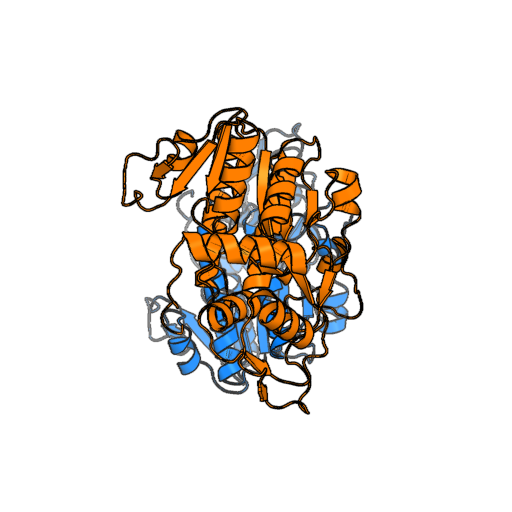-0.077 1 96.06 228 THR B C 1
ATOM 4225 O O . THR B 1 228 ? 7.785 30.672 -0.376 1 96.06 228 THR B O 1
ATOM 4228 N N . LEU B 1 229 ? 8.398 28.844 0.744 1 96.5 229 LEU B N 1
ATOM 4229 C CA . LEU B 1 229 ? 9.547 29.5 1.363 1 96.5 229 LEU B CA 1
ATOM 4230 C C . LEU B 1 229 ? 10.758 28.562 1.388 1 96.5 229 LEU B C 1
ATOM 4232 O O . LEU B 1 229 ? 10.609 27.344 1.454 1 96.5 229 LEU B O 1
ATOM 4236 N N . THR B 1 230 ? 11.93 29.203 1.292 1 95.12 230 THR B N 1
ATOM 4237 C CA . THR B 1 230 ? 13.156 28.453 1.545 1 95.12 230 THR B CA 1
ATOM 4238 C C . THR B 1 230 ? 13.383 28.281 3.043 1 95.12 230 THR B C 1
ATOM 4240 O O . THR B 1 230 ? 12.789 29 3.854 1 95.12 230 THR B O 1
ATOM 4243 N N . ASN B 1 231 ? 14.25 27.312 3.346 1 93.81 231 ASN B N 1
ATOM 4244 C CA . ASN B 1 231 ? 14.578 27.109 4.754 1 93.81 231 ASN B CA 1
ATOM 4245 C C . ASN B 1 231 ? 15.156 28.375 5.375 1 93.81 231 ASN B C 1
ATOM 4247 O O . ASN B 1 231 ? 14.898 28.688 6.543 1 93.81 231 ASN B O 1
ATOM 4251 N N . LEU B 1 232 ? 15.922 29.078 4.586 1 94.5 232 LEU B N 1
ATOM 4252 C CA . LEU B 1 232 ? 16.531 30.312 5.07 1 94.5 232 LEU B CA 1
ATOM 4253 C C . LEU B 1 232 ? 15.461 31.375 5.336 1 94.5 232 LEU B C 1
ATOM 4255 O O . LEU B 1 232 ? 15.5 32.062 6.367 1 94.5 232 LEU B O 1
ATOM 4259 N N . GLU B 1 233 ? 14.578 31.547 4.434 1 96.19 233 GLU B N 1
ATOM 4260 C CA . GLU B 1 233 ? 13.492 32.5 4.617 1 96.19 233 GLU B CA 1
ATOM 4261 C C . GLU B 1 233 ? 12.656 32.156 5.848 1 96.19 233 GLU B C 1
ATOM 4263 O O . GLU B 1 233 ? 12.227 33.062 6.578 1 96.19 233 GLU B O 1
ATOM 4268 N N . VAL B 1 234 ? 12.43 30.844 6.055 1 96.44 234 VAL B N 1
ATOM 4269 C CA . VAL B 1 234 ? 11.703 30.391 7.23 1 96.44 234 VAL B CA 1
ATOM 4270 C C . VAL B 1 234 ? 12.445 30.812 8.5 1 96.44 234 VAL B C 1
ATOM 4272 O O . VAL B 1 234 ? 11.852 31.422 9.398 1 96.44 234 VAL B O 1
ATOM 4275 N N . ALA B 1 235 ? 13.703 30.547 8.523 1 96.31 235 ALA B N 1
ATOM 4276 C CA . ALA B 1 235 ? 14.531 30.875 9.68 1 96.31 235 ALA B CA 1
ATOM 4277 C C . ALA B 1 235 ? 14.539 32.375 9.945 1 96.31 235 ALA B C 1
ATOM 4279 O O . ALA B 1 235 ? 14.367 32.812 11.086 1 96.31 235 ALA B O 1
ATOM 4280 N N . GLU B 1 236 ? 14.711 33.125 8.93 1 97.06 236 GLU B N 1
ATOM 4281 C CA . GLU B 1 236 ? 14.781 34.594 9.047 1 97.06 236 GLU B CA 1
ATOM 4282 C C . GLU B 1 236 ? 13.461 35.156 9.555 1 97.06 236 GLU B C 1
ATOM 4284 O O . GLU B 1 236 ? 13.453 36.062 10.406 1 97.06 236 GLU B O 1
ATOM 4289 N N . THR B 1 237 ? 12.391 34.688 9 1 97.56 237 THR B N 1
ATOM 4290 C CA . THR B 1 237 ? 11.078 35.188 9.398 1 97.56 237 THR B CA 1
ATOM 4291 C C . THR B 1 237 ? 10.789 34.844 10.859 1 97.56 237 THR B C 1
ATOM 4293 O O . THR B 1 237 ? 10.281 35.688 11.609 1 97.56 237 THR B O 1
ATOM 4296 N N . ILE B 1 238 ? 11.109 33.594 11.25 1 97.31 238 ILE B N 1
ATOM 4297 C CA . ILE B 1 238 ? 10.891 33.188 12.625 1 97.31 238 ILE B CA 1
ATOM 4298 C C . ILE B 1 238 ? 11.719 34.062 13.57 1 97.31 238 ILE B C 1
ATOM 4300 O O . ILE B 1 238 ? 11.195 34.562 14.57 1 97.31 238 ILE B O 1
ATOM 4304 N N . ASN B 1 239 ? 12.992 34.219 13.227 1 97.69 239 ASN B N 1
ATOM 4305 C CA . ASN B 1 239 ? 13.859 35.062 14.07 1 97.69 239 ASN B CA 1
ATOM 4306 C C . ASN B 1 239 ? 13.305 36.469 14.242 1 97.69 239 ASN B C 1
ATOM 4308 O O . ASN B 1 239 ? 13.297 37 15.359 1 97.69 239 ASN B O 1
ATOM 4312 N N . ARG B 1 240 ? 12.922 37 13.203 1 97.62 240 ARG B N 1
ATOM 4313 C CA . ARG B 1 240 ? 12.398 38.375 13.203 1 97.62 240 ARG B CA 1
ATOM 4314 C C . ARG B 1 240 ? 11.133 38.469 14.047 1 97.62 240 ARG B C 1
ATOM 4316 O O . ARG B 1 240 ? 11.039 39.312 14.93 1 97.62 240 ARG B O 1
ATOM 4323 N N . LEU B 1 241 ? 10.18 37.625 13.836 1 97.12 241 LEU B N 1
ATOM 4324 C CA . LEU B 1 241 ? 8.859 37.75 14.438 1 97.12 241 LEU B CA 1
ATOM 4325 C C . LEU B 1 241 ? 8.891 37.312 15.898 1 97.12 241 LEU B C 1
ATOM 4327 O O . LEU B 1 241 ? 8.086 37.781 16.703 1 97.12 241 LEU B O 1
ATOM 4331 N N . PHE B 1 242 ? 9.828 36.406 16.219 1 96.38 242 PHE B N 1
ATOM 4332 C CA . PHE B 1 242 ? 9.953 35.969 17.609 1 96.38 242 PHE B CA 1
ATOM 4333 C C . PHE B 1 242 ? 10.914 36.844 18.375 1 96.38 242 PHE B C 1
ATOM 4335 O O . PHE B 1 242 ? 11.164 36.625 19.562 1 96.38 242 PHE B O 1
ATOM 4342 N N . ASP B 1 243 ? 11.453 37.875 17.672 1 96.5 243 ASP B N 1
ATOM 4343 C CA . ASP B 1 243 ? 12.406 38.812 18.25 1 96.5 243 ASP B CA 1
ATOM 4344 C C . ASP B 1 243 ? 13.602 38.094 18.859 1 96.5 243 ASP B C 1
ATOM 4346 O O . ASP B 1 243 ? 13.984 38.375 20 1 96.5 243 ASP B O 1
ATOM 4350 N N . ASN B 1 244 ? 13.984 37.062 18.188 1 96.62 244 ASN B N 1
ATOM 4351 C CA . ASN B 1 244 ? 15.203 36.344 18.562 1 96.62 244 ASN B CA 1
ATOM 4352 C C . ASN B 1 244 ? 16.453 37.094 18.094 1 96.62 244 ASN B C 1
ATOM 4354 O O . ASN B 1 244 ? 16.656 37.281 16.906 1 96.62 244 ASN B O 1
ATOM 4358 N N . GLN B 1 245 ? 17.328 37.406 18.953 1 95.62 245 GLN B N 1
ATOM 4359 C CA . GLN B 1 245 ? 18.469 38.281 18.672 1 95.62 245 GLN B CA 1
ATOM 4360 C C . GLN B 1 245 ? 19.672 37.438 18.203 1 95.62 245 GLN B C 1
ATOM 4362 O O . GLN B 1 245 ? 20.656 38 17.734 1 95.62 245 GLN B O 1
ATOM 4367 N N . GLU B 1 246 ? 19.547 36.156 18.297 1 96.5 246 GLU B N 1
ATOM 4368 C CA . GLU B 1 246 ? 20.641 35.312 17.859 1 96.5 246 GLU B CA 1
ATOM 4369 C C . GLU B 1 246 ? 20.734 35.25 16.328 1 96.5 246 GLU B C 1
ATOM 4371 O O . GLU B 1 246 ? 19.719 35.219 15.641 1 96.5 246 GLU B O 1
ATOM 4376 N N . PRO B 1 247 ? 21.938 35.25 15.812 1 95.56 247 PRO B N 1
ATOM 4377 C CA . PRO B 1 247 ? 22.078 35.156 14.359 1 95.56 247 PRO B CA 1
ATOM 4378 C C . PRO B 1 247 ? 21.703 33.781 13.812 1 95.56 247 PRO B C 1
ATOM 4380 O O . PRO B 1 247 ? 21.766 32.781 14.531 1 95.56 247 PRO B O 1
ATOM 4383 N N . ILE B 1 248 ? 21.344 33.75 12.539 1 96.12 248 ILE B N 1
ATOM 4384 C CA . ILE B 1 248 ? 21.156 32.5 11.836 1 96.12 248 ILE B CA 1
ATOM 4385 C C . ILE B 1 248 ? 22.516 31.906 11.445 1 96.12 248 ILE B C 1
ATOM 4387 O O . ILE B 1 248 ? 23.312 32.594 10.789 1 96.12 248 ILE B O 1
ATOM 4391 N N . LYS B 1 249 ? 22.766 30.75 11.852 1 96.31 249 LYS B N 1
ATOM 4392 C CA . LYS B 1 249 ? 24 30.047 11.484 1 96.31 249 LYS B CA 1
ATOM 4393 C C . LYS B 1 249 ? 23.812 29.266 10.188 1 96.31 249 LYS B C 1
ATOM 4395 O O . LYS B 1 249 ? 22.812 28.578 10.008 1 96.31 249 LYS B O 1
ATOM 4400 N N . ARG B 1 250 ? 24.781 29.5 9.289 1 93.94 250 ARG B N 1
ATOM 4401 C CA . ARG B 1 250 ? 24.781 28.75 8.031 1 93.94 250 ARG B CA 1
ATOM 4402 C C . ARG B 1 250 ? 25.844 27.672 8.039 1 93.94 250 ARG B C 1
ATOM 4404 O O . ARG B 1 250 ? 27.016 27.938 8.328 1 93.94 250 ARG B O 1
ATOM 4411 N N . LYS B 1 251 ? 25.375 26.469 7.859 1 92.94 251 LYS B N 1
ATOM 4412 C CA . LYS B 1 251 ? 26.312 25.359 7.777 1 92.94 251 LYS B CA 1
ATOM 4413 C C . LYS B 1 251 ? 26.266 24.703 6.398 1 92.94 251 LYS B C 1
ATOM 4415 O O . LYS B 1 251 ? 25.188 24.438 5.863 1 92.94 251 LYS B O 1
ATOM 4420 N N . ASP B 1 252 ? 27.422 24.453 5.746 1 91.44 252 ASP B N 1
ATOM 4421 C CA . ASP B 1 252 ? 27.562 23.766 4.465 1 91.44 252 ASP B CA 1
ATOM 4422 C C . ASP B 1 252 ? 26.766 24.469 3.373 1 91.44 252 ASP B C 1
ATOM 4424 O O . ASP B 1 252 ? 25.969 23.828 2.676 1 91.44 252 ASP B O 1
ATOM 4428 N N . GLU B 1 253 ? 27 25.75 3.254 1 89.75 253 GLU B N 1
ATOM 4429 C CA . GLU B 1 253 ? 26.188 26.578 2.373 1 89.75 253 GLU B CA 1
ATOM 4430 C C . GLU B 1 253 ? 26.453 26.266 0.905 1 89.75 253 GLU B C 1
ATOM 4432 O O . GLU B 1 253 ? 25.656 26.609 0.032 1 89.75 253 GLU B O 1
ATOM 4437 N N . ASP B 1 254 ? 27.578 25.531 0.703 1 89.06 254 ASP B N 1
ATOM 4438 C CA . ASP B 1 254 ? 27.953 25.219 -0.671 1 89.06 254 ASP B CA 1
ATOM 4439 C C . ASP B 1 254 ? 27.453 23.844 -1.08 1 89.06 254 ASP B C 1
ATOM 4441 O O . ASP B 1 254 ? 27.625 23.422 -2.23 1 89.06 254 ASP B O 1
ATOM 4445 N N . VAL B 1 255 ? 26.828 23.25 -0.146 1 88.44 255 VAL B N 1
ATOM 4446 C CA . VAL B 1 255 ? 26.312 21.922 -0.411 1 88.44 255 VAL B CA 1
ATOM 4447 C C . VAL B 1 255 ? 24.828 22.016 -0.782 1 88.44 255 VAL B C 1
ATOM 4449 O O . VAL B 1 255 ? 24.062 22.734 -0.134 1 88.44 255 VAL B O 1
ATOM 4452 N N . SER B 1 256 ? 24.516 21.359 -1.94 1 84.38 256 SER B N 1
ATOM 4453 C CA . SER B 1 256 ? 23.125 21.344 -2.365 1 84.38 256 SER B CA 1
ATOM 4454 C C . SER B 1 256 ? 22.219 20.781 -1.277 1 84.38 256 SER B C 1
ATOM 4456 O O . SER B 1 256 ? 22.641 19.938 -0.488 1 84.38 256 SER B O 1
ATOM 4458 N N . ASP B 1 257 ? 20.969 21.281 -1.271 1 82.25 257 ASP B N 1
ATOM 4459 C CA . ASP B 1 257 ? 19.984 20.797 -0.296 1 82.25 257 ASP B CA 1
ATOM 4460 C C . ASP B 1 257 ? 19.719 19.312 -0.478 1 82.25 257 ASP B C 1
ATOM 4462 O O . ASP B 1 257 ? 19.719 18.812 -1.603 1 82.25 257 ASP B O 1
ATOM 4466 N N . PHE B 1 258 ? 19.484 18.703 0.695 1 75.56 258 PHE B N 1
ATOM 4467 C CA . PHE B 1 258 ? 19.141 17.281 0.678 1 75.56 258 PHE B CA 1
ATOM 4468 C C . PHE B 1 258 ? 17.688 17.078 0.26 1 75.56 258 PHE B C 1
ATOM 4470 O O . PHE B 1 258 ? 17.297 15.969 -0.096 1 75.56 258 PHE B O 1
ATOM 4477 N N . PHE B 1 259 ? 16.969 18.188 0.213 1 80.31 259 PHE B N 1
ATOM 4478 C CA . PHE B 1 259 ? 15.547 18.094 -0.101 1 80.31 259 PHE B CA 1
ATOM 4479 C C . PHE B 1 259 ? 15.258 18.703 -1.468 1 80.31 259 PHE B C 1
ATOM 4481 O O . PHE B 1 259 ? 15.977 19.594 -1.929 1 80.31 259 PHE B O 1
ATOM 4488 N N . ALA B 1 260 ? 14.266 18.219 -2.141 1 87.5 260 ALA B N 1
ATOM 4489 C CA . ALA B 1 260 ? 13.742 18.766 -3.387 1 87.5 260 ALA B CA 1
ATOM 4490 C C . ALA B 1 260 ? 12.602 19.75 -3.119 1 87.5 260 ALA B C 1
ATOM 4492 O O . ALA B 1 260 ? 12.016 19.734 -2.033 1 87.5 260 ALA B O 1
ATOM 4493 N N . PRO B 1 261 ? 12.43 20.703 -4.055 1 94.06 261 PRO B N 1
ATOM 4494 C CA . PRO B 1 261 ? 11.258 21.562 -3.896 1 94.06 261 PRO B CA 1
ATOM 4495 C C . PRO B 1 261 ? 9.953 20.781 -3.76 1 94.06 261 PRO B C 1
ATOM 4497 O O . PRO B 1 261 ? 9.805 19.719 -4.375 1 94.06 261 PRO B O 1
ATOM 4500 N N . SER B 1 262 ? 9.055 21.266 -2.955 1 96 262 SER B N 1
ATOM 4501 C CA . SER B 1 262 ? 7.816 20.547 -2.682 1 96 262 SER B CA 1
ATOM 4502 C C . SER B 1 262 ? 6.656 21.5 -2.467 1 96 262 SER B C 1
ATOM 4504 O O . SER B 1 262 ? 6.562 22.141 -1.418 1 96 262 SER B O 1
ATOM 4506 N N . TYR B 1 263 ? 5.793 21.641 -3.418 1 97.69 263 TYR B N 1
ATOM 4507 C CA . TYR B 1 263 ? 4.574 22.422 -3.316 1 97.69 263 TYR B CA 1
ATOM 4508 C C . TYR B 1 263 ? 3.502 21.906 -4.262 1 97.69 263 TYR B C 1
ATOM 4510 O O . TYR B 1 263 ? 3.809 21.203 -5.23 1 97.69 263 TYR B O 1
ATOM 4518 N N . MET B 1 264 ? 2.258 22.188 -3.871 1 98.19 264 MET B N 1
ATOM 4519 C CA . MET B 1 264 ? 1.146 21.516 -4.547 1 98.19 264 MET B CA 1
ATOM 4520 C C . MET B 1 264 ? 0.217 22.547 -5.195 1 98.19 264 MET B C 1
ATOM 4522 O O . MET B 1 264 ? 0.209 23.719 -4.812 1 98.19 264 MET B O 1
ATOM 4526 N N . ASP B 1 265 ? -0.505 22.078 -6.227 1 98.25 265 ASP B N 1
ATOM 4527 C CA . ASP B 1 265 ? -1.627 22.828 -6.785 1 98.25 265 ASP B CA 1
ATOM 4528 C C . ASP B 1 265 ? -2.887 22.625 -5.945 1 98.25 265 ASP B C 1
ATOM 4530 O O . ASP B 1 265 ? -3.244 21.5 -5.602 1 98.25 265 ASP B O 1
ATOM 4534 N N . GLY B 1 266 ? -3.551 23.719 -5.547 1 97.75 266 GLY B N 1
ATOM 4535 C CA . GLY B 1 266 ? -4.703 23.656 -4.66 1 97.75 266 GLY B CA 1
ATOM 4536 C C . GLY B 1 266 ? -6.02 23.906 -5.375 1 97.75 266 GLY B C 1
ATOM 4537 O O . GLY B 1 266 ? -7.051 24.109 -4.73 1 97.75 266 GLY B O 1
ATOM 4538 N N . THR B 1 267 ? -6.117 23.844 -6.691 1 97.94 267 THR B N 1
ATOM 4539 C CA . THR B 1 267 ? -7.285 24.219 -7.484 1 97.94 267 THR B CA 1
ATOM 4540 C C . THR B 1 267 ? -8.469 23.297 -7.16 1 97.94 267 THR B C 1
ATOM 4542 O O . THR B 1 267 ? -9.586 23.781 -6.969 1 97.94 267 THR B O 1
ATOM 4545 N N . ARG B 1 268 ? -8.289 22.031 -7.102 1 97.56 268 ARG B N 1
ATOM 4546 C CA . ARG B 1 268 ? -9.375 21.094 -6.855 1 97.56 268 ARG B CA 1
ATOM 4547 C C . ARG B 1 268 ? -10.016 21.328 -5.492 1 97.56 268 ARG B C 1
ATOM 4549 O O . ARG B 1 268 ? -11.242 21.281 -5.355 1 97.56 268 ARG B O 1
ATOM 4556 N N . ALA B 1 269 ? -9.172 21.547 -4.461 1 98.19 269 ALA B N 1
ATOM 4557 C CA . ALA B 1 269 ? -9.719 21.828 -3.133 1 98.19 269 ALA B CA 1
ATOM 4558 C C . ALA B 1 269 ? -10.562 23.094 -3.145 1 98.19 269 ALA B C 1
ATOM 4560 O O . ALA B 1 269 ? -11.602 23.172 -2.48 1 98.19 269 ALA B O 1
ATOM 4561 N N . GLU B 1 270 ? -10.086 24.125 -3.861 1 97.75 270 GLU B N 1
ATOM 4562 C CA . GLU B 1 270 ? -10.852 25.359 -3.988 1 97.75 270 GLU B CA 1
ATOM 4563 C C . GLU B 1 270 ? -12.195 25.125 -4.664 1 97.75 270 GLU B C 1
ATOM 4565 O O . GLU B 1 270 ? -13.227 25.609 -4.195 1 97.75 270 GLU B O 1
ATOM 4570 N N . GLU B 1 271 ? -12.195 24.359 -5.691 1 97.5 271 GLU B N 1
ATOM 4571 C CA . GLU B 1 271 ? -13.398 24.125 -6.488 1 97.5 271 GLU B CA 1
ATOM 4572 C C . GLU B 1 271 ? -14.367 23.188 -5.773 1 97.5 271 GLU B C 1
ATOM 4574 O O . GLU B 1 271 ? -15.578 23.391 -5.809 1 97.5 271 GLU B O 1
ATOM 4579 N N . GLU B 1 272 ? -13.836 22.141 -5.117 1 97.38 272 GLU B N 1
ATOM 4580 C CA . GLU B 1 272 ? -14.672 21.062 -4.605 1 97.38 272 GLU B CA 1
ATOM 4581 C C . GLU B 1 272 ? -15.188 21.375 -3.203 1 97.38 272 GLU B C 1
ATOM 4583 O O . GLU B 1 272 ? -16.328 21.078 -2.875 1 97.38 272 GLU B O 1
ATOM 4588 N N . ILE B 1 273 ? -14.312 21.969 -2.354 1 97.62 273 ILE B N 1
ATOM 4589 C CA . ILE B 1 273 ? -14.734 22.125 -0.965 1 97.62 273 ILE B CA 1
ATOM 4590 C C . ILE B 1 273 ? -14.539 23.578 -0.528 1 97.62 273 ILE B C 1
ATOM 4592 O O . ILE B 1 273 ? -14.531 23.875 0.669 1 97.62 273 ILE B O 1
ATOM 4596 N N . ALA B 1 274 ? -14.203 24.531 -1.444 1 97.38 274 ALA B N 1
ATOM 4597 C CA . ALA B 1 274 ? -14.078 25.953 -1.19 1 97.38 274 ALA B CA 1
ATOM 4598 C C . ALA B 1 274 ? -12.953 26.234 -0.2 1 97.38 274 ALA B C 1
ATOM 4600 O O . ALA B 1 274 ? -13.125 27.016 0.738 1 97.38 274 ALA B O 1
ATOM 4601 N N . TYR B 1 275 ? -11.883 25.578 -0.396 1 98.06 275 TYR B N 1
ATOM 4602 C CA . TYR B 1 275 ? -10.742 25.812 0.478 1 98.06 275 TYR B CA 1
ATOM 4603 C C . TYR B 1 275 ? -9.68 26.641 -0.227 1 98.06 275 TYR B C 1
ATOM 4605 O O . TYR B 1 275 ? -9.273 26.328 -1.349 1 98.06 275 TYR B O 1
ATOM 4613 N N . THR B 1 276 ? -9.266 27.672 0.433 1 97.5 276 THR B N 1
ATOM 4614 C CA . THR B 1 276 ? -8.047 28.438 0.174 1 97.5 276 THR B CA 1
ATOM 4615 C C . THR B 1 276 ? -7.352 28.797 1.481 1 97.5 276 THR B C 1
ATOM 4617 O O . THR B 1 276 ? -8.008 29.109 2.477 1 97.5 276 THR B O 1
ATOM 4620 N N . PRO B 1 277 ? -6.055 28.672 1.488 1 97.56 277 PRO B N 1
ATOM 4621 C CA . PRO B 1 277 ? -5.383 29.062 2.732 1 97.56 277 PRO B CA 1
ATOM 4622 C C . PRO B 1 277 ? -5.664 30.5 3.129 1 97.56 277 PRO B C 1
ATOM 4624 O O . PRO B 1 277 ? -5.738 31.375 2.266 1 97.56 277 PRO B O 1
ATOM 4627 N N . ASN B 1 278 ? -5.82 30.719 4.395 1 96.56 278 ASN B N 1
ATOM 4628 C CA . ASN B 1 278 ? -6.223 32.031 4.875 1 96.56 278 ASN B CA 1
ATOM 4629 C C . ASN B 1 278 ? -5.062 32.781 5.543 1 96.56 278 ASN B C 1
ATOM 4631 O O . ASN B 1 278 ? -5.078 34 5.652 1 96.56 278 ASN B O 1
ATOM 4635 N N . TYR B 1 279 ? -4.051 32.094 5.984 1 97.31 279 TYR B N 1
ATOM 4636 C CA . TYR B 1 279 ? -2.986 32.688 6.773 1 97.31 279 TYR B CA 1
ATOM 4637 C C . TYR B 1 279 ? -1.7 32.812 5.961 1 97.31 279 TYR B C 1
ATOM 4639 O O . TYR B 1 279 ? -1.239 31.812 5.387 1 97.31 279 TYR B O 1
ATOM 4647 N N . GLN B 1 280 ? -1.145 33.969 5.988 1 96.62 280 GLN B N 1
ATOM 4648 C CA . GLN B 1 280 ? 0.247 34.094 5.57 1 96.62 280 GLN B CA 1
ATOM 4649 C C . GLN B 1 280 ? 1.195 33.562 6.637 1 96.62 280 GLN B C 1
ATOM 4651 O O . GLN B 1 280 ? 0.828 33.469 7.809 1 96.62 280 GLN B O 1
ATOM 4656 N N . PHE B 1 281 ? 2.412 33.25 6.18 1 97.25 281 PHE B N 1
ATOM 4657 C CA . PHE B 1 281 ? 3.389 32.656 7.078 1 97.25 281 PHE B CA 1
ATOM 4658 C C . PHE B 1 281 ? 3.629 33.531 8.289 1 97.25 281 PHE B C 1
ATOM 4660 O O . PHE B 1 281 ? 3.621 33.062 9.43 1 97.25 281 PHE B O 1
ATOM 4667 N N . SER B 1 282 ? 3.777 34.812 8.086 1 97.25 282 SER B N 1
ATOM 4668 C CA . SER B 1 282 ? 4.074 35.75 9.156 1 97.25 282 SER B CA 1
ATOM 4669 C C . SER B 1 282 ? 2.91 35.875 10.141 1 97.25 282 SER B C 1
ATOM 4671 O O . SER B 1 282 ? 3.117 35.938 11.352 1 97.25 282 SER B O 1
ATOM 4673 N N . GLU B 1 283 ? 1.651 35.875 9.625 1 97.5 283 GLU B N 1
ATOM 4674 C CA . GLU B 1 283 ? 0.467 35.969 10.477 1 97.5 283 GLU B CA 1
ATOM 4675 C C . GLU B 1 283 ? 0.342 34.719 11.352 1 97.5 283 GLU B C 1
ATOM 4677 O O . GLU B 1 283 ? 0.008 34.812 12.531 1 97.5 283 GLU B O 1
ATOM 4682 N N . ALA B 1 284 ? 0.569 33.594 10.719 1 97.5 284 ALA B N 1
ATOM 4683 C CA . ALA B 1 284 ? 0.53 32.312 11.453 1 97.5 284 ALA B CA 1
ATOM 4684 C C . ALA B 1 284 ? 1.548 32.312 12.586 1 97.5 284 ALA B C 1
ATOM 4686 O O . ALA B 1 284 ? 1.232 31.922 13.711 1 97.5 284 ALA B O 1
ATOM 4687 N N . LEU B 1 285 ? 2.766 32.844 12.297 1 96.94 285 LEU B N 1
ATOM 4688 C CA . LEU B 1 285 ? 3.836 32.844 13.289 1 96.94 285 LEU B CA 1
ATOM 4689 C C . LEU B 1 285 ? 3.488 33.719 14.469 1 96.94 285 LEU B C 1
ATOM 4691 O O . LEU B 1 285 ? 3.803 33.406 15.617 1 96.94 285 LEU B O 1
ATOM 4695 N N . GLN B 1 286 ? 2.869 34.812 14.203 1 96.69 286 GLN B N 1
ATOM 4696 C CA . GLN B 1 286 ? 2.459 35.719 15.273 1 96.69 286 GLN B CA 1
ATOM 4697 C C . GLN B 1 286 ? 1.465 35.031 16.203 1 96.69 286 GLN B C 1
ATOM 4699 O O . GLN B 1 286 ? 1.592 35.125 17.438 1 96.69 286 GLN B O 1
ATOM 4704 N N . GLU B 1 287 ? 0.497 34.375 15.617 1 96.06 287 GLU B N 1
ATOM 4705 C CA . GLU B 1 287 ? -0.484 33.656 16.422 1 96.06 287 GLU B CA 1
ATOM 4706 C C . GLU B 1 287 ? 0.177 32.531 17.219 1 96.06 287 GLU B C 1
ATOM 4708 O O . GLU B 1 287 ? -0.142 32.344 18.391 1 96.06 287 GLU B O 1
ATOM 4713 N N . ILE B 1 288 ? 1.064 31.859 16.578 1 95.56 288 ILE B N 1
ATOM 4714 C CA . ILE B 1 288 ? 1.732 30.719 17.203 1 95.56 288 ILE B CA 1
ATOM 4715 C C . ILE B 1 288 ? 2.58 31.203 18.375 1 95.56 288 ILE B C 1
ATOM 4717 O O . ILE B 1 288 ? 2.594 30.578 19.438 1 95.56 288 ILE B O 1
ATOM 4721 N N . TYR B 1 289 ? 3.281 32.312 18.203 1 94.12 289 TYR B N 1
ATOM 4722 C CA . TYR B 1 289 ? 4.09 32.875 19.281 1 94.12 289 TYR B CA 1
ATOM 4723 C C . TYR B 1 289 ? 3.238 33.156 20.5 1 94.12 289 TYR B C 1
ATOM 4725 O O . TYR B 1 289 ? 3.627 32.844 21.625 1 94.12 289 TYR B O 1
ATOM 4733 N N . GLN B 1 290 ? 2.076 33.75 20.281 1 93.88 290 GLN B N 1
ATOM 4734 C CA . GLN B 1 290 ? 1.166 34.062 21.375 1 93.88 290 GLN B CA 1
ATOM 4735 C C . GLN B 1 290 ? 0.687 32.812 22.078 1 93.88 290 GLN B C 1
ATOM 4737 O O . GLN B 1 290 ? 0.573 32.781 23.297 1 93.88 290 GLN B O 1
ATOM 4742 N N . GLU B 1 291 ? 0.441 31.875 21.25 1 91.88 291 GLU B N 1
ATOM 4743 C CA . GLU B 1 291 ? 0.014 30.594 21.812 1 91.88 291 GLU B CA 1
ATOM 4744 C C . GLU B 1 291 ? 1.129 29.953 22.641 1 91.88 291 GLU B C 1
ATOM 4746 O O . GLU B 1 291 ? 0.87 29.359 23.688 1 91.88 291 GLU B O 1
ATOM 4751 N N . MET B 1 292 ? 2.322 29.984 22.156 1 89.56 292 MET B N 1
ATOM 4752 C CA . MET B 1 292 ? 3.473 29.406 22.859 1 89.56 292 MET B CA 1
ATOM 4753 C C . MET B 1 292 ? 3.703 30.109 24.188 1 89.56 292 MET B C 1
ATOM 4755 O O . MET B 1 292 ? 4.062 29.469 25.172 1 89.56 292 MET B O 1
ATOM 4759 N N . GLU B 1 293 ? 3.443 31.359 24.281 1 87.06 293 GLU B N 1
ATOM 4760 C CA . GLU B 1 293 ? 3.568 32.125 25.516 1 87.06 293 GLU B CA 1
ATOM 4761 C C . GLU B 1 293 ? 2.578 31.641 26.578 1 87.06 293 GLU B C 1
ATOM 4763 O O . GLU B 1 293 ? 2.912 31.547 27.75 1 87.06 293 GLU B O 1
ATOM 4768 N N . ARG B 1 294 ? 1.474 31.281 26.047 1 83.38 294 ARG B N 1
ATOM 4769 C CA . ARG B 1 294 ? 0.423 30.812 26.953 1 83.38 294 ARG B CA 1
ATOM 4770 C C . ARG B 1 294 ? 0.722 29.422 27.469 1 83.38 294 ARG B C 1
ATOM 4772 O O . ARG B 1 294 ? 0.397 29.078 28.609 1 83.38 294 ARG B O 1
ATOM 4779 N N . LEU B 1 295 ? 1.272 28.562 26.656 1 72.56 295 LEU B N 1
ATOM 4780 C CA . LEU B 1 295 ? 1.502 27.156 26.984 1 72.56 295 LEU B CA 1
ATOM 4781 C C . LEU B 1 295 ? 2.812 26.984 27.734 1 72.56 295 LEU B C 1
ATOM 4783 O O . LEU B 1 295 ? 3.072 25.906 28.297 1 72.56 295 LEU B O 1
ATOM 4787 N N . ASP B 1 296 ? 3.484 27.984 28.188 1 62.78 296 ASP B N 1
ATOM 4788 C CA . ASP B 1 296 ? 4.82 27.906 28.766 1 62.78 296 ASP B CA 1
ATOM 4789 C C . ASP B 1 296 ? 5.652 26.828 28.078 1 62.78 296 ASP B C 1
ATOM 4791 O O . ASP B 1 296 ? 6.191 25.938 28.719 1 62.78 296 ASP B O 1
ATOM 4795 N N . ASP B 1 297 ? 5.629 26.641 26.906 1 57.38 297 ASP B N 1
ATOM 4796 C CA . ASP B 1 297 ? 6.25 25.609 26.078 1 57.38 297 ASP B CA 1
ATOM 4797 C C . ASP B 1 297 ? 7.738 25.469 26.391 1 57.38 297 ASP B C 1
ATOM 4799 O O . ASP B 1 297 ? 8.43 26.484 26.578 1 57.38 297 ASP B O 1
ATOM 4803 N N . GLU B 1 298 ? 8.07 24.297 27.031 1 55.25 298 GLU B N 1
ATOM 4804 C CA . GLU B 1 298 ? 9.469 24 27.328 1 55.25 298 GLU B CA 1
ATOM 4805 C C . GLU B 1 298 ? 10.141 23.281 26.156 1 55.25 298 GLU B C 1
ATOM 4807 O O . GLU B 1 298 ? 9.453 22.719 25.297 1 55.25 298 GLU B O 1
ATOM 4812 N N . LEU B 1 299 ? 11.398 23.5 25.844 1 52.5 299 LEU B N 1
ATOM 4813 C CA . LEU B 1 299 ? 12.188 22.781 24.844 1 52.5 299 LEU B CA 1
ATOM 4814 C C . LEU B 1 299 ? 12.062 21.266 25.062 1 52.5 299 LEU B C 1
ATOM 4816 O O . LEU B 1 299 ? 12.258 20.781 26.172 1 52.5 299 LEU B O 1
ATOM 4820 N N . PRO B 1 300 ? 11.344 20.547 24.219 1 48.75 300 PRO B N 1
ATOM 4821 C CA . PRO B 1 300 ? 11.469 19.094 24.422 1 48.75 300 PRO B CA 1
ATOM 4822 C C . PRO B 1 300 ? 12.914 18.609 24.328 1 48.75 300 PRO B C 1
ATOM 4824 O O . PRO B 1 300 ? 13.773 19.312 23.781 1 48.75 300 PRO B O 1
ATOM 4827 N N . GLU B 1 301 ? 13.391 17.672 25.234 1 42.19 301 GLU B N 1
ATOM 4828 C CA . GLU B 1 301 ? 14.711 17.062 25.062 1 42.19 301 GLU B CA 1
ATOM 4829 C C . GLU B 1 301 ? 14.992 16.75 23.594 1 42.19 301 GLU B C 1
ATOM 4831 O O . GLU B 1 301 ? 14.07 16.453 22.828 1 42.19 301 GLU B O 1
ATOM 4836 N N . LYS B 1 302 ? 16.078 17.266 23.016 1 40.69 302 LYS B N 1
ATOM 4837 C CA . LYS B 1 302 ? 16.562 16.984 21.672 1 40.69 302 LYS B CA 1
ATOM 4838 C C . LYS B 1 302 ? 16.188 15.57 21.234 1 40.69 302 LYS B C 1
ATOM 4840 O O . LYS B 1 302 ? 16.438 14.609 21.953 1 40.69 302 LYS B O 1
ATOM 4845 N N . TYR B 1 303 ? 15.211 15.344 20.516 1 35.22 303 TYR B N 1
ATOM 4846 C CA . TYR B 1 303 ? 15.07 14 19.953 1 35.22 303 TYR B CA 1
ATOM 4847 C C . TYR B 1 303 ? 16.297 13.625 19.141 1 35.22 303 TYR B C 1
ATOM 4849 O O . TYR B 1 303 ? 16.906 14.469 18.484 1 35.22 303 TYR B O 1
#

Sequence (606 aa):
MAFRITGGTGLLGRYFTEVLQEHGSDYTVLSRKLGAQGVDSHRIQTDYSKTSLETIFQEDDVIVHLAGGRGPQQDISAYTEELQLAQNIFEAAQAKKCKKVIVASSISIYADPDTLPWHENSAVEDVPKSLYGLNKKYIEALTEYYSVRFGLDIICLRFSHLFGANEKNNYMINYFMRLAYLGQPLTVMGASDVEREFLYAKDAAQAIWQASQHNAKSLVLNVKGSETLTNLEVAETINRLFDNQEPIKRKDEDVSDFFAPSYMDGTRAEEEIAYTPNYQFSEALQEIYQEMERLDDELPEKYMAFRITGGTGLLGRYFTEVLQEHGSDYTVLSRKLGAQGVDSHRIQTDYSKTSLETIFQEDDVIVHLAGGRGPQQDISAYTEELQLAQNIFEAAQAKKCKKVIVASSISIYADPDTLPWHENSAVEDVPKSLYGLNKKYIEALTEYYSVRFGLDIICLRFSHLFGANEKNNYMINYFMRLAYLGQPLTVMGASDVEREFLYAKDAAQAIWQASQHNAKSLVLNVKGSETLTNLEVAETINRLFDNQEPIKRKDEDVSDFFAPSYMDGTRAEEEIAYTPNYQFSEALQEIYQEMERLDDELPEKY

Foldseek 3Di:
DEEEEEPLPADLNVLLVVVCVVVVGHYAYEDCDDDDDDPPVRYDHDPLALVRLLVVDAAQYEYEYPDDDDDFDDDLVNLVVVLVSLVSNLNSCLVRNYDEYEYEAALQLADDLVCPPAEPCNSVPHDGPGSNSVSSVVSLVVLLVCCVVVVHFYEYEHEFAEDFAPHPDVDLLNVLLQCQLVLHEAEDEELQPAKGFYAYSNLVSVLVVLVSPFPDGSYYFYDTADDIDTSVRSNVLSNVLSVRPHYHHYYRSVHHDPDHHGGHDHVCSCVGRNGDHDDDPNRRSNVRSVVCVVVVDDPDDDD/DEEEEEPLVADLNVLLVVVCVVVVGHYAYEDCDDDDDDPPVRYDHDPLALVRLLVVDAAQYEYEYPDDDDDFDDDLVNLVVVLVSLVSNLNSCLVRNYDEYEYEAALQLADDLVCPPAEPCNSVPHDGPGSNSVSSVVSLVVLLVCCVVVVHFYEYEHEFAEDFAPHPDVDLLNVLLQCQLVLHEAEDEELQPAKGFYAYSNLVSVLVVLVSPFPDGSYYFYDTADDIDTSVRSNVLSNVLSVRPHYYHYYRSVHHDPDHHGGHDHVCSCVGRNGDHDDDPNRRSNVRSVVCVVVVDDPDDDD

Radius of gyration: 27.48 Å; Cα contacts (8 Å, |Δi|>4): 1244; chains: 2; bounding box: 58×80×60 Å

Nearest PDB structures (foldseek):
  1r66-assembly1_A-2  TM=8.522E-01  e=6.270E-19  Streptomyces venezuelae
  2hun-assembly1_B  TM=8.501E-01  e=1.883E-19  Pyrococcus horikoshii OT3
  1r6d-assembly1_A-2  TM=8.196E-01  e=1.743E-18  Streptomyces venezuelae
  1bxk-assembly1_A  TM=8.374E-01  e=5.802E-18  Escherichia coli
  1oc2-assembly1_B  TM=7.479E-01  e=3.377E-18  Streptococcus suis

Organism: Staphylococcus carnosus (strain TM300) (NCBI:txid396513)

Secondary structure (DSSP, 8-state):
-EEEEETTTSHHHHHHHHHHHHTT-EEEEEESS--SSS--TTEEE----HHHHHHH--TTPEEEE-----S--S-THHHHHHHHHHHHHHHHHHHTT-SEEEEEEEGGG---GGGPSBPGGGGGG---SSHHHHHHHHHHHHHHHHHHHH---EEEEEE-EEE-TT--S--HHHHHHHHHHTTPPPEEES----EEEEEEHHHHHHHHHHHHHS---S-EEEE--SEEEEHHHHHHHHHHHTT--SPPEEESTTSPPSS--B-B--HHHHHHH-------HHHHHHHHHHHHHHHT-------/-EEEEETTTSHHHHHHHHHHHHTT-EEEEEESS--SSS--TTEEE----HHHHHHH--TTPEEEE-----S--S-THHHHHHHHHHHHHHHHHHHTT-SEEEEEEEGGG---GGGPSBPGGGGGG---SSHHHHHHHHHHHHHHHHHHHH---EEEEEE-EEE-TT--S--HHHHHHHHHHTTPPPEEES-----EEEEEHHHHHHHHHHHHHS---S-EEEE--SEEE-HHHHHHHHHHHTT--SPPEEESTTSPPSS--B-B--HHHHHHH-------HHHHHHHHHHHHHHHT-------

Solvent-accessible surface area (backbone atoms only — not comparable to full-atom values): 32276 Å² total; per-residue (Å²): 114,36,37,39,25,34,31,28,87,40,60,53,25,46,40,30,53,52,55,34,54,76,70,70,50,52,58,37,30,43,31,76,59,72,70,86,78,70,89,52,89,40,54,45,69,45,88,59,42,42,70,56,41,44,70,70,52,43,67,45,18,36,36,36,44,55,58,71,86,81,66,84,54,91,51,64,62,74,46,42,58,50,50,40,44,52,49,25,50,52,52,22,37,57,75,35,49,34,57,34,37,38,36,67,40,42,52,46,31,44,59,62,66,88,52,61,58,34,42,77,73,57,37,76,81,36,60,30,82,39,61,45,15,43,45,41,47,52,47,51,52,51,48,49,36,42,27,72,75,67,62,44,39,35,36,36,37,24,35,38,49,69,41,60,59,87,51,86,58,80,46,66,70,45,41,45,50,52,32,20,70,67,59,38,61,44,75,45,60,26,46,32,75,44,41,32,28,44,17,51,29,60,47,54,25,48,42,52,53,32,49,71,73,34,87,67,64,58,42,74,33,38,43,41,37,64,51,70,42,25,57,50,55,50,51,51,50,48,26,60,76,54,67,23,84,50,63,76,39,78,42,59,55,85,36,74,53,94,62,75,55,46,50,58,44,38,64,62,24,32,73,61,36,68,38,72,54,80,53,49,72,69,59,47,50,55,52,31,52,56,50,40,64,69,63,62,68,67,83,69,76,82,126,113,37,37,39,24,35,31,28,86,41,60,52,25,46,40,30,53,50,55,33,55,75,68,70,50,53,57,35,29,43,31,77,59,73,70,85,79,71,89,53,88,41,55,44,68,43,87,57,42,41,70,57,40,45,71,69,52,44,66,45,19,36,36,37,45,55,57,72,86,82,68,85,52,91,52,65,62,74,48,43,57,50,50,40,44,50,48,25,51,53,51,22,36,56,75,36,49,34,57,36,36,39,35,66,42,41,53,45,31,45,60,61,66,90,51,61,57,33,43,78,73,59,37,75,80,36,59,31,84,40,62,47,16,43,43,42,46,51,48,50,51,51,49,50,38,41,27,73,75,69,62,44,37,35,36,37,38,24,35,38,48,69,41,59,57,87,49,85,57,80,48,66,68,45,40,43,51,52,31,20,71,68,59,38,64,44,75,45,60,24,47,32,75,43,41,33,28,43,17,51,27,61,47,54,24,49,44,52,52,32,50,71,71,36,85,69,65,58,43,74,32,39,44,42,37,64,52,71,42,24,58,50,55,49,51,52,50,45,28,59,77,55,67,24,84,50,61,76,40,78,41,58,56,86,36,75,53,96,61,73,56,46,50,58,44,37,63,64,26,33,73,60,37,68,38,70,54,78,55,49,73,69,58,47,48,54,53,32,52,56,49,39,63,72,63,63,70,69,84,71,77,83,125

pLDDT: mean 91.77, std 10.7, range [34.59, 98.81]

InterPro domains:
  IPR001509 NAD-dependent epimerase/dehydratase [PF01370] (5-217)
  IPR036291 NAD(P)-binding domain superfamily [SSF51735] (5-293)
  IPR050177 Bifunctional lipid A modification and metabolic enzymes [PTHR43245] (4-291)